Protein AF-0000000075612334 (afdb_homodimer)

Radius of gyration: 27.49 Å; Cα contacts (8 Å, |Δi|>4): 923; chains: 2; bounding box: 75×90×84 Å

Sequence (486 aa):
MAPTRCPPPPLLLLLLLFAAAATVAEDASGLPLPSPTPWPERFHAVLFTNLTNYSSASTGPPLRITDLYYDWPRRRNLNLVRHQLSADPLYDVEWNNGTAFYFDSSTCRVVRFPVGVLPPWWLSGGGAEYAGRAVSGGIDCHVWGKAGLIVYYEEAATGRPVRWDFLDDDGIKQYVIRFEPGVALEDAQWQAPAHCFPPDDDDDAEQGKGNDDVASSSKEEVGVAMLEAARLLRKLAGAAATFMAPTRCPPPPLLLLLLLFAAAATVAEDASGLPLPSPTPWPERFHAVLFTNLTNYSSASTGPPLRITDLYYDWPRRRNLNLVRHQLSADPLYDVEWNNGTAFYFDSSTCRVVRFPVGVLPPWWLSGGGAEYAGRAVSGGIDCHVWGKAGLIVYYEEAATGRPVRWDFLDDDGIKQYVIRFEPGVALEDAQWQAPAHCFPPDDDDDAEQGKGNDDVASSSKEEVGVAMLEAARLLRKLAGAAATF

pLDDT: mean 74.33, std 23.62, range [25.77, 98.44]

Structure (mmCIF, N/CA/C/O backbone):
data_AF-0000000075612334-model_v1
#
loop_
_entity.id
_entity.type
_entity.pdbx_description
1 polymer 'Uncharacterized protein'
#
loop_
_atom_site.group_PDB
_atom_site.id
_atom_site.type_symbol
_atom_site.label_atom_id
_atom_site.label_alt_id
_atom_site.label_comp_id
_atom_site.label_asym_id
_atom_site.label_entity_id
_atom_site.label_seq_id
_atom_site.pdbx_PDB_ins_code
_atom_site.Cartn_x
_atom_site.Cartn_y
_atom_site.Cartn_z
_atom_site.occupancy
_atom_site.B_iso_or_equiv
_atom_site.auth_seq_id
_atom_site.auth_comp_id
_atom_site.auth_asym_id
_atom_site.auth_atom_id
_atom_site.pdbx_PDB_model_num
ATOM 1 N N . MET A 1 1 ? 8.141 50.031 -52.969 1 30.33 1 MET A N 1
ATOM 2 C CA . MET A 1 1 ? 7.953 50 -51.531 1 30.33 1 MET A CA 1
ATOM 3 C C . MET A 1 1 ? 6.973 48.938 -51.094 1 30.33 1 MET A C 1
ATOM 5 O O . MET A 1 1 ? 5.781 49 -51.406 1 30.33 1 MET A O 1
ATOM 9 N N . ALA A 1 2 ? 7.469 47.688 -51.094 1 39.28 2 ALA A N 1
ATOM 10 C CA . ALA A 1 2 ? 6.668 46.469 -51.062 1 39.28 2 ALA A CA 1
ATOM 11 C C . ALA A 1 2 ? 5.883 46.344 -49.781 1 39.28 2 ALA A C 1
ATOM 13 O O . ALA A 1 2 ? 6.391 46.656 -48.688 1 39.28 2 ALA A O 1
ATOM 14 N N . PRO A 1 3 ? 4.531 46.344 -49.875 1 42.28 3 PRO A N 1
ATOM 15 C CA . PRO A 1 3 ? 3.684 46.406 -48.656 1 42.28 3 PRO A CA 1
ATOM 16 C C . PRO A 1 3 ? 3.898 45.188 -47.75 1 42.28 3 PRO A C 1
ATOM 18 O O . PRO A 1 3 ? 4.223 44.094 -48.219 1 42.28 3 PRO A O 1
ATOM 21 N N . THR A 1 4 ? 4.562 45.375 -46.625 1 41.19 4 THR A N 1
ATOM 22 C CA . THR A 1 4 ? 4.91 44.406 -45.594 1 41.19 4 THR A CA 1
ATOM 23 C C . THR A 1 4 ? 3.654 43.75 -45.031 1 41.19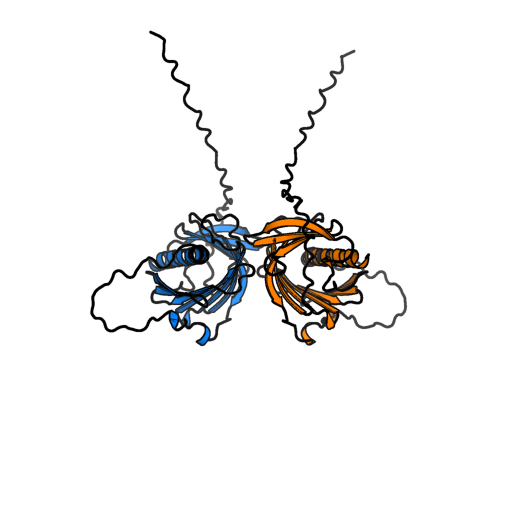 4 THR A C 1
ATOM 25 O O . THR A 1 4 ? 2.773 44.438 -44.5 1 41.19 4 THR A O 1
ATOM 28 N N . ARG A 1 5 ? 3.227 42.656 -45.625 1 38.28 5 ARG A N 1
ATOM 29 C CA . ARG A 1 5 ? 2.051 41.875 -45.25 1 38.28 5 ARG A CA 1
ATOM 30 C C . ARG A 1 5 ? 2.096 41.469 -43.812 1 38.28 5 ARG A C 1
ATOM 32 O O . ARG A 1 5 ? 3.078 40.875 -43.344 1 38.28 5 ARG A O 1
ATOM 39 N N . CYS A 1 6 ? 1.493 42.219 -42.938 1 41 6 CYS A N 1
ATOM 40 C CA . CYS A 1 6 ? 1.436 41.938 -41.5 1 41 6 CYS A CA 1
ATOM 41 C C . CYS A 1 6 ? 0.857 40.562 -41.25 1 41 6 CYS A C 1
ATOM 43 O O . CYS A 1 6 ? -0.181 40.188 -41.812 1 41 6 CYS A O 1
ATOM 45 N N . PRO A 1 7 ? 1.688 39.531 -40.875 1 46.41 7 PRO A N 1
ATOM 46 C CA . PRO A 1 7 ? 1.181 38.156 -40.656 1 46.41 7 PRO A CA 1
ATOM 47 C C . PRO A 1 7 ? -0.001 38.125 -39.688 1 46.41 7 PRO A C 1
ATOM 49 O O . PRO A 1 7 ? -0.161 39.031 -38.875 1 46.41 7 PRO A O 1
ATOM 52 N N . PRO A 1 8 ? -1.152 37.5 -40.094 1 48.19 8 PRO A N 1
ATOM 53 C CA . PRO A 1 8 ? -2.342 37.469 -39.25 1 48.19 8 PRO A CA 1
ATOM 54 C C . PRO A 1 8 ? -2.041 36.969 -37.844 1 48.19 8 PRO A C 1
ATOM 56 O O . PRO A 1 8 ? -1.062 36.25 -37.625 1 48.19 8 PRO A O 1
ATOM 59 N N . PRO A 1 9 ? -2.551 37.656 -36.75 1 44.06 9 PRO A N 1
ATOM 60 C CA . PRO A 1 9 ? -2.312 37.312 -35.344 1 44.06 9 PRO A CA 1
ATOM 61 C C . PRO A 1 9 ? -2.65 35.844 -35.062 1 44.06 9 PRO A C 1
ATOM 63 O O . PRO A 1 9 ? -3.492 35.25 -35.719 1 44.06 9 PRO A O 1
ATOM 66 N N . PRO A 1 10 ? -1.714 35.094 -34.438 1 43.09 10 PRO A N 1
ATOM 67 C CA . PRO A 1 10 ? -1.959 33.719 -34.094 1 43.09 10 PRO A CA 1
ATOM 68 C C . PRO A 1 10 ? -3.248 33.5 -33.281 1 43.09 10 PRO A C 1
ATOM 70 O O . PRO A 1 10 ? -3.637 34.406 -32.531 1 43.09 10 PRO A O 1
ATOM 73 N N . LEU A 1 11 ? -4.27 32.875 -33.812 1 39.78 11 LEU A N 1
ATOM 74 C CA . LEU A 1 11 ? -5.488 32.469 -33.125 1 39.78 11 LEU A CA 1
ATOM 75 C C . LEU A 1 11 ? -5.16 31.719 -31.844 1 39.78 11 LEU A C 1
ATOM 77 O O . LEU A 1 11 ? -4.539 30.656 -31.891 1 39.78 11 LEU A O 1
ATOM 81 N N . LEU A 1 12 ? -5.004 32.406 -30.719 1 34.16 12 LEU A N 1
ATOM 82 C CA . LEU A 1 12 ? -4.887 31.781 -29.406 1 34.16 12 LEU A CA 1
ATOM 83 C C . LEU A 1 12 ? -6.043 30.828 -29.156 1 34.16 12 LEU A C 1
ATOM 85 O O . LEU A 1 12 ? -7.203 31.234 -29.094 1 34.16 12 LEU A O 1
ATOM 89 N N . LEU A 1 13 ? -5.902 29.594 -29.578 1 35.5 13 LEU A N 1
ATOM 90 C CA . LEU A 1 13 ? -6.844 28.562 -29.172 1 35.5 13 LEU A CA 1
ATOM 91 C C . LEU A 1 13 ? -6.957 28.469 -27.656 1 35.5 13 LEU A C 1
ATOM 93 O O . LEU A 1 13 ? -5.973 28.172 -26.969 1 35.5 13 LEU A O 1
ATOM 97 N N . LEU A 1 14 ? -7.93 29.172 -27.109 1 31.64 14 LEU A N 1
ATOM 98 C CA . LEU A 1 14 ? -8.32 29.047 -25.703 1 31.64 14 LEU A CA 1
ATOM 99 C C . LEU A 1 14 ? -8.633 27.594 -25.359 1 31.64 14 LEU A C 1
ATOM 101 O O . LEU A 1 14 ? -9.586 27.016 -25.891 1 31.64 14 LEU A O 1
ATOM 105 N N . LEU A 1 15 ? -7.629 26.859 -25.031 1 33.56 15 LEU A N 1
ATOM 106 C CA . LEU A 1 15 ? -7.848 25.562 -24.422 1 33.56 15 LEU A CA 1
ATOM 107 C C . LEU A 1 15 ? -8.773 25.656 -23.219 1 33.56 15 LEU A C 1
ATOM 109 O O . LEU A 1 15 ? -8.445 26.328 -22.234 1 33.56 15 LEU A O 1
ATOM 113 N N . LEU A 1 16 ? -10.055 25.5 -23.406 1 30.7 16 LEU A N 1
ATOM 114 C CA . LEU A 1 16 ? -11.047 25.359 -22.344 1 30.7 16 LEU A CA 1
ATOM 115 C C . LEU A 1 16 ? -10.719 24.172 -21.438 1 30.7 16 LEU A C 1
ATOM 117 O O . LEU A 1 16 ? -10.742 23.016 -21.891 1 30.7 16 LEU A O 1
ATOM 121 N N . LEU A 1 17 ? -9.875 24.375 -20.516 1 33.59 17 LEU A N 1
ATOM 122 C CA . LEU A 1 17 ? -9.727 23.438 -19.422 1 33.59 17 LEU A CA 1
ATOM 123 C C . LEU A 1 17 ? -11.086 23.125 -18.781 1 33.59 17 LEU A C 1
ATOM 125 O O . LEU A 1 17 ? -11.742 24.016 -18.25 1 33.59 17 LEU A O 1
ATOM 129 N N . PHE A 1 18 ? -11.82 22.109 -19.234 1 30.08 18 PHE A N 1
ATOM 130 C CA . PHE A 1 18 ? -13 21.562 -18.578 1 30.08 18 PHE A CA 1
ATOM 131 C C . PHE A 1 18 ? -12.664 21.062 -17.172 1 30.08 18 PHE A C 1
ATOM 133 O O . PHE A 1 18 ? -12.008 20.016 -17.016 1 30.08 18 PHE A O 1
ATOM 140 N N . ALA A 1 19 ? -12.484 21.859 -16.203 1 31.81 19 ALA A N 1
ATOM 141 C CA . ALA A 1 19 ? -12.531 21.438 -14.805 1 31.81 19 ALA A CA 1
ATOM 142 C C . ALA A 1 19 ? -13.812 20.672 -14.508 1 31.81 19 ALA A C 1
ATOM 144 O O . ALA A 1 19 ? -14.914 21.203 -14.672 1 31.81 19 ALA A O 1
ATOM 145 N N . ALA A 1 20 ? -13.844 19.359 -14.602 1 33.34 20 ALA A N 1
ATOM 146 C CA . ALA A 1 20 ? -14.945 18.594 -14.031 1 33.34 20 ALA A CA 1
ATOM 147 C C . ALA A 1 20 ? -15.336 19.109 -12.656 1 33.34 20 ALA A C 1
ATOM 149 O O . ALA A 1 20 ? -14.578 18.984 -11.695 1 33.34 20 ALA A O 1
ATOM 150 N N . ALA A 1 21 ? -16.094 20.109 -12.57 1 32.72 21 ALA A N 1
ATOM 151 C CA . ALA A 1 21 ? -16.75 20.594 -11.352 1 32.72 21 ALA A CA 1
ATOM 152 C C . ALA A 1 21 ? -17.484 19.469 -10.641 1 32.72 21 ALA A C 1
ATOM 154 O O . ALA A 1 21 ? -18.375 18.844 -11.211 1 32.72 21 ALA A O 1
ATOM 155 N N . ALA A 1 22 ? -16.797 18.719 -9.688 1 42.34 22 ALA A N 1
ATOM 156 C CA . ALA A 1 22 ? -17.625 17.984 -8.742 1 42.34 22 ALA A CA 1
ATOM 157 C C . ALA A 1 22 ? -18.859 18.797 -8.352 1 42.34 22 ALA A C 1
ATOM 159 O O . ALA A 1 22 ? -18.734 19.969 -7.988 1 42.34 22 ALA A O 1
ATOM 160 N N . THR A 1 23 ? -19.891 18.531 -9.031 1 42.12 23 THR A N 1
ATOM 161 C CA . THR A 1 23 ? -21.125 19.172 -8.625 1 42.12 23 THR A CA 1
ATOM 162 C C . THR A 1 23 ? -21.297 19.109 -7.109 1 42.12 23 THR A C 1
ATOM 164 O O . THR A 1 23 ? -21.453 18.031 -6.539 1 42.12 23 THR A O 1
ATOM 167 N N . VAL A 1 24 ? -20.641 19.969 -6.402 1 44.66 24 VAL A N 1
ATOM 168 C CA . VAL A 1 24 ? -21 20.188 -5.004 1 44.66 24 VAL A CA 1
ATOM 169 C C . VAL A 1 24 ? -22.484 20.5 -4.895 1 44.66 24 VAL A C 1
ATOM 171 O O . VAL A 1 24 ? -22.969 21.5 -5.457 1 44.66 24 VAL A O 1
ATOM 174 N N . ALA A 1 25 ? -23.359 19.453 -4.844 1 40.12 25 ALA A N 1
ATOM 175 C CA . ALA A 1 25 ? -24.766 19.75 -4.562 1 40.12 25 ALA A CA 1
ATOM 176 C C . ALA A 1 25 ? -24.891 20.625 -3.32 1 40.12 25 ALA A C 1
ATOM 178 O O . ALA A 1 25 ? -24.375 20.297 -2.256 1 40.12 25 ALA A O 1
ATOM 179 N N . GLU A 1 26 ? -25.062 21.891 -3.459 1 43.22 26 GLU A N 1
ATOM 180 C CA . GLU A 1 26 ? -25.516 22.719 -2.348 1 43.22 26 GLU A CA 1
ATOM 181 C C . GLU A 1 26 ? -26.75 22.125 -1.688 1 43.22 26 GLU A C 1
ATOM 183 O O . GLU A 1 26 ? -27.766 21.859 -2.357 1 43.22 26 GLU A O 1
ATOM 188 N N . ASP A 1 27 ? -26.594 21.203 -0.766 1 43.28 27 ASP A N 1
ATOM 189 C CA . ASP A 1 27 ? -27.766 20.781 -0.011 1 43.28 27 ASP A CA 1
ATOM 190 C C . ASP A 1 27 ? -28.5 21.969 0.594 1 43.28 27 ASP A C 1
ATOM 192 O O . ASP A 1 27 ? -27.953 22.672 1.445 1 43.28 27 ASP A O 1
ATOM 196 N N . ALA A 1 28 ? -29.344 22.562 -0.042 1 43.47 28 ALA A N 1
ATOM 197 C CA . ALA A 1 28 ? -30.344 23.516 0.437 1 43.47 28 ALA A CA 1
ATOM 198 C C . ALA A 1 28 ? -31.047 22.984 1.687 1 43.47 28 ALA A C 1
ATOM 200 O O . ALA A 1 28 ? -32.062 23.531 2.121 1 43.47 28 ALA A O 1
ATOM 201 N N . SER A 1 29 ? -30.969 21.625 1.99 1 49.72 29 SER A N 1
ATOM 202 C CA . SER A 1 29 ? -31.875 21.266 3.086 1 49.72 29 SER A CA 1
ATOM 203 C C . SER A 1 29 ? -31.391 21.844 4.41 1 49.72 29 SER A C 1
ATOM 205 O O . SER A 1 29 ? -30.188 22.078 4.586 1 49.72 29 SER A O 1
ATOM 207 N N . GLY A 1 30 ? -32.094 22.875 5.031 1 58.28 30 GLY A N 1
ATOM 208 C CA . GLY A 1 30 ? -32.062 23.453 6.363 1 58.28 30 GLY A CA 1
ATOM 209 C C . GLY A 1 30 ? -31.25 22.641 7.352 1 58.28 30 GLY A C 1
ATOM 210 O O . GLY A 1 30 ? -31.219 22.953 8.547 1 58.28 30 GLY A O 1
ATOM 211 N N . LEU A 1 31 ? -30.859 21.484 7.039 1 61.16 31 LEU A N 1
ATOM 212 C CA . LEU A 1 31 ? -30.125 20.688 8.016 1 61.16 31 LEU A CA 1
ATOM 213 C C . LEU A 1 31 ? -28.703 21.219 8.188 1 61.16 31 LEU A C 1
ATOM 215 O O . LEU A 1 31 ? -28.109 21.734 7.234 1 61.16 31 LEU A O 1
ATOM 219 N N . PRO A 1 32 ? -28.328 21.344 9.406 1 77.5 32 PRO A N 1
ATOM 220 C CA . PRO A 1 32 ? -26.969 21.828 9.68 1 77.5 32 PRO A CA 1
ATOM 221 C C . PRO A 1 32 ? -25.906 21.062 8.898 1 77.5 32 PRO A C 1
ATOM 223 O O . PRO A 1 32 ? -26.062 19.875 8.633 1 77.5 32 PRO A O 1
ATOM 226 N N . LEU A 1 33 ? -25.016 21.781 8.32 1 83.5 33 LEU A N 1
ATOM 227 C CA . LEU A 1 33 ? -23.875 21.219 7.609 1 83.5 33 LEU A CA 1
ATOM 228 C C . LEU A 1 33 ? -23.094 20.281 8.508 1 83.5 33 LEU A C 1
ATOM 230 O O . LEU A 1 33 ? -22.984 20.516 9.719 1 83.5 33 LEU A O 1
ATOM 234 N N . PRO A 1 34 ? -22.672 19.203 8.008 1 89.81 34 PRO A N 1
ATOM 235 C CA . PRO A 1 34 ? -21.859 18.297 8.812 1 89.81 34 PRO A CA 1
ATOM 236 C C . PRO A 1 34 ? -20.547 18.938 9.273 1 89.81 34 PRO A C 1
ATOM 238 O O . PRO A 1 34 ? -20.047 19.875 8.633 1 89.81 34 PRO A O 1
ATOM 241 N N . SER A 1 35 ? -20.141 18.5 10.422 1 91.06 35 SER A N 1
ATOM 242 C CA . SER A 1 35 ? -18.828 18.875 10.922 1 91.06 35 SER A CA 1
ATOM 243 C C . SER A 1 35 ? -17.828 17.734 10.766 1 91.06 35 SER A C 1
ATOM 245 O O . SER A 1 35 ? -18.188 16.562 10.961 1 91.06 35 SER A O 1
ATOM 247 N N . PRO A 1 36 ? -16.609 18.062 10.43 1 93.19 36 PRO A N 1
ATOM 248 C CA . PRO A 1 36 ? -15.617 16.984 10.32 1 93.19 36 PRO A CA 1
ATOM 249 C C . PRO A 1 36 ? -15.398 16.25 11.641 1 93.19 36 PRO A C 1
ATOM 251 O O . PRO A 1 36 ? -15.43 16.875 12.711 1 93.19 36 PRO A O 1
ATOM 254 N N . THR A 1 37 ? -15.195 14.977 11.547 1 95.19 37 THR A N 1
ATOM 255 C CA . THR A 1 37 ? -14.859 14.18 12.719 1 95.19 37 THR A CA 1
ATOM 256 C C . THR A 1 37 ? -13.43 14.461 13.172 1 95.19 37 THR A C 1
ATOM 258 O O . THR A 1 37 ? -12.5 14.422 12.359 1 95.19 37 THR A O 1
ATOM 261 N N . PRO A 1 38 ? -13.258 14.789 14.406 1 95.25 38 PRO A N 1
ATOM 262 C CA . PRO A 1 38 ? -11.875 14.922 14.875 1 95.25 38 PRO A CA 1
ATOM 263 C C . PRO A 1 38 ? -11.07 13.633 14.719 1 95.25 38 PRO A C 1
ATOM 265 O O . PRO A 1 38 ? -11.625 12.539 14.883 1 95.25 38 PRO A O 1
ATOM 268 N N . TRP A 1 39 ? -9.812 13.766 14.453 1 96.12 39 TRP A N 1
ATOM 269 C CA . TRP A 1 39 ? -8.945 12.594 14.445 1 96.12 39 TRP A CA 1
ATOM 270 C C . TRP A 1 39 ? -8.875 11.961 15.828 1 96.12 39 TRP A C 1
ATOM 272 O O . TRP A 1 39 ? -8.961 12.656 16.844 1 96.12 39 TRP A O 1
ATOM 282 N N . PRO A 1 40 ? -8.766 10.602 15.898 1 97.88 40 PRO A N 1
ATOM 283 C CA . PRO A 1 40 ? -8.43 10 17.188 1 97.88 40 PRO A CA 1
ATOM 284 C C . PRO A 1 40 ? -7.117 10.523 17.766 1 97.88 40 PRO A C 1
ATOM 286 O O . PRO A 1 40 ? -6.23 10.93 17 1 97.88 40 PRO A O 1
ATOM 289 N N . GLU A 1 41 ? -7.031 10.461 19.078 1 97.75 41 GLU A N 1
ATOM 290 C CA . GLU A 1 41 ? -5.832 10.961 19.734 1 97.75 41 GLU A CA 1
ATOM 291 C C . GLU A 1 41 ? -4.59 10.203 19.297 1 97.75 41 GLU A C 1
ATOM 293 O O . GLU A 1 41 ? -3.482 10.742 19.312 1 97.75 41 GLU A O 1
ATOM 298 N N . ARG A 1 42 ? -4.797 8.953 19.062 1 98.19 42 ARG A N 1
ATOM 299 C CA . ARG A 1 42 ? -3.74 8.102 18.516 1 98.19 42 ARG A CA 1
ATOM 300 C C . ARG A 1 42 ? -4.273 7.219 17.391 1 98.19 42 ARG A C 1
ATOM 302 O O . ARG A 1 42 ? -5.387 6.699 17.484 1 98.19 42 ARG A O 1
ATOM 309 N N . PHE A 1 43 ? -3.4 7.082 16.375 1 98.44 43 PHE A N 1
ATOM 310 C CA . PHE A 1 43 ? -3.773 6.113 15.359 1 98.44 43 PHE A CA 1
ATOM 311 C C . PHE A 1 43 ? -2.582 5.77 14.477 1 98.44 43 PHE A C 1
ATOM 313 O O . PHE A 1 43 ? -1.57 6.477 14.484 1 98.44 43 PHE A O 1
ATOM 320 N N . HIS A 1 44 ? -2.658 4.715 13.82 1 97.81 44 HIS A N 1
ATOM 321 C CA . HIS A 1 44 ? -1.824 4.301 12.695 1 97.81 44 HIS A CA 1
ATOM 322 C C . HIS A 1 44 ? -2.625 4.266 11.398 1 97.81 44 HIS A C 1
ATOM 324 O O . HIS A 1 44 ? -3.766 3.799 11.383 1 97.81 44 HIS A O 1
ATOM 330 N N . ALA A 1 45 ? -2.066 4.84 10.352 1 97.31 45 ALA A N 1
ATOM 331 C CA . ALA A 1 45 ? -2.672 4.75 9.023 1 97.31 45 ALA A CA 1
ATOM 332 C C . ALA A 1 45 ? -1.646 4.309 7.98 1 97.31 45 ALA A C 1
ATOM 334 O O . ALA A 1 45 ? -0.48 4.707 8.039 1 97.31 45 ALA A O 1
ATOM 335 N N . VAL A 1 46 ? -2.098 3.441 7.109 1 95.38 46 VAL A N 1
ATOM 336 C CA . VAL A 1 46 ? -1.325 3.107 5.918 1 95.38 46 VAL A CA 1
ATOM 337 C C . VAL A 1 46 ? -1.83 3.92 4.73 1 95.38 46 VAL A C 1
ATOM 339 O O . VAL A 1 46 ? -3.008 3.846 4.375 1 95.38 46 VAL A O 1
ATOM 342 N N . LEU A 1 47 ? -0.884 4.68 4.125 1 95.38 47 LEU A N 1
ATOM 343 C CA . LEU A 1 47 ? -1.236 5.551 3.012 1 95.38 47 LEU A CA 1
ATOM 344 C C . LEU A 1 47 ? -0.577 5.078 1.721 1 95.38 47 LEU A C 1
ATOM 346 O O . LEU A 1 47 ? 0.568 4.621 1.735 1 95.38 47 LEU A O 1
ATOM 350 N N . PHE A 1 48 ? -1.333 5.191 0.707 1 93.06 48 PHE A N 1
ATOM 351 C CA . PHE A 1 48 ? -0.778 4.957 -0.621 1 93.06 48 PHE A CA 1
ATOM 352 C C . PHE A 1 48 ? -0.714 6.254 -1.418 1 93.06 48 PHE A C 1
ATOM 354 O O . PHE A 1 48 ? -1.648 7.059 -1.381 1 93.06 48 PHE A O 1
ATOM 361 N N . THR A 1 49 ? 0.407 6.418 -2.1 1 90.5 49 THR A N 1
ATOM 362 C CA . THR A 1 49 ? 0.604 7.539 -3.01 1 90.5 49 THR A CA 1
ATOM 363 C C . THR A 1 49 ? 1.189 7.062 -4.336 1 90.5 49 THR A C 1
ATOM 365 O O . THR A 1 49 ? 2.105 6.238 -4.355 1 90.5 49 THR A O 1
ATOM 368 N N . ASN A 1 50 ? 0.554 7.512 -5.359 1 86.5 50 ASN A N 1
ATOM 369 C CA . ASN A 1 50 ? 1.091 7.316 -6.703 1 86.5 50 ASN A CA 1
ATOM 370 C C . ASN A 1 50 ? 1.666 8.609 -7.27 1 86.5 50 ASN A C 1
ATOM 372 O O . ASN A 1 50 ? 0.92 9.539 -7.586 1 86.5 50 ASN A O 1
ATOM 376 N N . LEU A 1 51 ? 2.961 8.602 -7.48 1 80.69 51 LEU A N 1
ATOM 377 C CA . LEU A 1 51 ? 3.643 9.828 -7.875 1 80.69 51 LEU A CA 1
ATOM 378 C C . LEU A 1 51 ? 3.99 9.805 -9.359 1 80.69 51 LEU A C 1
ATOM 380 O O . LEU A 1 51 ? 4.824 10.586 -9.82 1 80.69 51 LEU A O 1
ATOM 384 N N . THR A 1 52 ? 3.455 8.883 -10.062 1 74.69 52 THR A N 1
ATOM 385 C CA . THR A 1 52 ? 3.777 8.695 -11.477 1 74.69 52 THR A CA 1
ATOM 386 C C . THR A 1 52 ? 3.623 10 -12.25 1 74.69 52 THR A C 1
ATOM 388 O O . THR A 1 52 ? 4.43 10.305 -13.125 1 74.69 52 THR A O 1
ATOM 391 N N . ASN A 1 53 ? 2.668 10.75 -11.938 1 66.12 53 ASN A N 1
ATOM 392 C CA . ASN A 1 53 ? 2.367 11.938 -12.719 1 66.12 53 ASN A CA 1
ATOM 393 C C . ASN A 1 53 ? 2.971 13.195 -12.086 1 66.12 53 ASN A C 1
ATOM 395 O O . ASN A 1 53 ? 2.639 14.312 -12.477 1 66.12 53 ASN A O 1
ATOM 399 N N . TYR A 1 54 ? 3.807 12.93 -11.188 1 63.38 54 TYR A N 1
ATOM 400 C CA . TYR A 1 54 ? 4.355 14.094 -10.492 1 63.38 54 TYR A CA 1
ATOM 401 C C . TYR A 1 54 ? 5.832 14.273 -10.828 1 63.38 54 TYR A C 1
ATOM 403 O O . TYR A 1 54 ? 6.625 13.336 -10.711 1 63.38 54 TYR A O 1
ATOM 411 N N . SER A 1 55 ? 6.02 15.336 -11.672 1 55.06 55 SER A N 1
ATOM 412 C CA . SER A 1 55 ? 7.344 15.625 -12.211 1 55.06 55 SER A CA 1
ATOM 413 C C . SER A 1 55 ? 8.352 15.875 -11.094 1 55.06 55 SER A C 1
ATOM 415 O O . SER A 1 55 ? 9.523 15.5 -11.203 1 55.06 55 SER A O 1
ATOM 417 N N . SER A 1 56 ? 7.926 16.734 -10.211 1 48.97 56 SER A N 1
ATOM 418 C CA . SER A 1 56 ? 8.852 17.125 -9.148 1 48.97 56 SER A CA 1
ATOM 419 C C . SER A 1 56 ? 9.18 15.953 -8.234 1 48.97 56 SER A C 1
ATOM 421 O O . SER A 1 56 ? 10.023 16.062 -7.344 1 48.97 56 SER A O 1
ATOM 423 N N . ALA A 1 57 ? 8.32 14.961 -8.578 1 48.91 57 ALA A N 1
ATOM 424 C CA . ALA A 1 57 ? 8.461 13.844 -7.66 1 48.91 57 ALA A CA 1
ATOM 425 C C . ALA A 1 57 ? 9.812 13.156 -7.832 1 48.91 57 ALA A C 1
ATOM 427 O O . ALA A 1 57 ? 10.461 13.305 -8.867 1 48.91 57 ALA A O 1
ATOM 428 N N . SER A 1 58 ? 10.18 12.336 -6.828 1 53.12 58 SER A N 1
ATOM 429 C CA . SER A 1 58 ? 11.414 11.648 -6.457 1 53.12 58 SER A CA 1
ATOM 430 C C . SER A 1 58 ? 11.93 10.789 -7.605 1 53.12 58 SER A C 1
ATOM 432 O O . SER A 1 58 ? 11.172 10.414 -8.5 1 53.12 58 SER A O 1
ATOM 434 N N . THR A 1 59 ? 13.172 11.008 -7.809 1 53.66 59 THR A N 1
ATOM 435 C CA . THR A 1 59 ? 13.992 10.164 -8.672 1 53.66 59 THR A CA 1
ATOM 436 C C . THR A 1 59 ? 13.766 8.688 -8.359 1 53.66 59 THR A C 1
ATOM 438 O O . THR A 1 59 ? 14.273 7.816 -9.062 1 53.66 59 THR A O 1
ATOM 441 N N . GLY A 1 60 ? 12.867 8.547 -7.367 1 63.44 60 GLY A N 1
ATOM 442 C CA . GLY A 1 60 ? 12.68 7.129 -7.094 1 63.44 60 GLY A CA 1
ATOM 443 C C . GLY A 1 60 ? 11.383 6.582 -7.645 1 63.44 60 GLY A C 1
ATOM 444 O O . GLY A 1 60 ? 10.68 7.266 -8.391 1 63.44 60 GLY A O 1
ATOM 445 N N . PRO A 1 61 ? 11.242 5.328 -7.426 1 77.81 61 PRO A N 1
ATOM 446 C CA . PRO A 1 61 ? 9.984 4.727 -7.879 1 77.81 61 PRO A CA 1
ATOM 447 C C . PRO A 1 61 ? 8.758 5.512 -7.422 1 77.81 61 PRO A C 1
ATOM 449 O O . PRO A 1 61 ? 8.727 6.027 -6.301 1 77.81 61 PRO A O 1
ATOM 452 N N . PRO A 1 62 ? 7.848 5.668 -8.289 1 85.25 62 PRO A N 1
ATOM 453 C CA . PRO A 1 62 ? 6.727 6.57 -8.039 1 85.25 62 PRO A CA 1
ATOM 454 C C . PRO A 1 62 ? 5.73 6.004 -7.027 1 85.25 62 PRO A C 1
ATOM 456 O O . PRO A 1 62 ? 4.953 6.758 -6.43 1 85.25 62 PRO A O 1
ATOM 459 N N . LEU A 1 63 ? 5.656 4.758 -6.863 1 90.81 63 LEU A N 1
ATOM 460 C CA . LEU A 1 63 ? 4.711 4.168 -5.918 1 90.81 63 LEU A CA 1
ATOM 461 C C . LEU A 1 63 ? 5.297 4.137 -4.512 1 90.81 63 LEU A C 1
ATOM 463 O O . LEU A 1 63 ? 6.449 3.748 -4.324 1 90.81 63 LEU A O 1
ATOM 467 N N . ARG A 1 64 ? 4.391 4.59 -3.564 1 90.38 64 ARG A N 1
ATOM 468 C CA . ARG A 1 64 ? 4.898 4.645 -2.197 1 90.38 64 ARG A CA 1
ATOM 469 C C . ARG A 1 64 ? 3.809 4.281 -1.193 1 90.38 64 ARG A C 1
ATOM 471 O O . ARG A 1 64 ? 2.631 4.582 -1.41 1 90.38 64 ARG A O 1
ATOM 478 N N . ILE A 1 65 ? 4.285 3.627 -0.187 1 91.75 65 ILE A N 1
ATOM 479 C CA . ILE A 1 65 ? 3.455 3.371 0.985 1 91.75 65 ILE A CA 1
ATOM 480 C C . ILE A 1 65 ? 4.016 4.121 2.189 1 91.75 65 ILE A C 1
ATOM 482 O O . ILE A 1 65 ? 5.23 4.148 2.404 1 91.75 65 ILE A O 1
ATOM 486 N N . THR A 1 66 ? 3.111 4.77 2.959 1 93.12 66 THR A N 1
ATOM 487 C CA . THR A 1 66 ? 3.506 5.477 4.172 1 93.12 66 THR A CA 1
ATOM 488 C C . THR A 1 66 ? 2.766 4.926 5.387 1 93.12 66 THR A C 1
ATOM 490 O O . THR A 1 66 ? 1.535 4.832 5.379 1 93.12 66 THR A O 1
ATOM 493 N N . ASP A 1 67 ? 3.531 4.512 6.336 1 94.69 67 ASP A N 1
ATOM 494 C CA . ASP A 1 67 ? 2.955 4.297 7.66 1 94.69 67 ASP A CA 1
ATOM 495 C C . ASP A 1 67 ? 2.947 5.59 8.469 1 94.69 67 ASP A C 1
ATOM 497 O O . ASP A 1 67 ? 4.004 6.094 8.852 1 94.69 67 ASP A O 1
ATOM 501 N N . LEU A 1 68 ? 1.761 6.082 8.688 1 96.12 68 LEU A N 1
ATOM 502 C CA . LEU A 1 68 ? 1.583 7.285 9.492 1 96.12 68 LEU A CA 1
ATOM 503 C C . LEU A 1 68 ? 1.208 6.93 10.93 1 96.12 68 LEU A C 1
ATOM 505 O O . LEU A 1 68 ? 0.156 6.336 11.172 1 96.12 68 LEU A O 1
ATOM 509 N N . TYR A 1 69 ? 2.076 7.25 11.867 1 97.12 69 TYR A N 1
ATOM 510 C CA . TYR A 1 69 ? 1.762 7.16 13.289 1 97.12 69 TYR A CA 1
ATOM 511 C C . TYR A 1 69 ? 1.514 8.547 13.883 1 97.12 69 TYR A C 1
ATOM 513 O O . TYR A 1 69 ? 2.381 9.422 13.82 1 97.12 69 TYR A O 1
ATOM 521 N N . TYR A 1 70 ? 0.322 8.711 14.367 1 97 70 TYR A N 1
ATOM 522 C CA . TYR A 1 70 ? -0.13 9.953 14.992 1 97 70 TYR A CA 1
ATOM 523 C C . TYR A 1 70 ? -0.303 9.773 16.5 1 97 70 TYR A C 1
ATOM 525 O O . TYR A 1 70 ? -0.96 8.836 16.953 1 97 70 TYR A O 1
ATOM 533 N N . ASP A 1 71 ? 0.356 10.641 17.25 1 97.62 71 ASP A N 1
ATOM 534 C CA . ASP A 1 71 ? 0.325 10.586 18.703 1 97.62 71 ASP A CA 1
ATOM 535 C C . ASP A 1 71 ? 0.151 11.977 19.312 1 97.62 71 ASP A C 1
ATOM 537 O O . ASP A 1 71 ? 1.127 12.609 19.719 1 97.62 71 ASP A O 1
ATOM 541 N N . TRP A 1 72 ? -1.105 12.336 19.484 1 96.38 72 TRP A N 1
ATOM 542 C CA . TRP A 1 72 ? -1.428 13.695 19.922 1 96.38 72 TRP A CA 1
ATOM 543 C C . TRP A 1 72 ? -1.054 13.898 21.391 1 96.38 72 TRP A C 1
ATOM 545 O O . TRP A 1 72 ? -0.479 14.922 21.75 1 96.38 72 TRP A O 1
ATOM 555 N N . PRO A 1 73 ? -1.329 12.984 22.297 1 97 73 PRO A N 1
ATOM 556 C CA . PRO A 1 73 ? -0.956 13.203 23.703 1 97 73 PRO A CA 1
ATOM 557 C C . PRO A 1 73 ? 0.529 13.516 23.875 1 97 73 PRO A C 1
ATOM 559 O O . PRO A 1 73 ? 0.903 14.273 24.766 1 97 73 PRO A O 1
ATOM 562 N N . ARG A 1 74 ? 1.326 12.906 23.062 1 96.38 74 ARG A N 1
ATOM 563 C CA . ARG A 1 74 ? 2.76 13.156 23.156 1 96.38 74 ARG A CA 1
ATOM 564 C C . ARG A 1 74 ? 3.217 14.141 22.094 1 96.38 74 ARG A C 1
ATOM 566 O O . ARG A 1 74 ? 4.414 14.391 21.938 1 96.38 74 ARG A O 1
ATOM 573 N N . ARG A 1 75 ? 2.338 14.594 21.312 1 94.94 75 ARG A N 1
ATOM 574 C CA . ARG A 1 75 ? 2.51 15.672 20.344 1 94.94 75 ARG A CA 1
ATOM 575 C C . ARG A 1 75 ? 3.6 15.32 19.328 1 94.94 75 ARG A C 1
ATOM 577 O O . ARG A 1 75 ? 4.523 16.109 19.109 1 94.94 75 ARG A O 1
ATOM 584 N N . ARG A 1 76 ? 3.434 14.219 18.672 1 95.25 76 ARG A N 1
ATOM 585 C CA . ARG A 1 76 ? 4.414 13.758 17.688 1 95.25 76 ARG A CA 1
ATOM 586 C C . ARG A 1 76 ? 3.734 12.992 16.547 1 95.25 76 ARG A C 1
ATOM 588 O O . ARG A 1 76 ? 2.66 12.422 16.734 1 95.25 76 ARG A O 1
ATOM 595 N N . ASN A 1 77 ? 4.332 13.102 15.406 1 94.56 77 ASN A N 1
ATOM 596 C CA . ASN A 1 77 ? 3.885 12.453 14.18 1 94.56 77 ASN A CA 1
ATOM 597 C C . ASN A 1 77 ? 5.047 11.805 13.43 1 94.56 77 ASN A C 1
ATOM 599 O O . ASN A 1 77 ? 6.113 12.406 13.289 1 94.56 77 ASN A O 1
ATOM 603 N N . LEU A 1 78 ? 4.84 10.539 13.055 1 95.44 78 LEU A N 1
ATOM 604 C CA . LEU A 1 78 ? 5.863 9.844 12.281 1 95.44 78 LEU A CA 1
ATOM 605 C C . LEU A 1 78 ? 5.301 9.375 10.945 1 95.44 78 LEU A C 1
ATOM 607 O O . LEU A 1 78 ? 4.277 8.688 10.898 1 95.44 78 LEU A O 1
ATOM 611 N N . ASN A 1 79 ? 5.895 9.781 9.859 1 93.81 79 ASN A N 1
ATOM 612 C CA . ASN A 1 79 ? 5.691 9.188 8.547 1 93.81 79 ASN A CA 1
ATOM 613 C C . ASN A 1 79 ? 6.848 8.273 8.156 1 93.81 79 ASN A C 1
ATOM 615 O O . ASN A 1 79 ? 7.961 8.742 7.922 1 93.81 79 ASN A O 1
ATOM 619 N N . LEU A 1 80 ? 6.586 7.051 8.195 1 93.19 80 LEU A N 1
ATOM 620 C CA . LEU A 1 80 ? 7.527 6.078 7.656 1 93.19 80 LEU A CA 1
ATOM 621 C C . LEU A 1 80 ? 7.227 5.789 6.191 1 93.19 80 LEU A C 1
ATOM 623 O O . LEU A 1 80 ? 6.277 5.07 5.875 1 93.19 80 LEU A O 1
ATOM 627 N N . VAL A 1 81 ? 8.109 6.262 5.309 1 90.75 81 VAL A N 1
ATOM 628 C CA . VAL A 1 81 ? 7.836 6.266 3.875 1 90.75 81 VAL A CA 1
ATOM 629 C C . VAL A 1 81 ? 8.672 5.191 3.186 1 90.75 81 VAL A C 1
ATOM 631 O O . VAL A 1 81 ? 9.891 5.133 3.361 1 90.75 81 VAL A O 1
ATOM 634 N N . ARG A 1 82 ? 8 4.402 2.439 1 90.56 82 ARG A N 1
ATOM 635 C CA . ARG A 1 82 ? 8.68 3.373 1.652 1 90.56 82 ARG A CA 1
ATOM 636 C C . ARG A 1 82 ? 8.289 3.471 0.18 1 90.56 82 ARG A C 1
ATOM 638 O O . ARG A 1 82 ? 7.125 3.283 -0.175 1 90.56 82 ARG A O 1
ATOM 645 N N . HIS A 1 83 ? 9.32 3.746 -0.572 1 89.75 83 HIS A N 1
ATOM 646 C CA . HIS A 1 83 ? 9.133 3.637 -2.014 1 89.75 83 HIS A CA 1
ATOM 647 C C . HIS A 1 83 ? 9.141 2.178 -2.461 1 89.75 83 HIS A C 1
ATOM 649 O O . HIS A 1 83 ? 9.664 1.312 -1.757 1 89.75 83 HIS A O 1
ATOM 655 N N . GLN A 1 84 ? 8.508 1.988 -3.588 1 93.62 84 GLN A N 1
ATOM 656 C CA . GLN A 1 84 ? 8.5 0.639 -4.145 1 93.62 84 GLN A CA 1
ATOM 657 C C . GLN A 1 84 ? 9.898 0.039 -4.148 1 93.62 84 GLN A C 1
ATOM 659 O O . GLN A 1 84 ? 10.828 0.623 -4.711 1 93.62 84 GLN A O 1
ATOM 664 N N . LEU A 1 85 ? 10.039 -1.101 -3.441 1 94.5 85 LEU A N 1
ATOM 665 C CA . LEU A 1 85 ? 11.211 -1.971 -3.416 1 94.5 85 LEU A CA 1
ATOM 666 C C . LEU A 1 85 ? 12.43 -1.231 -2.863 1 94.5 85 LEU A C 1
ATOM 668 O O . LEU A 1 85 ? 13.57 -1.645 -3.092 1 94.5 85 LEU A O 1
ATOM 672 N N . SER A 1 86 ? 12.109 -0.148 -2.197 1 87.56 86 SER A N 1
ATOM 673 C CA . SER A 1 86 ? 13.219 0.511 -1.514 1 87.56 86 SER A CA 1
ATOM 674 C C . SER A 1 86 ? 13.688 -0.301 -0.311 1 87.56 86 SER A C 1
ATOM 676 O O . SER A 1 86 ? 12.875 -0.862 0.423 1 87.56 86 SER A O 1
ATOM 678 N N . ALA A 1 87 ? 14.969 -0.351 -0.204 1 82.38 87 ALA A N 1
ATOM 679 C CA . ALA A 1 87 ? 15.547 -1.093 0.915 1 82.38 87 ALA A CA 1
ATOM 680 C C . ALA A 1 87 ? 15.469 -0.283 2.207 1 82.38 87 ALA A C 1
ATOM 682 O O . ALA A 1 87 ? 15.391 -0.851 3.299 1 82.38 87 ALA A O 1
ATOM 683 N N . ASP A 1 88 ? 15.547 0.977 2.076 1 85.56 88 ASP A N 1
ATOM 684 C CA . ASP A 1 88 ? 15.617 1.846 3.248 1 85.56 88 ASP A CA 1
ATOM 685 C C . ASP A 1 88 ? 14.43 2.803 3.293 1 85.56 88 ASP A C 1
ATOM 687 O O . ASP A 1 88 ? 14.234 3.6 2.373 1 85.56 88 ASP A O 1
ATOM 691 N N . PRO A 1 89 ? 13.703 2.666 4.418 1 88.75 89 PRO A N 1
ATOM 692 C CA . PRO A 1 89 ? 12.617 3.645 4.535 1 88.75 89 PRO A CA 1
ATOM 693 C C . PRO A 1 89 ? 13.125 5.035 4.914 1 88.75 89 PRO A C 1
ATOM 695 O O . PRO A 1 89 ? 14.219 5.172 5.465 1 88.75 89 PRO A O 1
ATOM 698 N N . LEU A 1 90 ? 12.367 6.004 4.504 1 89.81 90 LEU A N 1
ATOM 699 C CA . LEU A 1 90 ? 12.586 7.375 4.961 1 89.81 90 LEU A CA 1
ATOM 700 C C . LEU A 1 90 ? 11.711 7.695 6.164 1 89.81 90 LEU A C 1
ATOM 702 O O . LEU A 1 90 ? 10.492 7.48 6.125 1 89.81 90 LEU A O 1
ATOM 706 N N . TYR A 1 91 ? 12.398 8.18 7.152 1 92.38 91 TYR A N 1
ATOM 707 C CA . TYR A 1 91 ? 11.688 8.609 8.352 1 92.38 91 TYR A CA 1
ATOM 708 C C . TYR A 1 91 ? 11.445 10.109 8.336 1 92.38 91 TYR A C 1
ATOM 710 O O . TYR A 1 91 ? 12.344 10.883 7.992 1 92.38 91 TYR A O 1
ATOM 718 N N . ASP A 1 92 ? 10.266 10.453 8.57 1 91.75 92 ASP A N 1
ATOM 719 C CA . ASP A 1 92 ? 9.852 11.828 8.844 1 91.75 92 ASP A CA 1
ATOM 720 C C . ASP A 1 92 ? 9.203 11.938 10.227 1 91.75 92 ASP A C 1
ATOM 722 O O . ASP A 1 92 ? 8.016 11.641 10.383 1 91.75 92 ASP A O 1
ATOM 726 N N . VAL A 1 93 ? 10.016 12.383 11.219 1 93.5 93 VAL A N 1
ATOM 727 C CA . VAL A 1 93 ? 9.539 12.523 12.594 1 93.5 93 VAL A CA 1
ATOM 728 C C . VAL A 1 93 ? 9.297 13.992 12.914 1 93.5 93 VAL A C 1
ATOM 730 O O . VAL A 1 93 ? 10.219 14.812 12.844 1 93.5 93 VAL A O 1
ATOM 733 N N . GLU A 1 94 ? 8.117 14.234 13.297 1 92.31 94 GLU A N 1
ATOM 734 C CA . GLU A 1 94 ? 7.727 15.609 13.57 1 92.31 94 GLU A CA 1
ATOM 735 C C . GLU A 1 94 ? 7.363 15.805 15.039 1 92.31 94 GLU A C 1
ATOM 737 O O . GLU A 1 94 ? 6.602 15.016 15.602 1 92.31 94 GLU A O 1
ATOM 742 N N . TRP A 1 95 ? 7.891 16.891 15.555 1 90.94 95 TRP A N 1
ATOM 743 C CA . TRP A 1 95 ? 7.621 17.219 16.953 1 90.94 95 TRP A CA 1
ATOM 744 C C . TRP A 1 95 ? 6.816 18.516 17.062 1 90.94 95 TRP A C 1
ATOM 746 O O . TRP A 1 95 ? 6.816 19.328 16.141 1 90.94 95 TRP A O 1
ATOM 756 N N . ASN A 1 96 ? 6.211 18.641 18.172 1 91.06 96 ASN A N 1
ATOM 757 C CA . ASN A 1 96 ? 5.281 19.75 18.375 1 91.06 96 ASN A CA 1
ATOM 758 C C . ASN A 1 96 ? 6.012 21.094 18.406 1 91.06 96 ASN A C 1
ATOM 760 O O . ASN A 1 96 ? 5.391 22.141 18.219 1 91.06 96 ASN A O 1
ATOM 764 N N . ASN A 1 97 ? 7.227 21.094 18.719 1 88.56 97 ASN A N 1
ATOM 765 C CA . ASN A 1 97 ? 7.973 22.344 18.75 1 88.56 97 ASN A CA 1
ATOM 766 C C . ASN A 1 97 ? 8.344 22.812 17.359 1 88.56 97 ASN A C 1
ATOM 768 O O . ASN A 1 97 ? 9.094 23.781 17.203 1 88.56 97 ASN A O 1
ATOM 772 N N . GLY A 1 98 ? 7.914 22.062 16.359 1 87.31 98 GLY A N 1
ATOM 773 C CA . GLY A 1 98 ? 8.148 22.453 14.977 1 87.31 98 GLY A CA 1
ATOM 774 C C . GLY A 1 98 ? 9.352 21.781 14.352 1 87.31 98 GLY A C 1
ATOM 775 O O . GLY A 1 98 ? 9.609 21.938 13.156 1 87.31 98 GLY A O 1
ATOM 776 N N . THR A 1 99 ? 10.031 21.062 15.133 1 89.06 99 THR A N 1
ATOM 777 C CA . THR A 1 99 ? 11.211 20.391 14.602 1 89.06 99 THR A CA 1
ATOM 778 C C . THR A 1 99 ? 10.828 19.094 13.883 1 89.06 99 THR A C 1
ATOM 780 O O . THR A 1 99 ? 9.992 18.328 14.383 1 89.06 99 THR A O 1
ATOM 783 N N . ALA A 1 100 ? 11.414 18.875 12.734 1 90.44 100 ALA A N 1
ATOM 784 C CA . ALA A 1 100 ? 11.234 17.641 11.984 1 90.44 100 ALA A CA 1
ATOM 785 C C . ALA A 1 100 ? 12.57 17.016 11.609 1 90.44 100 ALA A C 1
ATOM 787 O O . ALA A 1 100 ? 13.484 17.719 11.164 1 90.44 100 ALA A O 1
ATOM 788 N N . PHE A 1 101 ? 12.68 15.766 11.93 1 92.06 101 PHE A N 1
ATOM 789 C CA . PHE A 1 101 ? 13.859 14.992 11.539 1 92.06 101 PHE A CA 1
ATOM 790 C C . PHE A 1 101 ? 13.555 14.117 10.336 1 92.06 101 PHE A C 1
ATOM 792 O O . PHE A 1 101 ? 12.641 13.289 10.375 1 92.06 101 PHE A O 1
ATOM 799 N N . TYR A 1 102 ? 14.242 14.305 9.234 1 89.94 102 TYR A N 1
ATOM 800 C CA . TYR A 1 102 ? 14.203 13.438 8.062 1 89.94 102 TYR A CA 1
ATOM 801 C C . TYR A 1 102 ? 15.469 12.594 7.969 1 89.94 102 TYR A C 1
ATOM 803 O O . TYR A 1 102 ? 16.578 13.125 7.836 1 89.94 102 TYR A O 1
ATOM 811 N N . PHE A 1 103 ? 15.242 11.32 8.047 1 91.06 103 PHE A N 1
ATOM 812 C CA . PHE A 1 103 ? 16.484 10.555 8.047 1 91.06 103 PHE A CA 1
ATOM 813 C C . PHE A 1 103 ? 16.25 9.148 7.5 1 91.06 103 PHE A C 1
ATOM 815 O O . PHE A 1 103 ? 15.102 8.688 7.438 1 91.06 103 PHE A O 1
ATOM 822 N N . ASP A 1 104 ? 17.234 8.594 6.965 1 89.94 104 ASP A N 1
ATOM 823 C CA . ASP A 1 104 ? 17.359 7.172 6.66 1 89.94 104 ASP A CA 1
ATOM 824 C C . ASP A 1 104 ? 18.594 6.566 7.344 1 89.94 104 ASP A C 1
ATOM 826 O O . ASP A 1 104 ? 19.047 7.078 8.367 1 89.94 104 ASP A O 1
ATOM 830 N N . SER A 1 105 ? 19.094 5.438 6.855 1 88.69 105 SER A N 1
ATOM 831 C CA . SER A 1 105 ? 20.172 4.754 7.547 1 88.69 105 SER A CA 1
ATOM 832 C C . SER A 1 105 ? 21.469 5.57 7.492 1 88.69 105 SER A C 1
ATOM 834 O O . SER A 1 105 ? 22.359 5.383 8.32 1 88.69 105 SER A O 1
ATOM 836 N N . SER A 1 106 ? 21.531 6.559 6.602 1 88.5 106 SER A N 1
ATOM 837 C CA . SER A 1 106 ? 22.844 7.172 6.379 1 88.5 106 SER A CA 1
ATOM 838 C C . SER A 1 106 ? 22.75 8.695 6.41 1 88.5 106 SER A C 1
ATOM 840 O O . SER A 1 106 ? 23.766 9.375 6.586 1 88.5 106 SER A O 1
ATOM 842 N N . THR A 1 107 ? 21.609 9.227 6.199 1 88.38 107 THR A N 1
ATOM 843 C CA . THR A 1 107 ? 21.484 10.672 6.09 1 88.38 107 THR A CA 1
ATOM 844 C C . THR A 1 107 ? 20.406 11.195 7.039 1 88.38 107 THR A C 1
ATOM 846 O O . THR A 1 107 ? 19.516 10.453 7.445 1 88.38 107 THR A O 1
ATOM 849 N N . CYS A 1 108 ? 20.625 12.438 7.457 1 91.19 108 CYS A N 1
ATOM 850 C CA . CYS A 1 108 ? 19.641 13.109 8.289 1 91.19 108 CYS A CA 1
ATOM 851 C C . CYS A 1 108 ? 19.562 14.594 7.965 1 91.19 108 CYS A C 1
ATOM 853 O O . CYS A 1 108 ? 20.578 15.242 7.758 1 91.19 108 CYS A O 1
ATOM 855 N N . ARG A 1 109 ? 18.391 15.023 7.859 1 88.88 109 ARG A N 1
ATOM 856 C CA . ARG A 1 109 ? 18.094 16.453 7.719 1 88.88 109 ARG A CA 1
ATOM 857 C C . ARG A 1 109 ? 17.109 16.906 8.781 1 88.88 109 ARG A C 1
ATOM 859 O O . ARG A 1 109 ? 16.078 16.266 9.008 1 88.88 109 ARG A O 1
ATOM 866 N N . VAL A 1 110 ? 17.5 17.984 9.398 1 87.44 110 VAL A N 1
ATOM 867 C CA . VAL A 1 110 ? 16.625 18.562 10.406 1 87.44 110 VAL A CA 1
ATOM 868 C C . VAL A 1 110 ? 15.992 19.844 9.867 1 87.44 110 VAL A C 1
ATOM 870 O O . VAL A 1 110 ? 16.688 20.719 9.344 1 87.44 110 VAL A O 1
ATOM 873 N N . VAL A 1 111 ? 14.719 19.922 9.969 1 85.62 111 VAL A N 1
ATOM 874 C CA . VAL A 1 111 ? 13.992 21.094 9.477 1 85.62 111 VAL A CA 1
ATOM 875 C C . VAL A 1 111 ? 13.133 21.688 10.594 1 85.62 111 VAL A C 1
ATOM 877 O O . VAL A 1 111 ? 12.555 20.953 11.391 1 85.62 111 VAL A O 1
ATOM 880 N N . ARG A 1 112 ? 13.055 23.031 10.609 1 86.38 112 ARG A N 1
ATOM 881 C CA . ARG A 1 112 ? 12.203 23.734 11.562 1 86.38 112 ARG A CA 1
ATOM 882 C C . ARG A 1 112 ? 11.008 24.375 10.859 1 86.38 112 ARG A C 1
ATOM 884 O O . ARG A 1 112 ? 11.172 25.078 9.867 1 86.38 112 ARG A O 1
ATOM 891 N N . PHE A 1 113 ? 9.852 24.078 11.383 1 81.56 113 PHE A N 1
ATOM 892 C CA . PHE A 1 113 ? 8.609 24.656 10.883 1 81.56 113 PHE A CA 1
ATOM 893 C C . PHE A 1 113 ? 7.992 25.578 11.922 1 81.56 113 PHE A C 1
ATOM 895 O O . PHE A 1 113 ? 8.25 25.438 13.117 1 81.56 113 PHE A O 1
ATOM 902 N N . PRO A 1 114 ? 7.133 26.516 11.367 1 80.81 114 PRO A N 1
ATOM 903 C CA . PRO A 1 114 ? 6.504 27.438 12.312 1 80.81 114 PRO A CA 1
ATOM 904 C C . PRO A 1 114 ? 5.363 26.797 13.102 1 80.81 114 PRO A C 1
ATOM 906 O O . PRO A 1 114 ? 4.902 27.359 14.094 1 80.81 114 PRO A O 1
ATOM 909 N N . VAL A 1 115 ? 4.934 25.672 12.648 1 79.06 115 VAL A N 1
ATOM 910 C CA . VAL A 1 115 ? 3.818 25 13.32 1 79.06 115 VAL A CA 1
ATOM 911 C C . VAL A 1 115 ? 4.227 23.594 13.719 1 79.06 115 VAL A C 1
ATOM 913 O O . VAL A 1 115 ? 5.176 23.031 13.164 1 79.06 115 VAL A O 1
ATOM 916 N N . GLY A 1 116 ? 3.494 23.141 14.766 1 82.94 116 GLY A N 1
ATOM 917 C CA . GLY A 1 116 ? 3.74 21.781 15.227 1 82.94 116 GLY A CA 1
ATOM 918 C C . GLY A 1 116 ? 2.795 20.766 14.617 1 82.94 116 GLY A C 1
ATOM 919 O O . GLY A 1 116 ? 2.383 20.906 13.461 1 82.94 116 GLY A O 1
ATOM 920 N N . VAL A 1 117 ? 2.516 19.734 15.352 1 88.94 117 VAL A N 1
ATOM 921 C CA . VAL A 1 117 ? 1.676 18.625 14.93 1 88.94 117 VAL A CA 1
ATOM 922 C C . VAL A 1 117 ? 0.216 19.062 14.875 1 88.94 117 VAL A C 1
ATOM 924 O O . VAL A 1 117 ? -0.25 19.797 15.75 1 88.94 117 VAL A O 1
ATOM 927 N N . LEU A 1 118 ? -0.466 18.578 13.859 1 88.88 118 LEU A N 1
ATOM 928 C CA . LEU A 1 118 ? -1.879 18.906 13.711 1 88.88 118 LEU A CA 1
ATOM 929 C C . LEU A 1 118 ? -2.688 18.391 14.898 1 88.88 118 LEU A C 1
ATOM 931 O O . LEU A 1 118 ? -2.543 17.234 15.297 1 88.88 118 LEU A O 1
ATOM 935 N N . PRO A 1 119 ? -3.473 19.344 15.438 1 90.38 119 PRO A N 1
ATOM 936 C CA . PRO A 1 119 ? -4.375 18.812 16.469 1 90.38 119 PRO A CA 1
ATOM 937 C C . PRO A 1 119 ? -5.488 17.953 15.891 1 90.38 119 PRO A C 1
ATOM 939 O O . PRO A 1 119 ? -5.758 18 14.688 1 90.38 119 PRO A O 1
ATOM 942 N N . PRO A 1 120 ? -6.137 17.188 16.734 1 92.88 120 PRO A N 1
ATOM 943 C CA . PRO A 1 120 ? -7.211 16.312 16.25 1 92.88 120 PRO A CA 1
ATOM 944 C C . PRO A 1 120 ? -8.305 17.078 15.523 1 92.88 120 PRO A C 1
ATOM 946 O O . PRO A 1 120 ? -8.914 16.547 14.586 1 92.88 120 PRO A O 1
ATOM 949 N N . TRP A 1 121 ? -8.578 18.328 15.891 1 91.75 121 TRP A N 1
ATOM 950 C CA . TRP A 1 121 ? -9.672 19.109 15.328 1 91.75 121 TRP A CA 1
ATOM 951 C C . TRP A 1 121 ? -9.164 20.062 14.258 1 91.75 121 TRP A C 1
ATOM 953 O O . TRP A 1 121 ? -9.797 21.094 13.984 1 91.75 121 TRP A O 1
ATOM 963 N N . TRP A 1 122 ? -8.117 19.688 13.641 1 88.12 122 TRP A N 1
ATOM 964 C CA . TRP A 1 122 ? -7.414 20.578 12.711 1 88.12 122 TRP A CA 1
ATOM 965 C C . TRP A 1 122 ? -8.328 20.984 11.562 1 88.12 122 TRP A C 1
ATOM 967 O O . TRP A 1 122 ? -8.18 22.078 11.008 1 88.12 122 TRP A O 1
ATOM 977 N N . LEU A 1 123 ? -9.242 20.094 11.18 1 88.38 123 LEU A N 1
ATOM 978 C CA . LEU A 1 123 ? -10.094 20.391 10.031 1 88.38 123 LEU A CA 1
ATOM 979 C C . LEU A 1 123 ? -11.266 21.281 10.43 1 88.38 123 LEU A C 1
ATOM 981 O O . LEU A 1 123 ? -11.812 22 9.586 1 88.38 123 LEU A O 1
ATOM 985 N N . SER A 1 124 ? -11.805 21.219 11.617 1 80.69 124 SER A N 1
ATOM 986 C CA . SER A 1 124 ? -12.945 21.984 12.094 1 80.69 124 SER A CA 1
ATOM 987 C C . SER A 1 124 ? -12.555 23.422 12.383 1 80.69 124 SER A C 1
ATOM 989 O O . SER A 1 124 ? -13.406 24.328 12.375 1 80.69 124 SER A O 1
ATOM 991 N N . GLY A 1 125 ? -11.422 23.688 12.641 1 65.75 125 GLY A N 1
ATOM 992 C CA . GLY A 1 125 ? -11.062 25.047 12.977 1 65.75 125 GLY A CA 1
ATOM 993 C C . GLY A 1 125 ? -11.141 26 11.797 1 65.75 125 GLY A C 1
ATOM 994 O O . GLY A 1 125 ? -11.633 25.625 10.727 1 65.75 125 GLY A O 1
ATOM 995 N N . GLY A 1 126 ? -10.883 27.25 11.883 1 62.31 126 GLY A N 1
ATOM 996 C CA . GLY A 1 126 ? -10.961 28.328 10.914 1 62.31 126 GLY A CA 1
ATOM 997 C C . GLY A 1 126 ? -10.453 27.953 9.539 1 62.31 126 GLY A C 1
ATOM 998 O O . GLY A 1 126 ? -9.445 27.234 9.422 1 62.31 126 GLY A O 1
ATOM 999 N N . GLY A 1 127 ? -11.297 28.016 8.516 1 66.75 127 GLY A N 1
ATOM 1000 C CA . GLY A 1 127 ? -10.859 27.922 7.129 1 66.75 127 GLY A CA 1
ATOM 1001 C C . GLY A 1 127 ? -11.344 26.672 6.426 1 66.75 127 GLY A C 1
ATOM 1002 O O . GLY A 1 127 ? -11.133 26.516 5.223 1 66.75 127 GLY A O 1
ATOM 1003 N N . ALA A 1 128 ? -11.953 25.734 7.203 1 78.94 128 ALA A N 1
ATOM 1004 C CA . ALA A 1 128 ? -12.469 24.578 6.473 1 78.94 128 ALA A CA 1
ATOM 1005 C C . ALA A 1 128 ? -13.805 24.906 5.812 1 78.94 128 ALA A C 1
ATOM 1007 O O . ALA A 1 128 ? -14.656 25.562 6.406 1 78.94 128 ALA A O 1
ATOM 1008 N N . GLU A 1 129 ? -13.891 24.594 4.629 1 88.19 129 GLU A N 1
ATOM 1009 C CA . GLU A 1 129 ? -15.117 24.766 3.855 1 88.19 129 GLU A CA 1
ATOM 1010 C C . GLU A 1 129 ? -15.688 23.422 3.416 1 88.19 129 GLU A C 1
ATOM 1012 O O . GLU A 1 129 ? -14.992 22.625 2.787 1 88.19 129 GLU A O 1
ATOM 1017 N N . TYR A 1 130 ? -16.891 23.234 3.812 1 92.94 130 TYR A N 1
ATOM 1018 C CA . TYR A 1 130 ? -17.562 22.016 3.377 1 92.94 130 TYR A CA 1
ATOM 1019 C C . TYR A 1 130 ? -17.844 22.062 1.879 1 92.94 130 TYR A C 1
ATOM 1021 O O . TYR A 1 130 ? -18.453 23.016 1.382 1 92.94 130 TYR A O 1
ATOM 1029 N N . ALA A 1 131 ? -17.422 21.078 1.149 1 93.94 131 ALA A N 1
ATOM 1030 C CA . ALA A 1 131 ? -17.516 21.078 -0.308 1 93.94 131 ALA A CA 1
ATOM 1031 C C . ALA A 1 131 ? -18.594 20.094 -0.784 1 93.94 131 ALA A C 1
ATOM 1033 O O . ALA A 1 131 ? -18.75 19.875 -1.987 1 93.94 131 ALA A O 1
ATOM 1034 N N . GLY A 1 132 ? -19.266 19.375 0.188 1 95 132 GLY A N 1
ATOM 1035 C CA . GLY A 1 132 ? -20.359 18.469 -0.186 1 95 132 GLY A CA 1
ATOM 1036 C C . GLY A 1 132 ? -19.984 17 -0.068 1 95 132 GLY A C 1
ATOM 1037 O O . GLY A 1 132 ? -19.172 16.625 0.791 1 95 132 GLY A O 1
ATOM 1038 N N . ARG A 1 133 ? -20.75 16.219 -0.803 1 96.06 133 ARG A N 1
ATOM 1039 C CA . ARG A 1 133 ? -20.547 14.766 -0.82 1 96.06 133 ARG A CA 1
ATOM 1040 C C . ARG A 1 133 ? -19.922 14.32 -2.131 1 96.06 133 ARG A C 1
ATOM 1042 O O . ARG A 1 133 ? -20.156 14.922 -3.18 1 96.06 133 ARG A O 1
ATOM 1049 N N . ALA A 1 134 ? -19.094 13.359 -2.051 1 96.12 134 ALA A N 1
ATOM 1050 C CA . ALA A 1 134 ? -18.484 12.727 -3.221 1 96.12 134 ALA A CA 1
ATOM 1051 C C . ALA A 1 134 ? -18.156 11.266 -2.945 1 96.12 134 ALA A C 1
ATOM 1053 O O . ALA A 1 134 ? -18.062 10.852 -1.786 1 96.12 134 ALA A O 1
ATOM 1054 N N . VAL A 1 135 ? -18.078 10.5 -4.043 1 92.5 135 VAL A N 1
ATOM 1055 C CA . VAL A 1 135 ? -17.641 9.117 -3.932 1 92.5 135 VAL A CA 1
ATOM 1056 C C . VAL A 1 135 ? -16.172 9 -4.344 1 92.5 135 VAL A C 1
ATOM 1058 O O . VAL A 1 135 ? -15.789 9.469 -5.418 1 92.5 135 VAL A O 1
ATOM 1061 N N . SER A 1 136 ? -15.391 8.539 -3.443 1 91.5 136 SER A N 1
ATOM 1062 C CA . SER A 1 136 ? -14 8.211 -3.73 1 91.5 136 SER A CA 1
ATOM 1063 C C . SER A 1 136 ? -13.75 6.715 -3.613 1 91.5 136 SER A C 1
ATOM 1065 O O . SER A 1 136 ? -13.844 6.145 -2.523 1 91.5 136 SER A O 1
ATOM 1067 N N . GLY A 1 137 ? -13.383 6.109 -4.742 1 85.75 137 GLY A N 1
ATOM 1068 C CA . GLY A 1 137 ? -13.125 4.676 -4.723 1 85.75 137 GLY A CA 1
ATOM 1069 C C . GLY A 1 137 ? -14.289 3.869 -4.188 1 85.75 137 GLY A C 1
ATOM 1070 O O . GLY A 1 137 ? -14.109 2.99 -3.342 1 85.75 137 GLY A O 1
ATOM 1071 N N . GLY A 1 138 ? -15.477 4.266 -4.449 1 85.31 138 GLY A N 1
ATOM 1072 C CA . GLY A 1 138 ? -16.656 3.549 -4.016 1 85.31 138 GLY A CA 1
ATOM 1073 C C . GLY A 1 138 ? -17.094 3.902 -2.604 1 85.31 138 GLY A C 1
ATOM 1074 O O . GLY A 1 138 ? -18.078 3.361 -2.094 1 85.31 138 GLY A O 1
ATOM 1075 N N . ILE A 1 139 ? -16.359 4.746 -1.99 1 91.69 139 ILE A N 1
ATOM 1076 C CA . ILE A 1 139 ? -16.688 5.156 -0.626 1 91.69 139 ILE A CA 1
ATOM 1077 C C . ILE A 1 139 ? -17.391 6.512 -0.645 1 91.69 139 ILE A C 1
ATOM 1079 O O . ILE A 1 139 ? -16.859 7.48 -1.19 1 91.69 139 ILE A O 1
ATOM 1083 N N . ASP A 1 140 ? -18.547 6.535 -0.039 1 95.56 140 ASP A N 1
ATOM 1084 C CA . ASP A 1 140 ? -19.281 7.785 0.104 1 95.56 140 ASP A CA 1
ATOM 1085 C C . ASP A 1 140 ? -18.625 8.703 1.131 1 95.56 140 ASP A C 1
ATOM 1087 O O . ASP A 1 140 ? -18.406 8.305 2.277 1 95.56 140 ASP A O 1
ATOM 1091 N N . CYS A 1 141 ? -18.344 9.953 0.626 1 97.25 141 CYS A N 1
ATOM 1092 C CA . CYS A 1 141 ? -17.516 10.812 1.482 1 97.25 141 CYS A CA 1
ATOM 1093 C C . CYS A 1 141 ? -18.156 12.188 1.646 1 97.25 141 CYS A C 1
ATOM 1095 O O . CYS A 1 141 ? -18.797 12.695 0.723 1 97.25 141 CYS A O 1
ATOM 1097 N N . HIS A 1 142 ? -17.969 12.695 2.869 1 96.94 142 HIS A N 1
ATOM 1098 C CA . HIS A 1 142 ? -17.984 14.148 3.012 1 96.94 142 HIS A CA 1
ATOM 1099 C C . HIS A 1 142 ? -16.656 14.766 2.578 1 96.94 142 HIS A C 1
ATOM 1101 O O . HIS A 1 142 ? -15.594 14.219 2.877 1 96.94 142 HIS A O 1
ATOM 1107 N N . VAL A 1 143 ? -16.781 15.977 1.947 1 96.75 143 VAL A N 1
ATOM 1108 C CA . VAL A 1 143 ? -15.57 16.594 1.419 1 96.75 143 VAL A CA 1
ATOM 1109 C C . VAL A 1 143 ? -15.406 18 1.998 1 96.75 143 VAL A C 1
ATOM 1111 O O . VAL A 1 143 ? -16.375 18.75 2.086 1 96.75 143 VAL A O 1
ATOM 1114 N N . TRP A 1 144 ? -14.172 18.297 2.463 1 94.5 144 TRP A N 1
ATOM 1115 C CA . TRP A 1 144 ? -13.828 19.625 2.959 1 94.5 144 TRP A CA 1
ATOM 1116 C C . TRP A 1 144 ? -12.594 20.172 2.246 1 94.5 144 TRP A C 1
ATOM 1118 O O . TRP A 1 144 ? -11.648 19.422 1.974 1 94.5 144 TRP A O 1
ATOM 1128 N N . GLY A 1 145 ? -12.695 21.391 1.936 1 90.94 145 GLY A N 1
ATOM 1129 C CA . GLY A 1 145 ? -11.484 22.125 1.581 1 90.94 145 GLY A CA 1
ATOM 1130 C C . GLY A 1 145 ? -10.953 22.984 2.711 1 90.94 145 GLY A C 1
ATOM 1131 O O . GLY A 1 145 ? -11.734 23.531 3.5 1 90.94 145 GLY A O 1
ATOM 1132 N N . LYS A 1 146 ? -9.68 23.094 2.797 1 87.44 146 LYS A N 1
ATOM 1133 C CA . LYS A 1 146 ? -9.109 23.969 3.818 1 87.44 146 LYS A CA 1
ATOM 1134 C C . LYS A 1 146 ? -7.988 24.828 3.246 1 87.44 146 LYS A C 1
ATOM 1136 O O . LYS A 1 146 ? -7.023 24.297 2.684 1 87.44 146 LYS A O 1
ATOM 1141 N N . ALA A 1 147 ? -8.102 26.141 3.396 1 79.5 147 ALA A N 1
ATOM 1142 C CA . ALA A 1 147 ? -7.109 27.188 3.139 1 79.5 147 ALA A CA 1
ATOM 1143 C C . ALA A 1 147 ? -6.578 27.094 1.711 1 79.5 147 ALA A C 1
ATOM 1145 O O . ALA A 1 147 ? -5.434 27.469 1.445 1 79.5 147 ALA A O 1
ATOM 1146 N N . GLY A 1 148 ? -7.336 26.453 0.841 1 80.25 148 GLY A N 1
ATOM 1147 C CA . GLY A 1 148 ? -6.883 26.328 -0.535 1 80.25 148 GLY A CA 1
ATOM 1148 C C . GLY A 1 148 ? -5.684 25.406 -0.688 1 80.25 148 GLY A C 1
ATOM 1149 O O . GLY A 1 148 ? -5.008 25.438 -1.718 1 80.25 148 GLY A O 1
ATOM 1150 N N . LEU A 1 149 ? -5.453 24.578 0.293 1 81.44 149 LEU A N 1
ATOM 1151 C CA . LEU A 1 149 ? -4.242 23.766 0.302 1 81.44 149 LEU A CA 1
ATOM 1152 C C . LEU A 1 149 ? -4.582 22.281 0.192 1 81.44 149 LEU A C 1
ATOM 1154 O O . LEU A 1 149 ? -3.84 21.516 -0.424 1 81.44 149 LEU A O 1
ATOM 1158 N N . ILE A 1 150 ? -5.723 21.922 0.789 1 88.81 150 ILE A N 1
ATOM 1159 C CA . ILE A 1 150 ? -6.016 20.5 0.878 1 88.81 150 ILE A CA 1
ATOM 1160 C C . ILE A 1 150 ? -7.508 20.266 0.65 1 88.81 150 ILE A C 1
ATOM 1162 O O . ILE A 1 150 ? -8.336 21.109 1.009 1 88.81 150 ILE A O 1
ATOM 1166 N N . VAL A 1 151 ? -7.797 19.203 -0.036 1 92.31 151 VAL A N 1
ATOM 1167 C CA . VAL A 1 151 ? -9.141 18.641 -0.083 1 92.31 151 VAL A CA 1
ATOM 1168 C C . VAL A 1 151 ? -9.172 17.328 0.697 1 92.31 151 VAL A C 1
ATOM 1170 O O . VAL A 1 151 ? -8.375 16.422 0.44 1 92.31 151 VAL A O 1
ATOM 1173 N N . TYR A 1 152 ? -10.055 17.297 1.657 1 94.69 152 TYR A N 1
ATOM 1174 C CA . TYR A 1 152 ? -10.125 16.203 2.607 1 94.69 152 TYR A CA 1
ATOM 1175 C C . TYR A 1 152 ? -11.406 15.391 2.422 1 94.69 152 TYR A C 1
ATOM 1177 O O . TYR A 1 152 ? -12.5 15.961 2.396 1 94.69 152 TYR A O 1
ATOM 1185 N N . TYR A 1 153 ? -11.266 14.047 2.252 1 96.56 153 TYR A N 1
ATOM 1186 C CA . TYR A 1 153 ? -12.383 13.125 2.098 1 96.56 153 TYR A CA 1
ATOM 1187 C C . TYR A 1 153 ? -12.562 12.273 3.352 1 96.56 153 TYR A C 1
ATOM 1189 O O . TYR A 1 153 ? -11.633 11.586 3.779 1 96.56 153 TYR A O 1
ATOM 1197 N N . GLU A 1 154 ? -13.711 12.414 3.904 1 97.25 154 GLU A N 1
ATOM 1198 C CA . GLU A 1 154 ? -14.094 11.648 5.086 1 97.25 154 GLU A CA 1
ATOM 1199 C C . GLU A 1 154 ? -15.266 10.719 4.789 1 97.25 154 GLU A C 1
ATOM 1201 O O . GLU A 1 154 ? -16.266 11.141 4.195 1 97.25 154 GLU A O 1
ATOM 1206 N N . GLU A 1 155 ? -15.07 9.461 5.188 1 97.25 155 GLU A N 1
ATOM 1207 C CA . GLU A 1 155 ? -16.203 8.562 4.992 1 97.25 155 GLU A CA 1
ATOM 1208 C C . GLU A 1 155 ? -17.438 9.07 5.727 1 97.25 155 GLU A C 1
ATOM 1210 O O . GLU A 1 155 ? -17.406 9.273 6.941 1 97.25 155 GLU A O 1
ATOM 1215 N N . ALA A 1 156 ? -18.484 9.125 5.008 1 96.75 156 ALA A N 1
ATOM 1216 C CA . ALA A 1 156 ? -19.688 9.742 5.555 1 96.75 156 ALA A CA 1
ATOM 1217 C C . ALA A 1 156 ? -20.281 8.891 6.672 1 96.75 156 ALA A C 1
ATOM 1219 O O . ALA A 1 156 ? -20.781 9.422 7.668 1 96.75 156 ALA A O 1
ATOM 1220 N N . ALA A 1 157 ? -20.203 7.645 6.512 1 95.06 157 ALA A N 1
ATOM 1221 C CA . ALA A 1 157 ? -20.891 6.738 7.434 1 95.06 157 ALA A CA 1
ATOM 1222 C C . ALA A 1 157 ? -20.125 6.641 8.758 1 95.06 157 ALA A C 1
ATOM 1224 O O . ALA A 1 157 ? -20.75 6.531 9.82 1 95.06 157 ALA A O 1
ATOM 1225 N N . THR A 1 158 ? -18.812 6.699 8.742 1 95.94 158 THR A N 1
ATOM 1226 C CA . THR A 1 158 ? -18.062 6.336 9.938 1 95.94 158 THR A CA 1
ATOM 1227 C C . THR A 1 158 ? -17.219 7.512 10.422 1 95.94 158 THR A C 1
ATOM 1229 O O . THR A 1 158 ? -16.734 7.52 11.555 1 95.94 158 THR A O 1
ATOM 1232 N N . GLY A 1 159 ? -16.938 8.453 9.508 1 96.5 159 GLY A N 1
ATOM 1233 C CA . GLY A 1 159 ? -16.094 9.586 9.875 1 96.5 159 GLY A CA 1
ATOM 1234 C C . GLY A 1 159 ? -14.617 9.312 9.695 1 96.5 159 GLY A C 1
ATOM 1235 O O . GLY A 1 159 ? -13.781 10.164 9.992 1 96.5 159 GLY A O 1
ATOM 1236 N N . ARG A 1 160 ? -14.195 8.195 9.227 1 97.31 160 ARG A N 1
ATOM 1237 C CA . ARG A 1 160 ? -12.773 7.906 9.047 1 97.31 160 ARG A CA 1
ATOM 1238 C C . ARG A 1 160 ? -12.227 8.594 7.793 1 97.31 160 ARG A C 1
ATOM 1240 O O . ARG A 1 160 ? -12.961 8.789 6.82 1 97.31 160 ARG A O 1
ATOM 1247 N N . PRO A 1 161 ? -10.938 8.938 7.852 1 97.62 161 PRO A N 1
ATOM 1248 C CA . PRO A 1 161 ? -10.328 9.523 6.656 1 97.62 161 PRO A CA 1
ATOM 1249 C C . PRO A 1 161 ? -10.242 8.531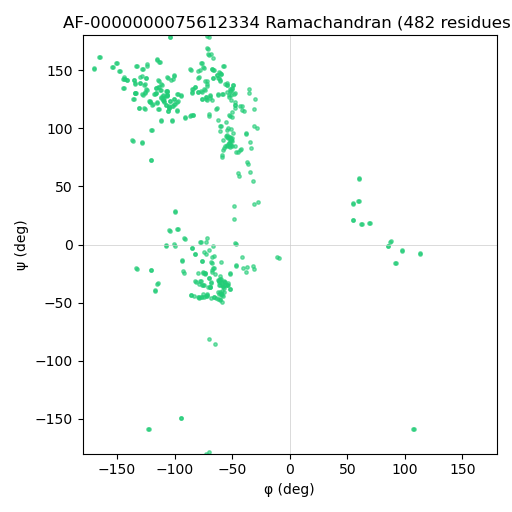 5.496 1 97.62 161 PRO A C 1
ATOM 1251 O O . PRO A 1 161 ? -9.969 7.344 5.711 1 97.62 161 PRO A O 1
ATOM 1254 N N . VAL A 1 162 ? -10.445 9.078 4.305 1 97.44 162 VAL A N 1
ATOM 1255 C CA . VAL A 1 162 ? -10.43 8.227 3.117 1 97.44 162 VAL A CA 1
ATOM 1256 C C . VAL A 1 162 ? -9.281 8.641 2.197 1 97.44 162 VAL A C 1
ATOM 1258 O O . VAL A 1 162 ? -8.586 7.793 1.633 1 97.44 162 VAL A O 1
ATOM 1261 N N . ARG A 1 163 ? -9.109 9.906 2.113 1 95.88 163 ARG A N 1
ATOM 1262 C CA . ARG A 1 163 ? -8.195 10.484 1.128 1 95.88 163 ARG A CA 1
ATOM 1263 C C . ARG A 1 163 ? -7.973 11.969 1.391 1 95.88 163 ARG A C 1
ATOM 1265 O O . ARG A 1 163 ? -8.852 12.648 1.927 1 95.88 163 ARG A O 1
ATOM 1272 N N . TRP A 1 164 ? -6.859 12.406 1.023 1 93.12 164 TRP A N 1
ATOM 1273 C CA . TRP A 1 164 ? -6.707 13.859 0.929 1 93.12 164 TRP A CA 1
ATOM 1274 C C . TRP A 1 164 ? -5.809 14.234 -0.245 1 93.12 164 TRP A C 1
ATOM 1276 O O . TRP A 1 164 ? -4.891 13.492 -0.598 1 93.12 164 TRP A O 1
ATOM 1286 N N . ASP A 1 165 ? -6.195 15.328 -0.879 1 91.06 165 ASP A N 1
ATOM 1287 C CA . ASP A 1 165 ? -5.527 15.906 -2.043 1 91.06 165 ASP A CA 1
ATOM 1288 C C . ASP A 1 165 ? -4.832 17.219 -1.683 1 91.06 165 ASP A C 1
ATOM 1290 O O . ASP A 1 165 ? -5.465 18.141 -1.166 1 91.06 165 ASP A O 1
ATOM 1294 N N . PHE A 1 166 ? -3.596 17.188 -1.984 1 86.31 166 PHE A N 1
ATOM 1295 C CA . PHE A 1 166 ? -2.918 18.469 -1.872 1 86.31 166 PHE A CA 1
ATOM 1296 C C . PHE A 1 166 ? -3.096 19.281 -3.145 1 86.31 166 PHE A C 1
ATOM 1298 O O . PHE A 1 166 ? -2.967 18.766 -4.25 1 86.31 166 PHE A O 1
ATOM 1305 N N . LEU A 1 167 ? -3.479 20.547 -3.029 1 80 167 LEU A N 1
ATOM 1306 C CA . LEU A 1 167 ? -3.807 21.391 -4.172 1 80 167 LEU A CA 1
ATOM 1307 C C . LEU A 1 167 ? -2.58 22.156 -4.648 1 80 167 LEU A C 1
ATOM 1309 O O . LEU A 1 167 ? -2.631 22.844 -5.672 1 80 167 LEU A O 1
ATOM 1313 N N . ASP A 1 168 ? -1.551 21.938 -4.16 1 72.75 168 ASP A N 1
ATOM 1314 C CA . ASP A 1 168 ? -0.36 22.625 -4.637 1 72.75 168 ASP A CA 1
ATOM 1315 C C . ASP A 1 168 ? 0.072 22.109 -6.004 1 72.75 168 ASP A C 1
ATOM 1317 O O . ASP A 1 168 ? -0.664 21.344 -6.645 1 72.75 168 ASP A O 1
ATOM 1321 N N . ASP A 1 169 ? 1.106 22.656 -6.512 1 59 169 ASP A N 1
ATOM 1322 C CA . ASP A 1 169 ? 1.591 22.422 -7.871 1 59 169 ASP A CA 1
ATOM 1323 C C . ASP A 1 169 ? 1.747 20.938 -8.148 1 59 169 ASP A C 1
ATOM 1325 O O . ASP A 1 169 ? 1.561 20.484 -9.281 1 59 169 ASP A O 1
ATOM 1329 N N . ASP A 1 170 ? 1.941 20.188 -7.121 1 64.19 170 ASP A N 1
ATOM 1330 C CA . ASP A 1 170 ? 2.23 18.781 -7.383 1 64.19 170 ASP A CA 1
ATOM 1331 C C . ASP A 1 170 ? 0.95 17.953 -7.395 1 64.19 170 ASP A C 1
ATOM 1333 O O . ASP A 1 170 ? 0.896 16.891 -8.023 1 64.19 170 ASP A O 1
ATOM 1337 N N . GLY A 1 171 ? -0.03 18.453 -6.727 1 76.44 171 GLY A N 1
ATOM 1338 C CA . GLY A 1 171 ? -1.326 17.797 -6.75 1 76.44 171 GLY A CA 1
ATOM 1339 C C . GLY A 1 171 ? -1.281 16.375 -6.223 1 76.44 171 GLY A C 1
ATOM 1340 O O . GLY A 1 171 ? -1.965 15.492 -6.746 1 76.44 171 GLY A O 1
ATOM 1341 N N . ILE A 1 172 ? -0.484 16.031 -5.168 1 82.81 172 ILE A N 1
ATOM 1342 C CA . ILE A 1 172 ? -0.302 14.711 -4.602 1 82.81 172 ILE A CA 1
ATOM 1343 C C . ILE A 1 172 ? -1.583 14.266 -3.898 1 82.81 172 ILE A C 1
ATOM 1345 O O . ILE A 1 172 ? -2.188 15.039 -3.15 1 82.81 172 ILE A O 1
ATOM 1349 N N . LYS A 1 173 ? -1.98 13.109 -4.285 1 89.44 173 LYS A N 1
ATOM 1350 C CA . LYS A 1 173 ? -3.113 12.469 -3.617 1 89.44 173 LYS A CA 1
ATOM 1351 C C . LYS A 1 173 ? -2.654 11.312 -2.736 1 89.44 173 LYS A C 1
ATOM 1353 O O . LYS A 1 173 ? -1.824 10.5 -3.15 1 89.44 173 LYS A O 1
ATOM 1358 N N . GLN A 1 174 ? -3.166 11.32 -1.527 1 92.94 174 GLN A N 1
ATOM 1359 C CA . GLN A 1 174 ? -2.877 10.219 -0.617 1 92.94 174 GLN A CA 1
ATOM 1360 C C . GLN A 1 174 ? -4.152 9.484 -0.222 1 92.94 174 GLN A C 1
ATOM 1362 O O . GLN A 1 174 ? -5.145 10.109 0.161 1 92.94 174 GLN A O 1
ATOM 1367 N N . TYR A 1 175 ? -4.07 8.188 -0.373 1 94.69 175 TYR A N 1
ATOM 1368 C CA . TYR A 1 175 ? -5.207 7.324 -0.055 1 94.69 175 TYR A CA 1
ATOM 1369 C C . TYR A 1 175 ? -4.965 6.559 1.24 1 94.69 175 TYR A C 1
ATOM 1371 O O . TYR A 1 175 ? -3.908 5.945 1.416 1 94.69 175 TYR A O 1
ATOM 1379 N N . VAL A 1 176 ? -5.992 6.613 2.084 1 97.06 176 VAL A N 1
ATOM 1380 C CA . VAL A 1 176 ? -5.902 5.844 3.322 1 97.06 176 VAL A CA 1
ATOM 1381 C C . VAL A 1 176 ? -6.34 4.402 3.066 1 97.06 176 VAL A C 1
ATOM 1383 O O . VAL A 1 176 ? -7.531 4.133 2.893 1 97.06 176 VAL A O 1
ATOM 1386 N N . ILE A 1 177 ? -5.398 3.568 3.143 1 95.56 177 ILE A N 1
ATOM 1387 C CA . ILE A 1 177 ? -5.68 2.166 2.855 1 95.56 177 ILE A CA 1
ATOM 1388 C C . ILE A 1 177 ? -6.191 1.474 4.117 1 95.56 177 ILE A C 1
ATOM 1390 O O . ILE A 1 177 ? -7.137 0.686 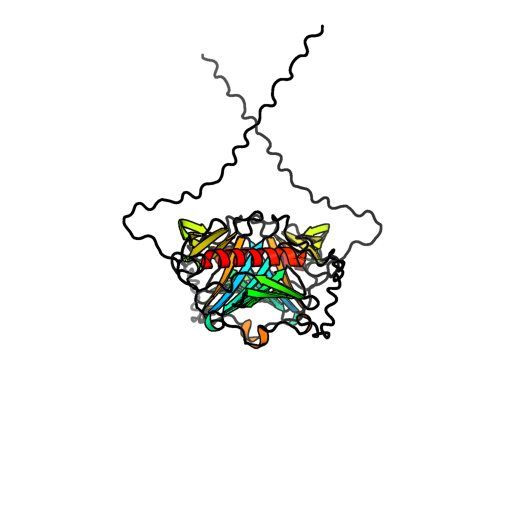4.059 1 95.56 177 ILE A O 1
ATOM 1394 N N . ARG A 1 178 ? -5.551 1.763 5.16 1 95.12 178 ARG A N 1
ATOM 1395 C CA . ARG A 1 178 ? -5.91 1.244 6.477 1 95.12 178 ARG A CA 1
ATOM 1396 C C . ARG A 1 178 ? -5.891 2.352 7.523 1 95.12 178 ARG A C 1
ATOM 1398 O O . ARG A 1 178 ? -5.027 3.229 7.492 1 95.12 178 ARG A O 1
ATOM 1405 N N . PHE A 1 179 ? -6.848 2.301 8.352 1 97.62 179 PHE A N 1
ATOM 1406 C CA . PHE A 1 179 ? -6.98 3.26 9.438 1 97.62 179 PHE A CA 1
ATOM 1407 C C . PHE A 1 179 ? -7.23 2.547 10.758 1 97.62 179 PHE A C 1
ATOM 1409 O O . PHE A 1 179 ? -8.258 1.881 10.93 1 97.62 179 PHE A O 1
ATOM 1416 N N . GLU A 1 180 ? -6.281 2.727 11.695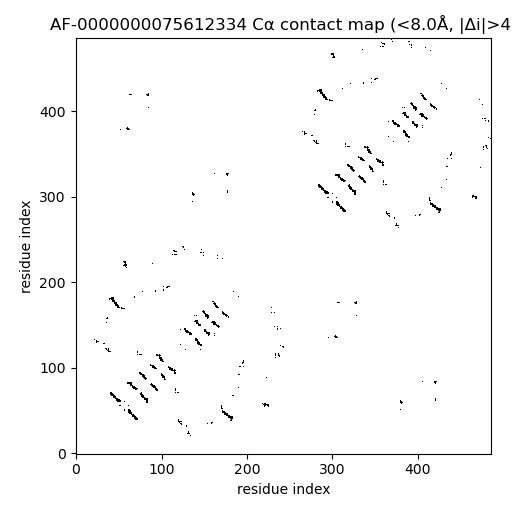 1 97.12 180 GLU A N 1
ATOM 1417 C CA . GLU A 1 180 ? -6.297 1.951 12.93 1 97.12 180 GLU A CA 1
ATOM 1418 C C . GLU A 1 180 ? -6.211 2.861 14.156 1 97.12 180 GLU A C 1
ATOM 1420 O O . GLU A 1 180 ? -5.129 3.07 14.703 1 97.12 180 GLU A O 1
ATOM 1425 N N . PRO A 1 181 ? -7.402 3.32 14.625 1 97.88 181 PRO A N 1
ATOM 1426 C CA . PRO A 1 181 ? -7.406 4.133 15.844 1 97.88 181 PRO A CA 1
ATOM 1427 C C . PRO A 1 181 ? -6.84 3.395 17.047 1 97.88 181 PRO A C 1
ATOM 1429 O O . PRO A 1 181 ? -7.062 2.189 17.203 1 97.88 181 PRO A O 1
ATOM 1432 N N . GLY A 1 182 ? -6.117 4.043 17.875 1 97.88 182 GLY A N 1
ATOM 1433 C CA . GLY A 1 182 ? -5.621 3.5 19.125 1 97.88 182 GLY A CA 1
ATOM 1434 C C . GLY A 1 182 ? -4.25 2.861 19 1 97.88 182 GLY A C 1
ATOM 1435 O O . GLY A 1 182 ? -3.582 2.613 20 1 97.88 182 GLY A O 1
ATOM 1436 N N . VAL A 1 183 ? -3.844 2.592 17.797 1 97.25 183 VAL A N 1
ATOM 1437 C CA . VAL A 1 183 ? -2.539 1.97 17.594 1 97.25 183 VAL A CA 1
ATOM 1438 C C . VAL A 1 183 ? -1.437 3.014 17.766 1 97.25 183 VAL A C 1
ATOM 1440 O O . VAL A 1 183 ? -1.522 4.109 17.203 1 97.25 183 VAL A O 1
ATOM 1443 N N . ALA A 1 184 ? -0.444 2.611 18.562 1 95.44 184 ALA A N 1
ATOM 1444 C CA . ALA A 1 184 ? 0.677 3.508 18.828 1 95.44 184 ALA A CA 1
ATOM 1445 C C . ALA A 1 184 ? 2.01 2.781 18.688 1 95.44 184 ALA A C 1
ATOM 1447 O O . ALA A 1 184 ? 2.082 1.561 18.844 1 95.44 184 ALA A O 1
ATOM 1448 N N . LEU A 1 185 ? 2.975 3.602 18.375 1 95.88 185 LEU A N 1
ATOM 1449 C CA . LEU A 1 185 ? 4.34 3.084 18.359 1 95.88 185 LEU A CA 1
ATOM 1450 C C . LEU A 1 185 ? 4.953 3.145 19.75 1 95.88 185 LEU A C 1
ATOM 1452 O O . LEU A 1 185 ? 4.617 4.027 20.547 1 95.88 185 LEU A O 1
ATOM 1456 N N . GLU A 1 186 ? 5.82 2.186 19.906 1 94.81 186 GLU A N 1
ATOM 1457 C CA . GLU A 1 186 ? 6.59 2.271 21.156 1 94.81 186 GLU A CA 1
ATOM 1458 C C . GLU A 1 186 ? 7.492 3.502 21.156 1 94.81 186 GLU A C 1
ATOM 1460 O O . GLU A 1 186 ? 8.016 3.898 20.109 1 94.81 186 GLU A O 1
ATOM 1465 N N . ASP A 1 187 ? 7.762 4.043 22.328 1 94.62 187 ASP A N 1
ATOM 1466 C CA . ASP A 1 187 ? 8.469 5.309 22.484 1 94.62 187 ASP A CA 1
ATOM 1467 C C . ASP A 1 187 ? 9.844 5.258 21.828 1 94.62 187 ASP A C 1
ATOM 1469 O O . ASP A 1 187 ? 10.266 6.227 21.188 1 94.62 187 ASP A O 1
ATOM 1473 N N . ALA A 1 188 ? 10.523 4.184 21.859 1 92.5 188 ALA A N 1
ATOM 1474 C CA . ALA A 1 188 ? 11.883 4.066 21.359 1 92.5 188 ALA A CA 1
ATOM 1475 C C . ALA A 1 188 ? 11.93 4.23 19.844 1 92.5 188 ALA A C 1
ATOM 1477 O O . ALA A 1 188 ? 12.961 4.602 19.281 1 92.5 188 ALA A O 1
ATOM 1478 N N . GLN A 1 189 ? 10.82 4.047 19.203 1 92.25 189 GLN A N 1
ATOM 1479 C CA . GLN A 1 189 ? 10.789 4.039 17.75 1 92.25 189 GLN A CA 1
ATOM 1480 C C . GLN A 1 189 ? 10.664 5.453 17.188 1 92.25 189 GLN A C 1
ATOM 1482 O O . GLN A 1 189 ? 10.781 5.66 15.984 1 92.25 189 GLN A O 1
ATOM 1487 N N . TRP A 1 190 ? 10.539 6.398 18.109 1 94.44 190 TRP A N 1
ATOM 1488 C CA . TRP A 1 190 ? 10.398 7.793 17.688 1 94.44 190 TRP A CA 1
ATOM 1489 C C . TRP A 1 190 ? 11.75 8.492 17.641 1 94.44 190 TRP A C 1
ATOM 1491 O O . TRP A 1 190 ? 11.875 9.586 17.094 1 94.44 190 TRP A O 1
ATOM 1501 N N . GLN A 1 191 ? 12.719 7.914 18.188 1 92.38 191 GLN A N 1
ATOM 1502 C CA . GLN A 1 191 ? 14.008 8.57 18.375 1 92.38 191 GLN A CA 1
ATOM 1503 C C . GLN A 1 191 ? 14.797 8.625 17.078 1 92.38 191 GLN A C 1
ATOM 1505 O O . GLN A 1 191 ? 15.016 7.598 16.438 1 92.38 191 GLN A O 1
ATOM 1510 N N . ALA A 1 192 ? 15.195 9.844 16.719 1 93.19 192 ALA A N 1
ATOM 1511 C CA . ALA A 1 192 ? 16.109 9.992 15.578 1 93.19 192 ALA A CA 1
ATOM 1512 C C . ALA A 1 192 ? 17.469 9.406 15.898 1 93.19 192 ALA A C 1
ATOM 1514 O O . ALA A 1 192 ? 17.922 9.422 17.047 1 93.19 192 ALA A O 1
ATOM 1515 N N . PRO A 1 193 ? 18.109 8.969 14.898 1 93.12 193 PRO A N 1
ATOM 1516 C CA . PRO A 1 193 ? 19.422 8.359 15.148 1 93.12 193 PRO A CA 1
ATOM 1517 C C . PRO A 1 193 ? 20.484 9.391 15.531 1 93.12 193 PRO A C 1
ATOM 1519 O O . PRO A 1 193 ? 20.25 10.602 15.414 1 93.12 193 PRO A O 1
ATOM 1522 N N . ALA A 1 194 ? 21.594 8.844 15.977 1 90.94 194 ALA A N 1
ATOM 1523 C CA . ALA A 1 194 ? 22.656 9.672 16.531 1 90.94 194 ALA A CA 1
ATOM 1524 C C . ALA A 1 194 ? 23.203 10.633 15.477 1 90.94 194 ALA A C 1
ATOM 1526 O O . ALA A 1 194 ? 23.578 11.766 15.797 1 90.94 194 ALA A O 1
ATOM 1527 N N . HIS A 1 195 ? 23.172 10.227 14.266 1 91.38 195 HIS A N 1
ATOM 1528 C CA . HIS A 1 195 ? 23.797 11.031 13.227 1 91.38 195 HIS A CA 1
ATOM 1529 C C . HIS A 1 195 ? 22.953 12.266 12.898 1 91.38 195 HIS A C 1
ATOM 1531 O O . HIS A 1 195 ? 23.391 13.141 12.148 1 91.38 195 HIS A O 1
ATOM 1537 N N . CYS A 1 196 ? 21.844 12.289 13.477 1 91.88 196 CYS A N 1
ATOM 1538 C CA . CYS A 1 196 ? 21.047 13.492 13.312 1 91.88 196 CYS A CA 1
ATOM 1539 C C . CYS A 1 196 ? 21.484 14.578 14.289 1 91.88 196 CYS A C 1
ATOM 1541 O O . CYS A 1 196 ? 21.047 15.727 14.18 1 91.88 196 CYS A O 1
ATOM 1543 N N . PHE A 1 197 ? 22.375 14.18 15.211 1 89.06 197 PHE A N 1
ATOM 1544 C CA . PHE A 1 197 ? 22.812 15.102 16.25 1 89.06 197 PHE A CA 1
ATOM 1545 C C . PHE A 1 197 ? 24.328 15.32 16.203 1 89.06 197 PHE A C 1
ATOM 1547 O O . PHE A 1 197 ? 25.078 14.711 16.969 1 89.06 197 PHE A O 1
ATOM 1554 N N . PRO A 1 198 ? 24.828 16 15.281 1 73.75 198 PRO A N 1
ATOM 1555 C CA . PRO A 1 198 ? 26.281 16.188 15.203 1 73.75 198 PRO A CA 1
ATOM 1556 C C . PRO A 1 198 ? 26.875 16.75 16.5 1 73.75 198 PRO A C 1
ATOM 1558 O O . PRO A 1 198 ? 26.203 17.469 17.219 1 73.75 198 PRO A O 1
ATOM 1561 N N . PRO A 1 199 ? 28.062 16.094 16.828 1 70.5 199 PRO A N 1
ATOM 1562 C CA . PRO A 1 199 ? 28.734 16.516 18.062 1 70.5 199 PRO A CA 1
ATOM 1563 C C . PRO A 1 199 ? 28.875 18.031 18.188 1 70.5 199 PRO A C 1
ATOM 1565 O O . PRO A 1 199 ? 28.906 18.734 17.172 1 70.5 199 PRO A O 1
ATOM 1568 N N . ASP A 1 200 ? 28.5 18.562 19.281 1 55.12 200 ASP A N 1
ATOM 1569 C CA . ASP A 1 200 ? 28.766 19.953 19.609 1 55.12 200 ASP A CA 1
ATOM 1570 C C . ASP A 1 200 ? 30.219 20.312 19.281 1 55.12 200 ASP A C 1
ATOM 1572 O O . ASP A 1 200 ? 31.141 19.844 19.938 1 55.12 200 ASP A O 1
ATOM 1576 N N . ASP A 1 201 ? 30.922 20.344 18.266 1 47.84 201 ASP A N 1
ATOM 1577 C CA . ASP A 1 201 ? 32.156 21.141 18.344 1 47.84 201 ASP A CA 1
ATOM 1578 C C . ASP A 1 201 ? 31.953 22.375 19.203 1 47.84 201 ASP A C 1
ATOM 1580 O O . ASP A 1 201 ? 30.844 22.922 19.281 1 47.84 201 ASP A O 1
ATOM 1584 N N . ASP A 1 202 ? 32.938 22.734 20.203 1 44.34 202 ASP A N 1
ATOM 1585 C CA . ASP A 1 202 ? 33.156 24.047 20.828 1 44.34 202 ASP A CA 1
ATOM 1586 C C . ASP A 1 202 ? 32.781 25.172 19.875 1 44.34 202 ASP A C 1
ATOM 1588 O O . ASP A 1 202 ? 33.188 25.156 18.703 1 44.34 202 ASP A O 1
ATOM 1592 N N . ASP A 1 203 ? 31.953 26.047 20.234 1 37.03 203 ASP A N 1
ATOM 1593 C CA . ASP A 1 203 ? 31.594 27.344 19.688 1 37.03 203 ASP A CA 1
ATOM 1594 C C . ASP A 1 203 ? 32.844 28.188 19.391 1 37.03 203 ASP A C 1
ATOM 1596 O O . ASP A 1 203 ? 33.188 29.078 20.156 1 37.03 203 ASP A O 1
ATOM 1600 N N . ASP A 1 204 ? 34.125 27.953 19.172 1 35.44 204 ASP A N 1
ATOM 1601 C CA . ASP A 1 204 ? 34.562 29.156 18.469 1 35.44 204 ASP A CA 1
ATOM 1602 C C . ASP A 1 204 ? 33.656 29.453 17.281 1 35.44 204 ASP A C 1
ATOM 1604 O O . ASP A 1 204 ? 33.406 28.578 16.453 1 35.44 204 ASP A O 1
ATOM 1608 N N . ALA A 1 205 ? 32.844 30.578 17.391 1 32.41 205 ALA A N 1
ATOM 1609 C CA . ALA A 1 205 ? 31.766 31.25 16.641 1 32.41 205 ALA A CA 1
ATOM 1610 C C . ALA A 1 205 ? 32.062 31.219 15.141 1 32.41 205 ALA A C 1
ATOM 1612 O O . ALA A 1 205 ? 31.375 31.891 14.359 1 32.41 205 ALA A O 1
ATOM 1613 N N . GLU A 1 206 ? 33.281 31.016 14.641 1 31.36 206 GLU A N 1
ATOM 1614 C CA . GLU A 1 206 ? 33.156 31.516 13.281 1 31.36 206 GLU A CA 1
ATOM 1615 C C . GLU A 1 206 ? 32.094 30.734 12.516 1 31.36 206 GLU A C 1
ATOM 1617 O O . GLU A 1 206 ? 32.062 29.5 12.523 1 31.36 206 GLU A O 1
ATOM 1622 N N . GLN A 1 207 ? 30.875 31.328 12.367 1 30.28 207 GLN A N 1
ATOM 1623 C CA . GLN A 1 207 ? 29.781 31.016 11.445 1 30.28 207 GLN A CA 1
ATOM 1624 C C . GLN A 1 207 ? 30.312 30.375 10.164 1 30.28 207 GLN A C 1
ATOM 1626 O O . GLN A 1 207 ? 30.703 31.078 9.234 1 30.28 207 GLN A O 1
ATOM 1631 N N . GLY A 1 208 ? 31.328 29.547 10.273 1 25.77 208 GLY A N 1
ATOM 1632 C CA . GLY A 1 208 ? 31.656 29.031 8.953 1 25.77 208 GLY A CA 1
ATOM 1633 C C . GLY A 1 208 ? 30.438 28.547 8.188 1 25.77 208 GLY A C 1
ATOM 1634 O O . GLY A 1 208 ? 29.484 28.047 8.781 1 25.77 208 GLY A O 1
ATOM 1635 N N . LYS A 1 209 ? 30.266 29.172 6.973 1 29.41 209 LYS A N 1
ATOM 1636 C CA . LYS A 1 209 ? 29.422 28.828 5.824 1 29.41 209 LYS A CA 1
ATOM 1637 C C . LYS A 1 209 ? 29.328 27.312 5.656 1 29.41 209 LYS A C 1
ATOM 1639 O O . LYS A 1 209 ? 30.312 26.656 5.289 1 29.41 209 LYS A O 1
ATOM 1644 N N . GLY A 1 210 ? 28.828 26.656 6.547 1 28.89 210 GLY A N 1
ATOM 1645 C CA . GLY A 1 210 ? 28.531 25.25 6.34 1 28.89 210 GLY A CA 1
ATOM 1646 C C . GLY A 1 210 ? 28.234 24.922 4.891 1 28.89 210 GLY A C 1
ATOM 1647 O O . GLY A 1 210 ? 27.531 25.672 4.207 1 28.89 210 GLY A O 1
ATOM 1648 N N . ASN A 1 211 ? 29.359 24.359 4.25 1 27.25 211 ASN A N 1
ATOM 1649 C CA . ASN A 1 211 ? 29.344 23.859 2.877 1 27.25 211 ASN A CA 1
ATOM 1650 C C . ASN A 1 211 ? 28 23.25 2.512 1 27.25 211 ASN A C 1
ATOM 1652 O O . ASN A 1 211 ? 27.594 22.25 3.088 1 27.25 211 ASN A O 1
ATOM 1656 N N . ASP A 1 212 ? 27.094 24.125 2.131 1 29.27 212 ASP A N 1
ATOM 1657 C CA . ASP A 1 212 ? 25.922 23.859 1.297 1 29.27 212 ASP A CA 1
ATOM 1658 C C . ASP A 1 212 ? 26.219 22.719 0.316 1 29.27 212 ASP A C 1
ATOM 1660 O O . ASP A 1 212 ? 25.391 22.422 -0.558 1 29.27 212 ASP A O 1
ATOM 1664 N N . ASP A 1 213 ? 27.547 22.5 0.08 1 27.72 213 ASP A N 1
ATOM 1665 C CA . ASP A 1 213 ? 27.797 21.562 -1.018 1 27.72 213 ASP A CA 1
ATOM 1666 C C . ASP A 1 213 ? 27.438 20.141 -0.62 1 27.72 213 ASP A C 1
ATOM 1668 O O . ASP A 1 213 ? 28.312 19.281 -0.512 1 27.72 213 ASP A O 1
ATOM 1672 N N . VAL A 1 214 ? 26.906 19.922 0.47 1 28.28 214 VAL A N 1
ATOM 1673 C CA . VAL A 1 214 ? 26.516 18.516 0.475 1 28.28 214 VAL A CA 1
ATOM 1674 C C . VAL A 1 214 ? 25.969 18.125 -0.894 1 28.28 214 VAL A C 1
ATOM 1676 O O . VAL A 1 214 ? 25.188 18.875 -1.486 1 28.28 214 VAL A O 1
ATOM 1679 N N . ALA A 1 215 ? 26.656 17.25 -1.555 1 28.25 215 ALA A N 1
ATOM 1680 C CA . ALA A 1 215 ? 26.328 16.609 -2.832 1 28.25 215 ALA A CA 1
ATOM 1681 C C . ALA A 1 215 ? 24.828 16.344 -2.947 1 28.25 215 ALA A C 1
ATOM 1683 O O . ALA A 1 215 ? 24.312 15.43 -2.305 1 28.25 215 ALA A O 1
ATOM 1684 N N . SER A 1 216 ? 23.922 17.266 -3.076 1 29.86 216 SER A N 1
ATOM 1685 C CA . SER A 1 216 ? 22.516 17.562 -3.336 1 29.86 216 SER A CA 1
ATOM 1686 C C . SER A 1 216 ? 21.953 16.625 -4.398 1 29.86 216 SER A C 1
ATOM 1688 O O . SER A 1 216 ? 20.812 16.781 -4.832 1 29.86 216 SER A O 1
ATOM 1690 N N . SER A 1 217 ? 22.812 16.078 -5.223 1 29.64 217 SER A N 1
ATOM 1691 C CA . SER A 1 217 ? 22.219 15.742 -6.52 1 29.64 217 SER A CA 1
ATOM 1692 C C . SER A 1 217 ? 21.156 14.672 -6.383 1 29.64 217 SER A C 1
ATOM 1694 O O . SER A 1 217 ? 20.031 14.844 -6.867 1 29.64 217 SER A O 1
ATOM 1696 N N . SER A 1 218 ? 21.625 13.328 -6.398 1 34.69 218 SER A N 1
ATOM 1697 C CA . SER A 1 218 ? 20.766 12.234 -6.848 1 34.69 218 SER A CA 1
ATOM 1698 C C . SER A 1 218 ? 19.781 11.836 -5.762 1 34.69 218 SER A C 1
ATOM 1700 O O . SER A 1 218 ? 18.688 11.32 -6.062 1 34.69 218 SER A O 1
ATOM 1702 N N . LYS A 1 219 ? 20.109 11.883 -4.418 1 37.56 219 LYS A N 1
ATOM 1703 C CA . LYS A 1 219 ? 19.391 11.5 -3.205 1 37.56 219 LYS A CA 1
ATOM 1704 C C . LYS A 1 219 ? 18.375 12.562 -2.805 1 37.56 219 LYS A C 1
ATOM 1706 O O . LYS A 1 219 ? 17.625 12.383 -1.846 1 37.56 219 LYS A O 1
ATOM 1711 N N . GLU A 1 220 ? 18.484 13.82 -3.152 1 40.72 220 GLU A N 1
ATOM 1712 C CA . GLU A 1 220 ? 17.672 14.984 -2.83 1 40.72 220 GLU A CA 1
ATOM 1713 C C . GLU A 1 220 ? 16.219 14.781 -3.25 1 40.72 220 GLU A C 1
ATOM 1715 O O . GLU A 1 220 ? 15.305 15.25 -2.578 1 40.72 220 GLU A O 1
ATOM 1720 N N . GLU A 1 221 ? 16.078 14.055 -4.281 1 41.12 221 GLU A N 1
ATOM 1721 C CA . GLU A 1 221 ? 14.781 14.141 -4.941 1 41.12 221 GLU A CA 1
ATOM 1722 C C . GLU A 1 221 ? 13.727 13.32 -4.207 1 41.12 221 GLU A C 1
ATOM 1724 O O . GLU A 1 221 ? 12.57 13.734 -4.098 1 41.12 221 GLU A O 1
ATOM 1729 N N . VAL A 1 222 ? 14.086 12.094 -3.816 1 43.81 222 VAL A N 1
ATOM 1730 C CA . VAL A 1 222 ? 13.086 11.219 -3.213 1 43.81 222 VAL A CA 1
ATOM 1731 C C . VAL A 1 222 ? 12.547 11.852 -1.934 1 43.81 222 VAL A C 1
ATOM 1733 O O . VAL A 1 222 ? 11.344 11.82 -1.673 1 43.81 222 VAL A O 1
ATOM 1736 N N . GLY A 1 223 ? 13.406 12.43 -1.102 1 49.12 223 GLY A N 1
ATOM 1737 C CA . GLY A 1 223 ? 13.109 13.164 0.117 1 49.12 223 GLY A CA 1
ATOM 1738 C C . GLY A 1 223 ? 12.227 14.375 -0.118 1 49.12 223 GLY A C 1
ATOM 1739 O O . GLY A 1 223 ? 11.469 14.781 0.768 1 49.12 223 GLY A O 1
ATOM 1740 N N . VAL A 1 224 ? 12.172 14.695 -1.401 1 52.09 224 VAL A N 1
ATOM 1741 C CA . VAL A 1 224 ? 11.578 16 -1.666 1 52.09 224 VAL A CA 1
ATOM 1742 C C . VAL A 1 224 ? 10.055 15.883 -1.679 1 52.09 224 VAL A C 1
ATOM 1744 O O . VAL A 1 224 ? 9.359 16.688 -1.048 1 52.09 224 VAL A O 1
ATOM 1747 N N . ALA A 1 225 ? 9.531 14.805 -2.375 1 53.75 225 ALA A N 1
ATOM 1748 C CA . ALA A 1 225 ? 8.07 14.766 -2.467 1 53.75 225 ALA A CA 1
ATOM 1749 C C . ALA A 1 225 ? 7.438 14.594 -1.09 1 53.75 225 ALA A C 1
ATOM 1751 O O . ALA A 1 225 ? 6.441 15.25 -0.773 1 53.75 225 ALA A O 1
ATOM 1752 N N . MET A 1 226 ? 7.977 13.664 -0.331 1 55.75 226 MET A N 1
ATOM 1753 C CA . MET A 1 226 ? 7.461 13.484 1.022 1 55.75 226 MET A CA 1
ATOM 1754 C C . MET A 1 226 ? 7.668 14.742 1.857 1 55.75 226 MET A C 1
ATOM 1756 O O . MET A 1 226 ? 6.785 15.148 2.611 1 55.75 226 MET A O 1
ATOM 1760 N N . LEU A 1 227 ? 8.859 15.211 1.577 1 60.97 227 LEU A N 1
ATOM 1761 C CA . LEU A 1 227 ? 9.102 16.469 2.268 1 60.97 227 LEU A CA 1
ATOM 1762 C C . LEU A 1 227 ? 8.07 17.531 1.873 1 60.97 227 LEU A C 1
ATOM 1764 O O . LEU A 1 227 ? 7.613 18.297 2.717 1 60.97 227 LEU A O 1
ATOM 1768 N N . GLU A 1 228 ? 7.719 17.25 0.641 1 60.91 228 GLU A N 1
ATOM 1769 C CA . GLU A 1 228 ? 6.742 18.219 0.164 1 60.91 228 GLU A CA 1
ATOM 1770 C C . GLU A 1 228 ? 5.367 17.969 0.78 1 60.91 228 GLU A C 1
ATOM 1772 O O . GLU A 1 228 ? 4.699 18.906 1.223 1 60.91 228 GLU A O 1
ATOM 1777 N N . ALA A 1 229 ? 5 16.672 0.784 1 61 229 ALA A N 1
ATOM 1778 C CA . ALA A 1 229 ? 3.711 16.375 1.404 1 61 229 ALA A CA 1
ATOM 1779 C C . ALA A 1 229 ? 3.701 16.781 2.875 1 61 229 ALA A C 1
ATOM 1781 O O . ALA A 1 229 ? 2.729 17.359 3.357 1 61 229 ALA A O 1
ATOM 1782 N N . ALA A 1 230 ? 4.711 16.391 3.48 1 62.22 230 ALA A N 1
ATOM 1783 C CA . ALA A 1 230 ? 4.828 16.781 4.883 1 62.22 230 ALA A CA 1
ATOM 1784 C C . ALA A 1 230 ? 4.824 18.297 5.031 1 62.22 230 ALA A C 1
ATOM 1786 O O . ALA A 1 230 ? 4.176 18.844 5.93 1 62.22 230 ALA A O 1
ATOM 1787 N N . ARG A 1 231 ? 5.57 18.891 4.137 1 63.34 231 ARG A N 1
ATOM 1788 C CA . ARG A 1 231 ? 5.594 20.344 4.141 1 63.34 231 ARG A CA 1
ATOM 1789 C C . ARG A 1 231 ? 4.195 20.906 3.943 1 63.34 231 ARG A C 1
ATOM 1791 O O . ARG A 1 231 ? 3.807 21.875 4.617 1 63.34 231 ARG A O 1
ATOM 1798 N N . LEU A 1 232 ? 3.529 20.188 3.182 1 62.06 232 LEU A N 1
ATOM 1799 C CA . LEU A 1 232 ? 2.184 20.656 2.889 1 62.06 232 LEU A CA 1
ATOM 1800 C C . LEU A 1 232 ? 1.262 20.469 4.086 1 62.06 232 LEU A C 1
ATOM 1802 O O . LEU A 1 232 ? 0.47 21.344 4.418 1 62.06 232 LEU A O 1
ATOM 1806 N N . LEU A 1 233 ? 1.374 19.297 4.695 1 63.84 233 LEU A N 1
ATOM 1807 C CA . LEU A 1 233 ? 0.573 19.094 5.898 1 63.84 233 LEU A CA 1
ATOM 1808 C C . LEU A 1 233 ? 0.931 20.109 6.977 1 63.84 233 LEU A C 1
ATOM 1810 O O . LEU A 1 233 ? 0.056 20.594 7.699 1 63.84 233 LEU A O 1
ATOM 1814 N N . ARG A 1 234 ? 2.121 20.5 6.922 1 63.94 234 ARG A N 1
ATOM 1815 C CA . ARG A 1 234 ? 2.572 21.484 7.898 1 63.94 234 ARG A CA 1
ATOM 1816 C C . ARG A 1 234 ? 2.043 22.875 7.555 1 63.94 234 ARG A C 1
ATOM 1818 O O . ARG A 1 234 ? 1.7 23.656 8.445 1 63.94 234 ARG A O 1
ATOM 1825 N N . LYS A 1 235 ? 2.131 23.094 6.32 1 61.34 235 LYS A N 1
ATOM 1826 C CA . LYS A 1 235 ? 1.471 24.328 5.93 1 61.34 235 LYS A CA 1
ATOM 1827 C C . LYS A 1 235 ? 0.021 24.359 6.406 1 61.34 235 LYS A C 1
ATOM 1829 O O . LYS A 1 235 ? -0.473 25.391 6.855 1 61.34 235 LYS A O 1
ATOM 1834 N N . LEU A 1 236 ? -0.526 23.25 6.391 1 61.75 236 LEU A N 1
ATOM 1835 C CA . LEU A 1 236 ? -1.89 23.109 6.891 1 61.75 236 LEU A CA 1
ATOM 1836 C C . LEU A 1 236 ? -1.946 23.375 8.391 1 61.75 236 LEU A C 1
ATOM 1838 O O . LEU A 1 236 ? -2.873 24.016 8.883 1 61.75 236 LEU A O 1
ATOM 1842 N N . ALA A 1 237 ? -1.072 22.828 9.023 1 63.09 237 ALA A N 1
ATOM 1843 C CA . ALA A 1 237 ? -1.017 23.047 10.469 1 63.09 237 ALA A CA 1
ATOM 1844 C C . ALA A 1 237 ? -0.867 24.531 10.797 1 63.09 237 ALA A C 1
ATOM 1846 O O . ALA A 1 237 ? -1.466 25.016 11.758 1 63.09 237 ALA A O 1
ATOM 1847 N N . GLY A 1 238 ? -0.04 25.141 9.977 1 61.5 238 GLY A N 1
ATOM 1848 C CA . GLY A 1 238 ? 0.074 26.578 10.148 1 61.5 238 GLY A CA 1
ATOM 1849 C C . GLY A 1 238 ? -1.241 27.297 9.961 1 61.5 238 GLY A C 1
ATOM 1850 O O . GLY A 1 238 ? -1.583 28.188 10.742 1 61.5 238 GLY A O 1
ATOM 1851 N N . ALA A 1 239 ? -1.913 26.859 8.961 1 56.06 239 ALA A N 1
ATOM 1852 C CA . ALA A 1 239 ? -3.203 27.5 8.711 1 56.06 239 ALA A CA 1
ATOM 1853 C C . ALA A 1 239 ? -4.203 27.172 9.812 1 56.06 239 ALA A C 1
ATOM 1855 O O . ALA A 1 239 ? -5.07 28 10.133 1 56.06 239 ALA A O 1
ATOM 1856 N N . ALA A 1 240 ? -4.125 26.078 10.367 1 55.41 240 ALA A N 1
ATOM 1857 C CA . ALA A 1 240 ? -5.016 25.672 11.445 1 55.41 240 ALA A CA 1
ATOM 1858 C C . ALA A 1 240 ? -4.723 26.453 12.727 1 55.41 240 ALA A C 1
ATOM 1860 O O . ALA A 1 240 ? -5.625 26.719 13.523 1 55.41 240 ALA A O 1
ATOM 1861 N N . ALA A 1 241 ? -3.506 26.75 13 1 52.09 241 ALA A N 1
ATOM 1862 C CA . ALA A 1 241 ? -3.109 27.469 14.203 1 52.09 241 ALA A CA 1
ATOM 1863 C C . ALA A 1 241 ? -3.564 28.922 14.141 1 52.09 241 ALA A C 1
ATOM 1865 O O . ALA A 1 241 ? -3.701 29.578 15.18 1 52.09 241 ALA A O 1
ATOM 1866 N N . THR A 1 242 ? -3.664 29.438 13.016 1 44.84 242 THR A N 1
ATOM 1867 C CA . THR A 1 242 ? -4.062 30.828 12.977 1 44.84 242 THR A CA 1
ATOM 1868 C C . THR A 1 242 ? -5.523 30.984 13.391 1 44.84 242 THR A C 1
ATOM 1870 O O . THR A 1 242 ? -6.039 32.094 13.453 1 44.84 242 THR A O 1
ATOM 1873 N N . PHE A 1 243 ? -6.18 30.031 13.602 1 39.34 243 PHE A N 1
ATOM 1874 C CA . PHE A 1 243 ? -7.5 30.375 14.109 1 39.34 243 PHE A CA 1
ATOM 1875 C C . PHE A 1 243 ? -7.637 29.984 15.578 1 39.34 243 PHE A C 1
ATOM 1877 O O . PHE A 1 243 ? -7.133 28.938 15.992 1 39.34 243 PHE A O 1
ATOM 1884 N N . MET B 1 1 ? -41.031 6.406 -60.719 1 30.47 1 MET B N 1
ATOM 1885 C CA . MET B 1 1 ? -40.25 5.438 -59.969 1 30.47 1 MET B CA 1
ATOM 1886 C C . MET B 1 1 ? -39.031 6.102 -59.344 1 30.47 1 MET B C 1
ATOM 1888 O O . MET B 1 1 ? -38.156 6.617 -60.062 1 30.47 1 MET B O 1
ATOM 1892 N N . ALA B 1 2 ? -39.25 6.684 -58.188 1 39.56 2 ALA B N 1
ATOM 1893 C CA . ALA B 1 2 ? -38.375 7.645 -57.531 1 39.56 2 ALA B CA 1
ATOM 1894 C C . ALA B 1 2 ? -37.031 7.02 -57.188 1 39.56 2 ALA B C 1
ATOM 1896 O O . ALA B 1 2 ? -36.938 5.859 -56.781 1 39.56 2 ALA B O 1
ATOM 1897 N N . PRO B 1 3 ? -35.938 7.543 -57.781 1 41.09 3 PRO B N 1
ATOM 1898 C CA . PRO B 1 3 ? -34.594 6.957 -57.656 1 41.09 3 PRO B CA 1
ATOM 1899 C C . PRO B 1 3 ? -34.094 6.898 -56.219 1 41.09 3 PRO B C 1
ATOM 1901 O O . PRO B 1 3 ? -34.344 7.812 -55.438 1 41.09 3 PRO B O 1
ATOM 1904 N N . THR B 1 4 ? -34.219 5.773 -55.562 1 40.88 4 THR B N 1
ATOM 1905 C CA . THR B 1 4 ? -33.844 5.5 -54.188 1 40.88 4 THR B CA 1
ATOM 1906 C C . THR B 1 4 ? -32.375 5.801 -53.938 1 40.88 4 THR B C 1
ATOM 1908 O O . THR B 1 4 ? -31.5 5.184 -54.562 1 40.88 4 THR B O 1
ATOM 1911 N N . ARG B 1 5 ? -32.062 7.055 -53.656 1 37.78 5 ARG B N 1
ATOM 1912 C CA . ARG B 1 5 ? -30.703 7.547 -53.438 1 37.78 5 ARG B CA 1
ATOM 1913 C C . ARG B 1 5 ? -30 6.723 -52.344 1 37.78 5 ARG B C 1
ATOM 1915 O O . ARG B 1 5 ? -30.547 6.52 -51.281 1 37.78 5 ARG B O 1
ATOM 1922 N N . CYS B 1 6 ? -29.188 5.758 -52.75 1 41.09 6 CYS B N 1
ATOM 1923 C CA . CYS B 1 6 ? -28.406 4.891 -51.875 1 41.09 6 CYS B CA 1
ATOM 1924 C C . CYS B 1 6 ? -27.547 5.715 -50.906 1 41.09 6 CYS B C 1
ATOM 1926 O O . CYS B 1 6 ? -26.844 6.629 -51.344 1 41.09 6 CYS B O 1
ATOM 1928 N N . PRO B 1 7 ? -27.953 5.898 -49.625 1 46.69 7 PRO B N 1
ATOM 1929 C CA . PRO B 1 7 ? -27.156 6.715 -48.719 1 46.69 7 PRO B CA 1
ATOM 1930 C C . PRO B 1 7 ? -25.688 6.32 -48.688 1 46.69 7 PRO B C 1
ATOM 1932 O O . PRO B 1 7 ? -25.344 5.184 -49.031 1 46.69 7 PRO B O 1
ATOM 1935 N N . PRO B 1 8 ? -24.75 7.312 -48.875 1 47.19 8 PRO B N 1
ATOM 1936 C CA . PRO B 1 8 ? -23.312 7.008 -48.938 1 47.19 8 PRO B CA 1
ATOM 1937 C C . PRO B 1 8 ? -22.844 6.168 -47.75 1 47.19 8 PRO B C 1
ATOM 1939 O O . PRO B 1 8 ? -23.469 6.191 -46.688 1 47.19 8 PRO B O 1
ATOM 1942 N N . PRO B 1 9 ? -22.078 5.066 -47.969 1 44.19 9 PRO B N 1
ATOM 1943 C CA . PRO B 1 9 ? -21.578 4.156 -46.938 1 44.19 9 PRO B CA 1
ATOM 1944 C C . PRO B 1 9 ? -20.875 4.887 -45.812 1 44.19 9 PRO B C 1
ATOM 1946 O O . PRO B 1 9 ? -20.312 5.973 -46 1 44.19 9 PRO B O 1
ATOM 1949 N N . PRO B 1 10 ? -21.312 4.684 -44.562 1 43.41 10 PRO B N 1
ATOM 1950 C CA . PRO B 1 10 ? -20.672 5.34 -43.406 1 43.41 10 PRO B CA 1
ATOM 1951 C C . PRO B 1 10 ? -19.156 5.172 -43.406 1 43.41 10 PRO B C 1
ATOM 1953 O O . PRO B 1 10 ? -18.641 4.148 -43.875 1 43.41 10 PRO B O 1
ATOM 1956 N N . LEU B 1 11 ? -18.359 6.223 -43.562 1 39.84 11 LEU B N 1
ATOM 1957 C CA . LEU B 1 11 ? -16.906 6.258 -43.438 1 39.84 11 LEU B CA 1
ATOM 1958 C C . LEU B 1 11 ? -16.484 5.633 -42.094 1 39.84 11 LEU B C 1
ATOM 1960 O O . LEU B 1 11 ? -16.844 6.125 -41.031 1 39.84 11 LEU B O 1
ATOM 1964 N N . LEU B 1 12 ? -16.25 4.332 -42.062 1 33.62 12 LEU B N 1
ATOM 1965 C CA . LEU B 1 12 ? -15.641 3.66 -40.938 1 33.62 12 LEU B CA 1
ATOM 1966 C C . LEU B 1 12 ? -14.336 4.34 -40.531 1 33.62 12 LEU B C 1
ATOM 1968 O O . LEU B 1 12 ? -13.375 4.352 -41.281 1 33.62 12 LEU B O 1
ATOM 1972 N N . LEU B 1 13 ? -14.43 5.359 -39.688 1 34.88 13 LEU B N 1
ATOM 1973 C CA . LEU B 1 13 ? -13.234 5.914 -39.062 1 34.88 13 LEU B CA 1
ATOM 1974 C C . LEU B 1 13 ? -12.453 4.832 -38.344 1 34.88 13 LEU B C 1
ATOM 1976 O O . LEU B 1 13 ? -12.953 4.23 -37.375 1 34.88 13 LEU B O 1
ATOM 1980 N N . LEU B 1 14 ? -11.484 4.23 -39.031 1 32 14 LEU B N 1
ATOM 1981 C CA . LEU B 1 14 ? -10.5 3.332 -38.438 1 32 14 LEU B CA 1
ATOM 1982 C C . LEU B 1 14 ? -9.781 4.008 -37.281 1 32 14 LEU B C 1
ATOM 1984 O O . LEU B 1 14 ? -9.07 4.996 -37.469 1 32 14 LEU B O 1
ATOM 1988 N N . LEU B 1 15 ? -10.391 3.951 -36.125 1 33 15 LEU B N 1
ATOM 1989 C CA . LEU B 1 15 ? -9.664 4.328 -34.938 1 33 15 LEU B CA 1
ATOM 1990 C C . LEU B 1 15 ? -8.344 3.572 -34.812 1 33 15 LEU B C 1
ATOM 1992 O O . LEU B 1 15 ? -8.336 2.344 -34.75 1 33 15 LEU B O 1
ATOM 1996 N N . LEU B 1 16 ? -7.258 4.141 -35.312 1 31.45 16 LEU B N 1
ATOM 1997 C CA . LEU B 1 16 ? -5.891 3.662 -35.125 1 31.45 16 LEU B CA 1
ATOM 1998 C C . LEU B 1 16 ? -5.535 3.59 -33.656 1 31.45 16 LEU B C 1
ATOM 2000 O O . LEU B 1 16 ? -5.473 4.617 -32.969 1 31.45 16 LEU B O 1
ATOM 2004 N N . LEU B 1 17 ? -5.918 2.562 -33 1 33.22 17 LEU B N 1
ATOM 2005 C CA . LEU B 1 17 ? -5.352 2.248 -31.703 1 33.22 17 LEU B CA 1
ATOM 2006 C C . LEU B 1 17 ? -3.826 2.266 -31.75 1 33.22 17 LEU B C 1
ATOM 2008 O O . LEU B 1 17 ? -3.217 1.477 -32.469 1 33.22 17 LEU B O 1
ATOM 2012 N N . PHE B 1 18 ? -3.16 3.383 -31.469 1 29.75 18 PHE B N 1
ATOM 2013 C CA . PHE B 1 18 ? -1.723 3.484 -31.234 1 29.75 18 PHE B CA 1
ATOM 2014 C C . PHE B 1 18 ? -1.297 2.609 -30.062 1 29.75 18 PHE B C 1
ATOM 2016 O O . PHE B 1 18 ? -1.564 2.939 -28.906 1 29.75 18 PHE B O 1
ATOM 2023 N N . ALA B 1 19 ? -1.176 1.347 -30.172 1 32 19 ALA B N 1
ATOM 2024 C CA . ALA B 1 19 ? -0.419 0.52 -29.234 1 32 19 ALA B CA 1
ATOM 2025 C C . ALA B 1 19 ? 1.004 1.044 -29.078 1 32 19 ALA B C 1
ATOM 2027 O O . ALA B 1 19 ? 1.767 1.105 -30.031 1 32 19 ALA B O 1
ATOM 2028 N N . ALA B 1 20 ? 1.289 1.913 -28.125 1 32.25 20 ALA B N 1
ATOM 2029 C CA . ALA B 1 20 ? 2.674 2.193 -27.766 1 32.25 20 ALA B CA 1
ATOM 2030 C C . ALA B 1 20 ? 3.492 0.908 -27.688 1 32.25 20 ALA B C 1
ATOM 2032 O O . ALA B 1 20 ? 3.287 0.093 -26.781 1 32.25 20 ALA B O 1
ATOM 2033 N N . ALA B 1 21 ? 3.939 0.404 -28.734 1 33 21 ALA B N 1
ATOM 2034 C CA . ALA B 1 21 ? 4.914 -0.68 -28.828 1 33 21 ALA B CA 1
ATOM 2035 C C . ALA B 1 21 ? 6.145 -0.387 -27.969 1 33 21 ALA B C 1
ATOM 2037 O O . ALA B 1 21 ? 6.816 0.628 -28.172 1 33 21 ALA B O 1
ATOM 2038 N N . ALA B 1 22 ? 6.152 -0.83 -26.641 1 41.44 22 ALA B N 1
ATOM 2039 C CA . ALA B 1 22 ? 7.465 -0.935 -26.016 1 41.44 22 ALA B CA 1
ATOM 2040 C C . ALA B 1 22 ? 8.508 -1.441 -27.016 1 41.44 22 ALA B C 1
ATOM 2042 O O . ALA B 1 22 ? 8.289 -2.455 -27.688 1 41.44 22 ALA B O 1
ATOM 2043 N N . THR B 1 23 ? 9.18 -0.519 -27.578 1 40.34 23 THR B N 1
ATOM 2044 C CA . THR B 1 23 ? 10.281 -0.932 -28.438 1 40.34 23 THR B CA 1
ATOM 2045 C C . THR B 1 23 ? 11.133 -1.997 -27.734 1 40.34 23 THR B C 1
ATOM 2047 O O . THR B 1 23 ? 11.766 -1.728 -26.719 1 40.34 23 THR B O 1
ATOM 2050 N N . VAL B 1 24 ? 10.68 -3.186 -27.75 1 42.5 24 VAL B N 1
ATOM 2051 C CA . VAL B 1 24 ? 11.578 -4.285 -27.406 1 42.5 24 VAL B CA 1
ATOM 2052 C C . VAL B 1 24 ? 12.859 -4.184 -28.234 1 42.5 24 VAL B C 1
ATOM 2054 O O . VAL B 1 24 ? 12.82 -4.262 -29.469 1 42.5 24 VAL B O 1
ATOM 2057 N N . ALA B 1 25 ? 13.883 -3.396 -27.797 1 40.47 25 ALA B N 1
ATOM 2058 C CA . ALA B 1 25 ? 15.164 -3.457 -28.484 1 40.47 25 ALA B CA 1
ATOM 2059 C C . ALA B 1 25 ? 15.625 -4.902 -28.656 1 40.47 25 ALA B C 1
ATOM 2061 O O . ALA B 1 25 ? 15.695 -5.66 -27.688 1 40.47 25 ALA B O 1
ATOM 2062 N N . GLU B 1 26 ? 15.367 -5.488 -29.781 1 41.97 26 GLU B N 1
ATOM 2063 C CA . GLU B 1 26 ? 16.016 -6.742 -30.125 1 41.97 26 GLU B CA 1
ATOM 2064 C C . GLU B 1 26 ? 17.531 -6.664 -29.875 1 41.97 26 GLU B C 1
ATOM 2066 O O . GLU B 1 26 ? 18.203 -5.773 -30.406 1 41.97 26 GLU B O 1
ATOM 2071 N N . ASP B 1 27 ? 17.953 -6.918 -28.656 1 43.56 27 ASP B N 1
ATOM 2072 C CA . ASP B 1 27 ? 19.391 -7.016 -28.484 1 43.56 27 ASP B CA 1
ATOM 2073 C C . ASP B 1 27 ? 20.016 -7.996 -29.484 1 43.56 27 ASP B C 1
ATOM 2075 O O . ASP B 1 27 ? 19.719 -9.195 -29.438 1 43.56 27 ASP B O 1
ATOM 2079 N N . ALA B 1 28 ? 20.297 -7.625 -30.578 1 43.06 28 ALA B N 1
ATOM 2080 C CA . ALA B 1 28 ? 21.156 -8.32 -31.531 1 43.06 28 ALA B CA 1
ATOM 2081 C C . ALA B 1 28 ? 22.438 -8.805 -30.875 1 43.06 28 ALA B C 1
ATOM 2083 O O . ALA B 1 28 ? 23.375 -9.234 -31.547 1 43.06 28 ALA B O 1
ATOM 2084 N N . SER B 1 29 ? 22.844 -8.219 -29.641 1 50.16 29 SER B N 1
ATOM 2085 C CA . SER B 1 29 ? 24.203 -8.617 -29.281 1 50.16 29 SER B CA 1
ATOM 2086 C C . SER B 1 29 ? 24.25 -10.094 -28.891 1 50.16 29 SER B C 1
ATOM 2088 O O . SER B 1 29 ? 23.25 -10.672 -28.469 1 50.16 29 SER B O 1
ATOM 2090 N N . GLY B 1 30 ? 24.906 -11.039 -29.672 1 57.12 30 GLY B N 1
ATOM 2091 C CA . GLY B 1 30 ? 25.375 -12.398 -29.484 1 57.12 30 GLY B CA 1
ATOM 2092 C C . GLY B 1 30 ? 25.297 -12.852 -28.031 1 57.12 30 GLY B C 1
ATOM 2093 O O . GLY B 1 30 ? 25.75 -13.953 -27.703 1 57.12 30 GLY B O 1
ATOM 2094 N N . LEU B 1 31 ? 25.078 -12.008 -27.125 1 60.66 31 LEU B N 1
ATOM 2095 C CA . LEU B 1 31 ? 25.078 -12.438 -25.734 1 60.66 31 LEU B CA 1
ATOM 2096 C C . LEU B 1 31 ? 23.812 -13.219 -25.406 1 60.66 31 LEU B C 1
ATOM 2098 O O . LEU B 1 31 ? 22.75 -12.953 -25.969 1 60.66 31 LEU B O 1
ATOM 2102 N N . PRO B 1 32 ? 24.031 -14.32 -24.75 1 77 32 PRO B N 1
ATOM 2103 C CA . PRO B 1 32 ? 22.875 -15.133 -24.375 1 77 32 PRO B CA 1
ATOM 2104 C C . PRO B 1 32 ? 21.766 -14.328 -23.688 1 77 32 PRO B C 1
ATOM 2106 O O . PRO B 1 32 ? 22.062 -13.352 -22.984 1 77 32 PRO B O 1
ATOM 2109 N N . LEU B 1 33 ? 20.578 -14.562 -24.109 1 83.38 33 LEU B N 1
ATOM 2110 C CA . LEU B 1 33 ? 19.406 -13.93 -23.5 1 83.38 33 LEU B CA 1
ATOM 2111 C C . LEU B 1 33 ? 19.359 -14.219 -22 1 83.38 33 LEU B C 1
ATOM 2113 O O . LEU B 1 33 ? 19.734 -15.305 -21.562 1 83.38 33 LEU B O 1
ATOM 2117 N N . PRO B 1 34 ? 19.031 -13.266 -21.25 1 89.75 34 PRO B N 1
ATOM 2118 C CA . PRO B 1 34 ? 18.906 -13.5 -19.812 1 89.75 34 PRO B CA 1
ATOM 2119 C C . PRO B 1 34 ? 17.844 -14.539 -19.469 1 89.75 34 PRO B C 1
ATOM 2121 O O . PRO B 1 34 ? 16.891 -14.727 -20.25 1 89.75 34 PRO B O 1
ATOM 2124 N N . SER B 1 35 ? 18.125 -15.242 -18.422 1 91.12 35 SER B N 1
ATOM 2125 C CA . SER B 1 35 ? 17.125 -16.156 -17.859 1 91.12 35 SER B CA 1
ATOM 2126 C C . SER B 1 35 ? 16.469 -15.547 -16.641 1 91.12 35 SER B C 1
ATOM 2128 O O . SER B 1 35 ? 17.125 -14.898 -15.82 1 91.12 35 SER B O 1
ATOM 2130 N N . PRO B 1 36 ? 15.172 -15.789 -16.484 1 93.25 36 PRO B N 1
ATOM 2131 C CA . PRO B 1 36 ? 14.523 -15.266 -15.281 1 93.25 36 PRO B CA 1
ATOM 2132 C C . PRO B 1 36 ? 15.094 -15.859 -13.992 1 93.25 36 PRO B C 1
ATOM 2134 O O . PRO B 1 36 ? 15.445 -17.031 -13.961 1 93.25 36 PRO B O 1
ATOM 2137 N N . THR B 1 37 ? 15.164 -15.039 -13 1 95.12 37 THR B N 1
ATOM 2138 C CA . THR B 1 37 ? 15.578 -15.508 -11.688 1 95.12 37 THR B CA 1
ATOM 2139 C C . THR B 1 37 ? 14.477 -16.344 -11.039 1 95.12 37 THR B C 1
ATOM 2141 O O . THR B 1 37 ? 13.328 -15.914 -10.977 1 95.12 37 THR B O 1
ATOM 2144 N N . PRO B 1 38 ? 14.805 -17.531 -10.617 1 95.19 38 PRO B N 1
ATOM 2145 C CA . PRO B 1 38 ? 13.789 -18.266 -9.867 1 95.19 38 PRO B CA 1
ATOM 2146 C C . PRO B 1 38 ? 13.328 -17.547 -8.602 1 95.19 38 PRO B C 1
ATOM 2148 O O . PRO B 1 38 ? 14.133 -16.859 -7.957 1 95.19 38 PRO B O 1
ATOM 2151 N N . TRP B 1 39 ? 12.102 -17.703 -8.258 1 96.06 39 TRP B N 1
ATOM 2152 C CA . TRP B 1 39 ? 11.625 -17.172 -6.988 1 96.06 39 TRP B CA 1
ATOM 2153 C C . TRP B 1 39 ? 12.336 -17.844 -5.816 1 96.06 39 TRP B C 1
ATOM 2155 O O . TRP B 1 39 ? 12.703 -19.016 -5.895 1 96.06 39 TRP B O 1
ATOM 2165 N N . PRO B 1 40 ? 12.586 -17.078 -4.715 1 97.81 40 PRO B N 1
ATOM 2166 C CA . PRO B 1 40 ? 13.016 -17.766 -3.49 1 97.81 40 PRO B CA 1
ATOM 2167 C C . PRO B 1 40 ? 12.016 -18.812 -3.018 1 97.81 40 PRO B C 1
ATOM 2169 O O . PRO B 1 40 ? 10.82 -18.703 -3.287 1 97.81 40 PRO B O 1
ATOM 2172 N N . GLU B 1 41 ? 12.547 -19.797 -2.309 1 97.75 41 GLU B N 1
ATOM 2173 C CA . GLU B 1 41 ? 11.695 -20.875 -1.833 1 97.75 41 GLU B CA 1
ATOM 2174 C C . GLU B 1 41 ? 10.602 -20.359 -0.907 1 97.75 41 GLU B C 1
ATOM 2176 O O . GLU B 1 41 ? 9.531 -20.953 -0.811 1 97.75 41 GLU B O 1
ATOM 2181 N N . ARG B 1 42 ? 10.961 -19.359 -0.168 1 98.12 42 ARG B N 1
ATOM 2182 C CA . ARG B 1 42 ? 10.008 -18.672 0.688 1 98.12 42 ARG B CA 1
ATOM 2183 C C . ARG B 1 42 ? 10.164 -17.156 0.577 1 98.12 42 ARG B C 1
ATOM 2185 O O . ARG B 1 42 ? 11.281 -16.656 0.511 1 98.12 42 ARG B O 1
ATOM 2192 N N . PHE B 1 43 ? 8.977 -16.5 0.596 1 98.44 43 PHE B N 1
ATOM 2193 C CA . PHE B 1 43 ? 9.062 -15.055 0.669 1 98.44 43 PHE B CA 1
ATOM 2194 C C . PHE B 1 43 ? 7.715 -14.445 1.038 1 98.44 43 PHE B C 1
ATOM 2196 O O . PHE B 1 43 ? 6.684 -15.117 0.965 1 98.44 43 PHE B O 1
ATOM 2203 N N . HIS B 1 44 ? 7.723 -13.281 1.479 1 97.75 44 HIS B N 1
ATOM 2204 C CA . HIS B 1 44 ? 6.594 -12.375 1.628 1 97.75 44 HIS B CA 1
ATOM 2205 C C . HIS B 1 44 ? 6.711 -11.188 0.675 1 97.75 44 HIS B C 1
ATOM 2207 O O . HIS B 1 44 ? 7.797 -10.625 0.509 1 97.75 44 HIS B O 1
ATOM 2213 N N . ALA B 1 45 ? 5.629 -10.883 -0.014 1 97.19 45 ALA B N 1
ATOM 2214 C CA . ALA B 1 45 ? 5.574 -9.688 -0.856 1 97.19 45 ALA B CA 1
ATOM 2215 C C . ALA B 1 45 ? 4.324 -8.867 -0.561 1 97.19 45 ALA B C 1
ATOM 2217 O O . ALA B 1 45 ? 3.256 -9.422 -0.304 1 97.19 45 ALA B O 1
ATOM 2218 N N . VAL B 1 46 ? 4.523 -7.582 -0.528 1 95.38 46 VAL B N 1
ATOM 2219 C CA . VAL B 1 46 ? 3.396 -6.652 -0.501 1 95.38 46 VAL B CA 1
ATOM 2220 C C . VAL B 1 46 ? 3.111 -6.145 -1.912 1 95.38 46 VAL B C 1
ATOM 2222 O O . VAL B 1 46 ? 3.99 -5.57 -2.561 1 95.38 46 VAL B O 1
ATOM 2225 N N . LEU B 1 47 ? 1.851 -6.359 -2.344 1 95 47 LEU B N 1
ATOM 2226 C CA . LEU B 1 47 ? 1.453 -5.977 -3.695 1 95 47 LEU B CA 1
ATOM 2227 C C . LEU B 1 47 ? 0.411 -4.867 -3.662 1 95 47 LEU B C 1
ATOM 2229 O O . LEU B 1 47 ? -0.463 -4.852 -2.791 1 95 47 LEU B O 1
ATOM 2233 N N . PHE B 1 48 ? 0.574 -4.004 -4.582 1 92.75 48 PHE B N 1
ATOM 2234 C CA . PHE B 1 48 ? -0.448 -2.984 -4.793 1 92.75 48 PHE B CA 1
ATOM 2235 C C . PHE B 1 48 ? -1.157 -3.195 -6.125 1 92.75 48 PHE B C 1
ATOM 2237 O O . PHE B 1 48 ? -0.517 -3.504 -7.133 1 92.75 48 PHE B O 1
ATOM 2244 N N . THR B 1 49 ? -2.473 -3.027 -6.07 1 90.06 49 THR B N 1
ATOM 2245 C CA . THR B 1 49 ? -3.309 -3.074 -7.262 1 90.06 49 THR B CA 1
ATOM 2246 C C . THR B 1 49 ? -4.301 -1.916 -7.273 1 90.06 49 THR B C 1
ATOM 2248 O O . THR B 1 49 ? -4.914 -1.605 -6.25 1 90.06 49 THR B O 1
ATOM 2251 N N . ASN B 1 50 ? -4.309 -1.275 -8.398 1 86 50 ASN B N 1
ATOM 2252 C CA . ASN B 1 50 ? -5.336 -0.271 -8.648 1 86 50 ASN B CA 1
ATOM 2253 C C . ASN B 1 50 ? -6.383 -0.778 -9.633 1 86 50 ASN B C 1
ATOM 2255 O O . ASN B 1 50 ? -6.098 -0.942 -10.82 1 86 50 ASN B O 1
ATOM 2259 N N . LEU B 1 51 ? -7.594 -0.916 -9.133 1 80.06 51 LEU B N 1
ATOM 2260 C CA . LEU B 1 51 ? -8.641 -1.535 -9.938 1 80.06 51 LEU B CA 1
ATOM 2261 C C . LEU B 1 51 ? -9.609 -0.486 -10.469 1 80.06 51 LEU B C 1
ATOM 2263 O O . LEU B 1 51 ? -10.719 -0.819 -10.898 1 80.06 51 LEU B O 1
ATOM 2267 N N . THR B 1 52 ? -9.258 0.746 -10.359 1 74.19 52 THR B N 1
ATOM 2268 C CA . THR B 1 52 ? -10.141 1.846 -10.75 1 74.19 52 THR B CA 1
ATOM 2269 C C . THR B 1 52 ? -10.656 1.651 -12.172 1 74.19 52 THR B C 1
ATOM 2271 O O . THR B 1 52 ? -11.812 1.938 -12.461 1 74.19 52 THR B O 1
ATOM 2274 N N . ASN B 1 53 ? -9.844 1.172 -13.008 1 65.88 53 ASN B N 1
ATOM 2275 C CA . ASN B 1 53 ? -10.211 1.09 -14.414 1 65.88 53 ASN B CA 1
ATOM 2276 C C . ASN B 1 53 ? -10.734 -0.298 -14.781 1 65.88 53 ASN B C 1
ATOM 2278 O O . ASN B 1 53 ? -10.875 -0.621 -15.961 1 65.88 53 ASN B O 1
ATOM 2282 N N . TYR B 1 54 ? -10.984 -0.99 -13.766 1 63 54 TYR B N 1
ATOM 2283 C CA . TYR B 1 54 ? -11.406 -2.355 -14.055 1 63 54 TYR B CA 1
ATOM 2284 C C . TYR B 1 54 ? -12.875 -2.564 -13.688 1 63 54 TYR B C 1
ATOM 2286 O O . TYR B 1 54 ? -13.281 -2.262 -12.562 1 63 54 TYR B O 1
ATOM 2294 N N . SER B 1 55 ? -13.641 -2.656 -14.789 1 54.81 55 SER B N 1
ATOM 2295 C CA . SER B 1 55 ? -15.094 -2.734 -14.656 1 54.81 55 SER B CA 1
ATOM 2296 C C . SER B 1 55 ? -15.516 -3.963 -13.859 1 54.81 55 SER B C 1
ATOM 2298 O O . SER B 1 55 ? -16.484 -3.912 -13.094 1 54.81 55 SER B O 1
ATOM 2300 N N . SER B 1 56 ? -14.93 -5.059 -14.25 1 48.97 56 SER B N 1
ATOM 2301 C CA . SER B 1 56 ? -15.336 -6.312 -13.625 1 48.97 56 SER B CA 1
ATOM 2302 C C . SER B 1 56 ? -14.922 -6.359 -12.156 1 48.97 56 SER B C 1
ATOM 2304 O O . SER B 1 56 ? -15.266 -7.301 -11.438 1 48.97 56 SER B O 1
ATOM 2306 N N . ALA B 1 57 ? -14.102 -5.309 -11.969 1 49.03 57 ALA B N 1
ATOM 2307 C CA . ALA B 1 57 ? -13.562 -5.344 -10.609 1 49.03 57 ALA B CA 1
ATOM 2308 C C . ALA B 1 57 ? -14.664 -5.113 -9.578 1 49.03 57 ALA B C 1
ATOM 2310 O O . ALA B 1 57 ? -15.727 -4.566 -9.898 1 49.03 57 ALA B O 1
ATOM 2311 N N . SER B 1 58 ? -14.359 -5.527 -8.336 1 53.53 58 SER B N 1
ATOM 2312 C CA . SER B 1 58 ? -15.133 -5.645 -7.105 1 53.53 58 SER B CA 1
ATOM 2313 C C . SER B 1 58 ? -15.867 -4.344 -6.789 1 53.53 58 SER B C 1
ATOM 2315 O O . SER B 1 58 ? -15.469 -3.273 -7.258 1 53.53 58 SER B O 1
ATOM 2317 N N . THR B 1 59 ? -17.094 -4.559 -6.496 1 54.06 59 THR B N 1
ATOM 2318 C CA . THR B 1 59 ? -17.984 -3.545 -5.941 1 54.06 59 THR B CA 1
ATOM 2319 C C . THR B 1 59 ? -17.312 -2.809 -4.785 1 54.06 59 THR B C 1
ATOM 2321 O O . THR B 1 59 ? -17.859 -1.836 -4.262 1 54.06 59 THR B O 1
ATOM 2324 N N . GLY B 1 60 ? -16.062 -3.258 -4.586 1 63.25 60 GLY B N 1
ATOM 2325 C CA . GLY B 1 60 ? -15.461 -2.545 -3.471 1 63.25 60 GLY B CA 1
ATOM 2326 C C . GLY B 1 60 ? -14.461 -1.492 -3.908 1 63.25 60 GLY B C 1
ATOM 2327 O O . GLY B 1 60 ? -14.359 -1.183 -5.098 1 63.25 60 GLY B O 1
ATOM 2328 N N . PRO B 1 61 ? -13.945 -0.844 -2.93 1 77.62 61 PRO B N 1
ATOM 2329 C CA . PRO B 1 61 ? -12.922 0.156 -3.258 1 77.62 61 PRO B CA 1
ATOM 2330 C C . PRO B 1 61 ? -11.844 -0.388 -4.188 1 77.62 61 PRO B C 1
ATOM 2332 O O . PRO B 1 61 ? -11.43 -1.544 -4.055 1 77.62 61 PRO B O 1
ATOM 2335 N N . PRO B 1 62 ? -11.484 0.39 -5.121 1 85.06 62 PRO B N 1
ATOM 2336 C CA . PRO B 1 62 ? -10.609 -0.102 -6.188 1 85.06 62 PRO B CA 1
ATOM 2337 C C . PRO B 1 62 ? -9.172 -0.287 -5.727 1 85.06 62 PRO B C 1
ATOM 2339 O O . PRO B 1 62 ? -8.398 -1.017 -6.363 1 85.06 62 PRO B O 1
ATOM 2342 N N . LEU B 1 63 ? -8.742 0.379 -4.746 1 90.62 63 LEU B N 1
ATOM 2343 C CA . LEU B 1 63 ? -7.371 0.242 -4.273 1 90.62 63 LEU B CA 1
ATOM 2344 C C . LEU B 1 63 ? -7.242 -0.941 -3.32 1 90.62 63 LEU B C 1
ATOM 2346 O O . LEU B 1 63 ? -8.062 -1.11 -2.416 1 90.62 63 LEU B O 1
ATOM 2350 N N . ARG B 1 64 ? -6.137 -1.728 -3.625 1 90 64 ARG B N 1
ATOM 2351 C CA . ARG B 1 64 ? -5.973 -2.926 -2.809 1 90 64 ARG B CA 1
ATOM 2352 C C . ARG B 1 64 ? -4.5 -3.201 -2.529 1 90 64 ARG B C 1
ATOM 2354 O O . ARG B 1 64 ? -3.645 -2.945 -3.377 1 90 64 ARG B O 1
ATOM 2361 N N . ILE B 1 65 ? -4.32 -3.66 -1.329 1 91.31 65 ILE B N 1
ATOM 2362 C CA . ILE B 1 65 ? -3.018 -4.191 -0.945 1 91.31 65 ILE B CA 1
ATOM 2363 C C . ILE B 1 65 ? -3.129 -5.691 -0.682 1 91.31 65 ILE B C 1
ATOM 2365 O O . ILE B 1 65 ? -4.086 -6.148 -0.055 1 91.31 65 ILE B O 1
ATOM 2369 N N . THR B 1 66 ? -2.156 -6.453 -1.194 1 92.62 66 THR B N 1
ATOM 2370 C CA . THR B 1 66 ? -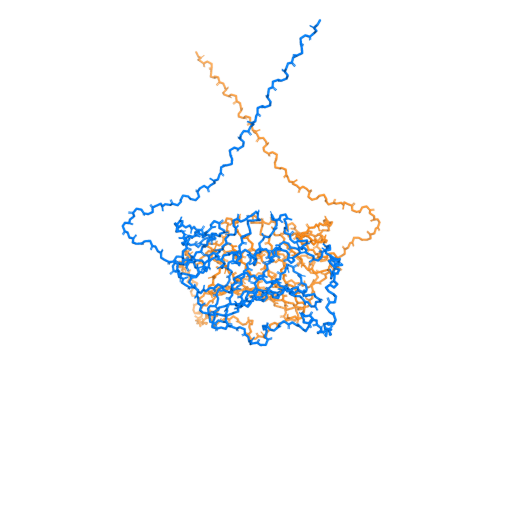2.109 -7.895 -0.968 1 92.62 66 THR B CA 1
ATOM 2371 C C . THR B 1 66 ? -0.797 -8.297 -0.302 1 92.62 66 THR B C 1
ATOM 2373 O O . THR B 1 66 ? 0.282 -7.941 -0.781 1 92.62 66 THR B O 1
ATOM 2376 N N . ASP B 1 67 ? -0.932 -8.938 0.812 1 94.38 67 ASP B N 1
ATOM 2377 C CA . ASP B 1 67 ? 0.212 -9.672 1.354 1 94.38 67 ASP B CA 1
ATOM 2378 C C . ASP B 1 67 ? 0.29 -11.078 0.772 1 94.38 67 ASP B C 1
ATOM 2380 O O . ASP B 1 67 ? -0.563 -11.922 1.057 1 94.38 67 ASP B O 1
ATOM 2384 N N . LEU B 1 68 ? 1.295 -11.266 -0.029 1 95.88 68 LEU B N 1
ATOM 2385 C CA . LEU B 1 68 ? 1.533 -12.578 -0.629 1 95.88 68 LEU B CA 1
ATOM 2386 C C . LEU B 1 68 ? 2.584 -13.352 0.159 1 95.88 68 LEU B C 1
ATOM 2388 O O . LEU B 1 68 ? 3.736 -12.93 0.253 1 95.88 68 LEU B O 1
ATOM 2392 N N . TYR B 1 69 ? 2.184 -14.453 0.751 1 96.94 69 TYR B N 1
ATOM 2393 C CA . TYR B 1 69 ? 3.113 -15.398 1.36 1 96.94 69 TYR B CA 1
ATOM 2394 C C . TYR B 1 69 ? 3.275 -16.641 0.492 1 96.94 69 TYR B C 1
ATOM 2396 O O . TYR B 1 69 ? 2.297 -17.328 0.194 1 96.94 69 TYR B O 1
ATOM 2404 N N . TYR B 1 70 ? 4.488 -16.844 0.07 1 97 70 TYR B N 1
ATOM 2405 C CA . TYR B 1 70 ? 4.871 -17.969 -0.769 1 97 70 TYR B CA 1
ATOM 2406 C C . TYR B 1 70 ? 5.738 -18.953 0.008 1 97 70 TYR B C 1
ATOM 2408 O O . TYR B 1 70 ? 6.727 -18.562 0.633 1 97 70 TYR B O 1
ATOM 2416 N N . ASP B 1 71 ? 5.316 -20.219 0.008 1 97.56 71 ASP B N 1
ATOM 2417 C CA . ASP B 1 71 ? 6.012 -21.266 0.737 1 97.56 71 ASP B CA 1
ATOM 2418 C C . ASP B 1 71 ? 6.109 -22.547 -0.102 1 97.56 71 ASP B C 1
ATOM 2420 O O . ASP B 1 71 ? 5.305 -23.469 0.061 1 97.56 71 ASP B O 1
ATOM 2424 N N . TRP B 1 72 ? 7.191 -22.609 -0.848 1 96.31 72 TRP B N 1
ATOM 2425 C CA . TRP B 1 72 ? 7.355 -23.703 -1.802 1 96.31 72 TRP B CA 1
ATOM 2426 C C . TRP B 1 72 ? 7.645 -25.016 -1.082 1 96.31 72 TRP B C 1
ATOM 2428 O O . TRP B 1 72 ? 7.082 -26.047 -1.425 1 96.31 72 TRP B O 1
ATOM 2438 N N . PRO B 1 73 ? 8.5 -25.062 -0.088 1 97.06 73 PRO B N 1
ATOM 2439 C CA . PRO B 1 73 ? 8.758 -26.344 0.589 1 97.06 73 PRO B CA 1
ATOM 2440 C C . PRO B 1 73 ? 7.484 -27 1.106 1 97.06 73 PRO B C 1
ATOM 2442 O O . PRO B 1 73 ? 7.387 -28.234 1.125 1 97.06 73 PRO B O 1
ATOM 2445 N N . ARG B 1 74 ? 6.574 -26.219 1.534 1 96.38 74 ARG B N 1
ATOM 2446 C CA . ARG B 1 74 ? 5.324 -26.766 2.033 1 96.38 74 ARG B CA 1
ATOM 2447 C C . ARG B 1 74 ? 4.223 -26.672 0.982 1 96.38 74 ARG B C 1
ATOM 2449 O O . ARG B 1 74 ? 3.061 -26.984 1.263 1 96.38 74 ARG B O 1
ATOM 2456 N N . ARG B 1 75 ? 4.527 -26.141 -0.121 1 95.06 75 ARG B N 1
ATOM 2457 C CA . ARG B 1 75 ? 3.697 -26.109 -1.32 1 95.06 75 ARG B CA 1
ATOM 2458 C C . ARG B 1 75 ? 2.381 -25.391 -1.056 1 95.06 75 ARG B C 1
ATOM 2460 O O . ARG B 1 75 ? 1.306 -25.922 -1.343 1 95.06 75 ARG B O 1
ATOM 2467 N N . ARG B 1 76 ? 2.469 -24.188 -0.623 1 95.19 76 ARG B N 1
ATOM 2468 C CA . ARG B 1 76 ? 1.288 -23.391 -0.306 1 95.19 76 ARG B CA 1
ATOM 2469 C C . ARG B 1 76 ? 1.538 -21.906 -0.578 1 95.19 76 ARG B C 1
ATOM 2471 O O . ARG B 1 76 ? 2.682 -21.453 -0.538 1 95.19 76 ARG B O 1
ATOM 2478 N N . ASN B 1 77 ? 0.485 -21.25 -0.937 1 94.38 77 ASN B N 1
ATOM 2479 C CA . ASN B 1 77 ? 0.464 -19.828 -1.246 1 94.38 77 ASN B CA 1
ATOM 2480 C C . ASN B 1 77 ? -0.723 -19.125 -0.588 1 94.38 77 ASN B C 1
ATOM 2482 O O . ASN B 1 77 ? -1.847 -19.625 -0.63 1 94.38 77 ASN B O 1
ATOM 2486 N N . LEU B 1 78 ? -0.429 -18.016 0.083 1 95.19 78 LEU B N 1
ATOM 2487 C CA . LEU B 1 78 ? -1.5 -17.234 0.691 1 95.19 78 LEU B CA 1
ATOM 2488 C C . LEU B 1 78 ? -1.507 -15.805 0.151 1 95.19 78 LEU B C 1
ATOM 2490 O O . LEU B 1 78 ? -0.484 -15.117 0.187 1 95.19 78 LEU B O 1
ATOM 2494 N N . ASN B 1 79 ? -2.6 -15.383 -0.401 1 93.38 79 ASN B N 1
ATOM 2495 C CA . ASN B 1 79 ? -2.877 -13.977 -0.68 1 93.38 79 ASN B CA 1
ATOM 2496 C C . ASN B 1 79 ? -3.84 -13.383 0.344 1 93.38 79 ASN B C 1
ATOM 2498 O O . ASN B 1 79 ? -5.016 -13.742 0.379 1 93.38 79 ASN B O 1
ATOM 2502 N N . LEU B 1 80 ? -3.314 -12.609 1.167 1 92.75 80 LEU B N 1
ATOM 2503 C CA . LEU B 1 80 ? -4.145 -11.82 2.066 1 92.75 80 LEU B CA 1
ATOM 2504 C C . LEU B 1 80 ? -4.484 -10.469 1.446 1 92.75 80 LEU B C 1
ATOM 2506 O O . LEU B 1 80 ? -3.641 -9.57 1.412 1 92.75 80 LEU B O 1
ATOM 2510 N N . VAL B 1 81 ? -5.758 -10.297 1.056 1 90.06 81 VAL B N 1
ATOM 2511 C CA . VAL B 1 81 ? -6.168 -9.156 0.241 1 90.06 81 VAL B CA 1
ATOM 2512 C C . VAL B 1 81 ? -6.949 -8.164 1.099 1 90.06 81 VAL B C 1
ATOM 2514 O O . VAL B 1 81 ? -7.91 -8.539 1.775 1 90.06 81 VAL B O 1
ATOM 2517 N N . ARG B 1 82 ? -6.52 -6.965 1.033 1 90.06 82 ARG B N 1
ATOM 2518 C CA . ARG B 1 82 ? -7.215 -5.891 1.738 1 90.06 82 ARG B CA 1
ATOM 2519 C C . ARG B 1 82 ? -7.57 -4.754 0.789 1 90.06 82 ARG B C 1
ATOM 2521 O O . ARG B 1 82 ? -6.684 -4.102 0.231 1 90.06 82 ARG B O 1
ATOM 2528 N N . HIS B 1 83 ? -8.859 -4.598 0.683 1 89.12 83 HIS B N 1
ATOM 2529 C CA . HIS B 1 83 ? -9.32 -3.396 -0.011 1 89.12 83 HIS B CA 1
ATOM 2530 C C . HIS B 1 83 ? -9.195 -2.164 0.878 1 89.12 83 HIS B C 1
ATOM 2532 O O . HIS B 1 83 ? -9.133 -2.281 2.104 1 89.12 83 HIS B O 1
ATOM 2538 N N . GLN B 1 84 ? -9.109 -1.055 0.203 1 93.56 84 GLN B N 1
ATOM 2539 C CA . GLN B 1 84 ? -9.039 0.196 0.953 1 93.56 84 GLN B CA 1
ATOM 2540 C C . GLN B 1 84 ? -10.109 0.247 2.035 1 93.56 84 GLN B C 1
ATOM 2542 O O . GLN B 1 84 ? -11.305 0.098 1.744 1 93.56 84 GLN B O 1
ATOM 2547 N N . LEU B 1 85 ? -9.656 0.381 3.303 1 94.5 85 LEU B N 1
ATOM 2548 C CA . LEU B 1 85 ? -10.453 0.628 4.5 1 94.5 85 LEU B CA 1
ATOM 2549 C C . LEU B 1 85 ? -11.422 -0.523 4.754 1 94.5 85 LEU B C 1
ATOM 2551 O O . LEU B 1 85 ? -12.406 -0.361 5.473 1 94.5 85 LEU B O 1
ATOM 2555 N N . SER B 1 86 ? -11.086 -1.619 4.102 1 87.31 86 SER B N 1
ATOM 2556 C CA . SER B 1 86 ? -11.883 -2.795 4.43 1 87.31 86 SER B CA 1
ATOM 2557 C C . SER B 1 86 ? -11.555 -3.316 5.824 1 87.31 86 SER B C 1
ATOM 2559 O O . SER B 1 86 ? -10.383 -3.352 6.219 1 87.31 86 SER B O 1
ATOM 2561 N N . ALA B 1 87 ? -12.594 -3.637 6.504 1 82.12 87 ALA B N 1
ATOM 2562 C CA . ALA B 1 87 ? -12.414 -4.152 7.859 1 82.12 87 ALA B CA 1
ATOM 2563 C C . ALA B 1 87 ? -11.961 -5.609 7.832 1 82.12 87 ALA B C 1
ATOM 2565 O O . ALA B 1 87 ? -11.281 -6.074 8.75 1 82.12 87 ALA B O 1
ATOM 2566 N N . ASP B 1 88 ? -12.375 -6.301 6.855 1 84.88 88 ASP B N 1
ATOM 2567 C CA . ASP B 1 88 ? -12.117 -7.738 6.793 1 84.88 88 ASP B CA 1
ATOM 2568 C C . ASP B 1 88 ? -11.297 -8.094 5.559 1 84.88 88 ASP B C 1
ATOM 2570 O O . ASP B 1 88 ? -11.727 -7.863 4.43 1 84.88 88 ASP B O 1
ATOM 2574 N N . PRO B 1 89 ? -10.133 -8.68 5.879 1 88.31 89 PRO B N 1
ATOM 2575 C CA . PRO B 1 89 ? -9.367 -9.125 4.711 1 88.31 89 PRO B CA 1
ATOM 2576 C C . PRO B 1 89 ? -9.953 -10.391 4.074 1 88.31 89 PRO B C 1
ATOM 2578 O O . PRO B 1 89 ? -10.664 -11.148 4.734 1 88.31 89 PRO B O 1
ATOM 2581 N N . LEU B 1 90 ? -9.711 -10.492 2.809 1 89 90 LEU B N 1
ATOM 2582 C CA . LEU B 1 90 ? -10.016 -11.727 2.094 1 89 90 LEU B CA 1
ATOM 2583 C C . LEU B 1 90 ? -8.789 -12.633 2.029 1 89 90 LEU B C 1
ATOM 2585 O O . LEU B 1 90 ? -7.707 -12.195 1.628 1 89 90 LEU B O 1
ATOM 2589 N N . TYR B 1 91 ? -9.062 -13.844 2.445 1 91.69 91 TYR B N 1
ATOM 2590 C CA . TYR B 1 91 ? -8 -14.844 2.375 1 91.69 91 TYR B CA 1
ATOM 2591 C C . TYR B 1 91 ? -8.148 -15.703 1.123 1 91.69 91 TYR B C 1
ATOM 2593 O O . TYR B 1 91 ? -9.25 -16.125 0.771 1 91.69 91 TYR B O 1
ATOM 2601 N N . ASP B 1 92 ? -7.105 -15.812 0.444 1 91.31 92 ASP B N 1
ATOM 2602 C CA . ASP B 1 92 ? -6.938 -16.766 -0.649 1 91.31 92 ASP B CA 1
ATOM 2603 C C . ASP B 1 92 ? -5.781 -17.719 -0.368 1 91.31 92 ASP B C 1
ATOM 2605 O O . ASP B 1 92 ? -4.621 -17.391 -0.606 1 91.31 92 ASP B O 1
ATOM 2609 N N . VAL B 1 93 ? -6.137 -18.938 0.14 1 93.12 93 VAL B N 1
ATOM 2610 C CA . VAL B 1 93 ? -5.145 -19.938 0.482 1 93.12 93 VAL B CA 1
ATOM 2611 C C . VAL B 1 93 ? -5.129 -21.031 -0.583 1 93.12 93 VAL B C 1
ATOM 2613 O O . VAL B 1 93 ? -6.145 -21.703 -0.812 1 93.12 93 VAL B O 1
ATOM 2616 N N . GLU B 1 94 ? -3.996 -21.188 -1.105 1 92.06 94 GLU B N 1
ATOM 2617 C CA . GLU B 1 94 ? -3.854 -22.156 -2.191 1 92.06 94 GLU B CA 1
ATOM 2618 C C . GLU B 1 94 ? -2.924 -23.297 -1.794 1 92.06 94 GLU B C 1
ATOM 2620 O O . GLU B 1 94 ? -1.831 -23.062 -1.273 1 92.06 94 GLU B O 1
ATOM 2625 N N . TRP B 1 95 ? -3.4 -24.484 -2.129 1 90.81 95 TRP B N 1
ATOM 2626 C CA . TRP B 1 95 ? -2.615 -25.672 -1.826 1 90.81 95 TRP B CA 1
ATOM 2627 C C . TRP B 1 95 ? -2.168 -26.375 -3.107 1 90.81 95 TRP B C 1
ATOM 2629 O O . TRP B 1 95 ? -2.768 -26.172 -4.168 1 90.81 95 TRP B O 1
ATOM 2639 N N . ASN B 1 96 ? -1.16 -27.141 -2.951 1 91.06 96 ASN B N 1
ATOM 2640 C CA . ASN B 1 96 ? -0.524 -27.75 -4.113 1 91.06 96 ASN B CA 1
ATOM 2641 C C . ASN B 1 96 ? -1.44 -28.781 -4.777 1 91.06 96 ASN B C 1
ATOM 2643 O O . ASN B 1 96 ? -1.231 -29.141 -5.938 1 91.06 96 ASN B O 1
ATOM 2647 N N . ASN B 1 97 ? -2.369 -29.297 -4.074 1 88.31 97 ASN B N 1
ATOM 2648 C CA . ASN B 1 97 ? -3.283 -30.266 -4.664 1 88.31 97 ASN B CA 1
ATOM 2649 C C . ASN B 1 97 ? -4.344 -29.578 -5.523 1 88.31 97 ASN B C 1
ATOM 2651 O O . ASN B 1 97 ? -5.281 -30.234 -5.988 1 88.31 97 ASN B O 1
ATOM 2655 N N . GLY B 1 98 ? -4.242 -28.281 -5.637 1 87.12 98 GLY B N 1
ATOM 2656 C CA . GLY B 1 98 ? -5.152 -27.547 -6.496 1 87.12 98 GLY B CA 1
ATOM 2657 C C . GLY B 1 98 ? -6.316 -26.922 -5.742 1 87.12 98 GLY B C 1
ATOM 2658 O O . GLY B 1 98 ? -7.113 -26.188 -6.32 1 87.12 98 GLY B O 1
ATOM 2659 N N . THR B 1 99 ? -6.395 -27.219 -4.52 1 88.81 99 THR B N 1
ATOM 2660 C CA . THR B 1 99 ? -7.5 -26.688 -3.736 1 88.81 99 THR B CA 1
ATOM 2661 C C . THR B 1 99 ? -7.191 -25.266 -3.275 1 88.81 99 THR B C 1
ATOM 2663 O O . THR B 1 99 ? -6.082 -24.984 -2.82 1 88.81 99 THR B O 1
ATOM 2666 N N . ALA B 1 100 ? -8.172 -24.391 -3.393 1 90.12 100 ALA B N 1
ATOM 2667 C CA . ALA B 1 100 ? -8.055 -23.031 -2.898 1 90.12 100 ALA B CA 1
ATOM 2668 C C . ALA B 1 100 ? -9.242 -22.672 -2.006 1 90.12 100 ALA B C 1
ATOM 2670 O O . ALA B 1 100 ? -10.391 -22.969 -2.334 1 90.12 100 ALA B O 1
ATOM 2671 N N . PHE B 1 101 ? -8.898 -22.156 -0.858 1 91.56 101 PHE B N 1
ATOM 2672 C CA . PHE B 1 101 ? -9.906 -21.656 0.068 1 91.56 101 PHE B CA 1
ATOM 2673 C C . PHE B 1 101 ? -9.984 -20.141 0.015 1 91.56 101 PHE B C 1
ATOM 2675 O O . PHE B 1 101 ? -8.992 -19.453 0.256 1 91.56 101 PHE B O 1
ATOM 2682 N N . TYR B 1 102 ? -11.109 -19.594 -0.341 1 89.38 102 TYR B N 1
ATOM 2683 C CA . TYR B 1 102 ? -11.414 -18.172 -0.266 1 89.38 102 TYR B CA 1
ATOM 2684 C C . TYR B 1 102 ? -12.352 -17.875 0.895 1 89.38 102 TYR B C 1
ATOM 2686 O O . TYR B 1 102 ? -13.484 -18.344 0.923 1 89.38 102 TYR B O 1
ATOM 2694 N N . PHE B 1 103 ? -11.836 -17.094 1.786 1 90.62 103 PHE B N 1
ATOM 2695 C CA . PHE B 1 103 ? -12.727 -16.906 2.926 1 90.62 103 PHE B CA 1
ATOM 2696 C C . PHE B 1 103 ? -12.445 -15.57 3.617 1 90.62 103 PHE B C 1
ATOM 2698 O O . PHE B 1 103 ? -11.383 -14.977 3.422 1 90.62 103 PHE B O 1
ATOM 2705 N N . ASP B 1 104 ? -13.406 -15.055 4.23 1 89.38 104 ASP B N 1
ATOM 2706 C CA . ASP B 1 104 ? -13.32 -13.984 5.215 1 89.38 104 ASP B CA 1
ATOM 2707 C C . ASP B 1 104 ? -13.93 -14.406 6.551 1 89.38 104 ASP B C 1
ATOM 2709 O O . ASP B 1 104 ? -13.984 -15.602 6.859 1 89.38 104 ASP B O 1
ATOM 2713 N N . SER B 1 105 ? -14.328 -13.453 7.391 1 88.19 105 SER B N 1
ATOM 2714 C CA . SER B 1 105 ? -14.797 -13.805 8.727 1 88.19 105 SER B CA 1
ATOM 2715 C C . SER B 1 105 ? -16.125 -14.555 8.672 1 88.19 105 SER B C 1
ATOM 2717 O O . SER B 1 105 ? -16.484 -15.273 9.609 1 88.19 105 SER B O 1
ATOM 2719 N N . SER B 1 106 ? -16.812 -14.523 7.531 1 87.69 106 SER B N 1
ATOM 2720 C CA . SER B 1 106 ? -18.172 -15.031 7.551 1 87.69 106 SER B CA 1
ATOM 2721 C C . SER B 1 106 ? -18.438 -15.961 6.375 1 87.69 106 SER B C 1
ATOM 2723 O O . SER B 1 106 ? -19.391 -16.75 6.395 1 87.69 106 SER B O 1
ATOM 2725 N N . THR B 1 107 ? -17.656 -15.875 5.359 1 87.38 107 THR B N 1
ATOM 2726 C CA . THR B 1 107 ? -17.938 -16.641 4.152 1 87.38 107 THR B CA 1
ATOM 2727 C C . THR B 1 107 ? -16.703 -17.438 3.732 1 87.38 107 THR B C 1
ATOM 2729 O O . THR B 1 107 ? -15.578 -17.094 4.09 1 87.38 107 THR B O 1
ATOM 2732 N N . CYS B 1 108 ? -17 -18.562 3.082 1 90.81 108 CYS B N 1
ATOM 2733 C CA . CYS B 1 108 ? -15.922 -19.375 2.531 1 90.81 108 CYS B CA 1
ATOM 2734 C C . CYS B 1 108 ? -16.344 -20.031 1.221 1 90.81 108 CYS B C 1
ATOM 2736 O O . CYS B 1 108 ? -17.469 -20.516 1.098 1 90.81 108 CYS B O 1
ATOM 2738 N N . ARG B 1 109 ? -15.492 -19.953 0.33 1 87.94 109 ARG B N 1
ATOM 2739 C CA . ARG B 1 109 ? -15.633 -20.656 -0.94 1 87.94 109 ARG B CA 1
ATOM 2740 C C . ARG B 1 109 ? -14.414 -21.516 -1.229 1 87.94 109 ARG B C 1
ATOM 2742 O O . ARG B 1 109 ? -13.273 -21.047 -1.104 1 87.94 109 ARG B O 1
ATOM 2749 N N . VAL B 1 110 ? -14.711 -22.734 -1.563 1 87.12 110 VAL B N 1
ATOM 2750 C CA . VAL B 1 110 ? -13.633 -23.641 -1.92 1 87.12 110 VAL B CA 1
ATOM 2751 C C . VAL B 1 110 ? -13.633 -23.875 -3.43 1 87.12 110 VAL B C 1
ATOM 2753 O O . VAL B 1 110 ? -14.672 -24.172 -4.02 1 87.12 110 VAL B O 1
ATOM 2756 N N . VAL B 1 111 ? -12.5 -23.703 -4.02 1 84.94 111 VAL B N 1
ATOM 2757 C CA . VAL B 1 111 ? -12.367 -23.875 -5.461 1 84.94 111 VAL B CA 1
ATOM 2758 C C . VAL B 1 111 ? -11.258 -24.891 -5.766 1 84.94 111 VAL B C 1
ATOM 2760 O O . VAL B 1 111 ? -10.234 -24.906 -5.086 1 84.94 111 VAL B O 1
ATOM 2763 N N . ARG B 1 112 ? -11.492 -25.703 -6.82 1 85.88 112 ARG B N 1
ATOM 2764 C CA . ARG B 1 112 ? -10.492 -26.656 -7.273 1 85.88 112 ARG B CA 1
ATOM 2765 C C . ARG B 1 112 ? -9.914 -26.234 -8.625 1 85.88 112 ARG B C 1
ATOM 2767 O O . ARG B 1 112 ? -10.664 -25.953 -9.562 1 85.88 112 ARG B O 1
ATOM 2774 N N . PHE B 1 113 ? -8.625 -26.188 -8.672 1 81.12 113 PHE B N 1
ATOM 2775 C CA . PHE B 1 113 ? -7.906 -25.875 -9.898 1 81.12 113 PHE B CA 1
ATOM 2776 C C . PHE B 1 113 ? -7.117 -27.078 -10.383 1 81.12 113 PHE B C 1
ATOM 2778 O O . PHE B 1 113 ? -6.762 -27.953 -9.594 1 81.12 113 PHE B O 1
ATOM 2785 N N . PRO B 1 114 ? -6.84 -27.031 -11.758 1 80.19 114 PRO B N 1
ATOM 2786 C CA . PRO B 1 114 ? -6.074 -28.156 -12.297 1 80.19 114 PRO B CA 1
ATOM 2787 C C . PRO B 1 114 ? -4.59 -28.078 -11.945 1 80.19 114 PRO B C 1
ATOM 2789 O O . PRO B 1 114 ? -3.867 -29.062 -12.094 1 80.19 114 PRO B O 1
ATOM 2792 N N . VAL B 1 115 ? -4.184 -26.953 -11.508 1 78.19 115 VAL B N 1
ATOM 2793 C CA . VAL B 1 115 ? -2.77 -26.781 -11.188 1 78.19 115 VAL B CA 1
ATOM 2794 C C . VAL B 1 115 ? -2.617 -26.328 -9.742 1 78.19 115 VAL B C 1
ATOM 2796 O O . VAL B 1 115 ? -3.555 -25.781 -9.156 1 78.19 115 VAL B O 1
ATOM 2799 N N . GLY B 1 116 ? -1.413 -26.688 -9.234 1 82.56 116 GLY B N 1
ATOM 2800 C CA . GLY B 1 116 ? -1.106 -26.266 -7.875 1 82.56 116 GLY B CA 1
ATOM 2801 C C . GLY B 1 116 ? -0.33 -24.969 -7.809 1 82.56 116 GLY B C 1
ATOM 2802 O O . GLY B 1 116 ? -0.527 -24.078 -8.641 1 82.56 116 GLY B O 1
ATOM 2803 N N . VAL B 1 117 ? 0.484 -24.859 -6.801 1 88.69 117 VAL B N 1
ATOM 2804 C CA . VAL B 1 117 ? 1.28 -23.656 -6.531 1 88.69 117 VAL B CA 1
ATOM 2805 C C . VAL B 1 117 ? 2.416 -23.562 -7.543 1 88.69 117 VAL B C 1
ATOM 2807 O O . VAL B 1 117 ? 3.039 -24.562 -7.895 1 88.69 117 VAL B O 1
ATOM 2810 N N . LEU B 1 118 ? 2.668 -22.344 -7.965 1 88.5 118 LEU B N 1
ATOM 2811 C CA . LEU B 1 118 ? 3.746 -22.109 -8.922 1 88.5 118 LEU B CA 1
ATOM 2812 C C . LEU B 1 118 ? 5.094 -22.516 -8.328 1 88.5 118 LEU B C 1
ATOM 2814 O O . LEU B 1 118 ? 5.418 -22.141 -7.199 1 88.5 118 LEU B O 1
ATOM 2818 N N . PRO B 1 119 ? 5.789 -23.328 -9.125 1 90.19 119 PRO B N 1
ATOM 2819 C CA . PRO B 1 119 ? 7.152 -23.578 -8.648 1 90.19 119 PRO B CA 1
ATOM 2820 C C . PRO B 1 119 ? 8.055 -22.344 -8.773 1 90.19 119 PRO B C 1
ATOM 2822 O O . PRO B 1 119 ? 7.734 -21.406 -9.508 1 90.19 119 PRO B O 1
ATOM 2825 N N . PRO B 1 120 ? 9.172 -22.359 -8.078 1 92.81 120 PRO B N 1
ATOM 2826 C CA . PRO B 1 120 ? 10.078 -21.219 -8.125 1 92.81 120 PRO B CA 1
ATOM 2827 C C . PRO B 1 120 ? 10.523 -20.875 -9.555 1 92.81 120 PRO B C 1
ATOM 2829 O O . PRO B 1 120 ? 10.742 -19.719 -9.875 1 92.81 120 PRO B O 1
ATOM 2832 N N . TRP B 1 121 ? 10.641 -21.859 -10.438 1 91.69 121 TRP B N 1
ATOM 2833 C CA . TRP B 1 121 ? 11.156 -21.672 -11.797 1 91.69 121 TRP B CA 1
ATOM 2834 C C . TRP B 1 121 ? 10.016 -21.578 -12.805 1 91.69 121 TRP B C 1
ATOM 2836 O O . TRP B 1 121 ? 10.203 -21.859 -13.984 1 91.69 121 TRP B O 1
ATOM 2846 N N . TRP B 1 122 ? 8.906 -21.109 -12.344 1 87.88 122 TRP B N 1
ATOM 2847 C CA . TRP B 1 122 ? 7.684 -21.125 -13.141 1 87.88 122 TRP B CA 1
ATOM 2848 C C . TRP B 1 122 ? 7.855 -20.297 -14.414 1 87.88 122 TRP B C 1
ATOM 2850 O O . TRP B 1 122 ? 7.234 -20.578 -15.438 1 87.88 122 TRP B O 1
ATOM 2860 N N . LEU B 1 123 ? 8.688 -19.25 -14.336 1 88.19 123 LEU B N 1
ATOM 2861 C CA . LEU B 1 123 ? 8.844 -18.375 -15.492 1 88.19 123 LEU B CA 1
ATOM 2862 C C . LEU B 1 123 ? 9.82 -18.953 -16.5 1 88.19 123 LEU B C 1
ATOM 2864 O O . LEU B 1 123 ? 9.766 -18.625 -17.688 1 88.19 123 LEU B O 1
ATOM 2868 N N . SER B 1 124 ? 10.844 -19.688 -16.109 1 80.56 124 SER B N 1
ATOM 2869 C CA . SER B 1 124 ? 11.867 -20.25 -16.984 1 80.56 124 SER B CA 1
ATOM 2870 C C . SER B 1 124 ? 11.328 -21.453 -17.75 1 80.56 124 SER B C 1
ATOM 2872 O O . SER B 1 124 ? 11.852 -21.797 -18.812 1 80.56 124 SER B O 1
ATOM 2874 N N . GLY B 1 125 ? 10.398 -22.062 -17.312 1 65.44 125 GLY B N 1
ATOM 2875 C CA . GLY B 1 125 ? 9.93 -23.25 -18.016 1 65.44 125 GLY B CA 1
ATOM 2876 C C . GLY B 1 125 ? 9.266 -22.922 -19.344 1 65.44 125 GLY B C 1
ATOM 2877 O O . GLY B 1 125 ? 9.32 -21.781 -19.812 1 65.44 125 GLY B O 1
ATOM 2878 N N . GLY B 1 126 ? 8.773 -23.828 -20.094 1 62.19 126 GLY B N 1
ATOM 2879 C CA . GLY B 1 126 ? 8.156 -23.75 -21.406 1 62.19 126 GLY B CA 1
ATOM 2880 C C . GLY B 1 126 ? 7.195 -22.594 -21.562 1 62.19 126 GLY B C 1
ATOM 2881 O O . GLY B 1 126 ? 6.438 -22.281 -20.641 1 62.19 126 GLY B O 1
ATOM 2882 N N . GLY B 1 127 ? 7.438 -21.672 -22.484 1 66.69 127 GLY B N 1
ATOM 2883 C CA . GLY B 1 127 ? 6.465 -20.672 -22.906 1 66.69 127 GLY B CA 1
ATOM 2884 C C . GLY B 1 127 ? 6.848 -19.25 -22.516 1 66.69 127 GLY B C 1
ATOM 2885 O O . GLY B 1 127 ? 6.16 -18.297 -22.859 1 66.69 127 GLY B O 1
ATOM 2886 N N . ALA B 1 128 ? 7.938 -19.125 -21.703 1 78.81 128 ALA B N 1
ATOM 2887 C CA . ALA B 1 128 ? 8.32 -17.75 -21.422 1 78.81 128 ALA B CA 1
ATOM 2888 C C . ALA B 1 128 ? 9.102 -17.141 -22.578 1 78.81 128 ALA B C 1
ATOM 2890 O O . ALA B 1 128 ? 9.953 -17.812 -23.172 1 78.81 128 ALA B O 1
ATOM 2891 N N . GLU B 1 129 ? 8.711 -16.031 -22.938 1 88.06 129 GLU B N 1
ATOM 2892 C CA . GLU B 1 129 ? 9.375 -15.273 -24 1 88.06 129 GLU B CA 1
ATOM 2893 C C . GLU B 1 129 ? 9.984 -13.984 -23.453 1 88.06 129 GLU B C 1
ATOM 2895 O O . GLU B 1 129 ? 9.289 -13.18 -22.828 1 88.06 129 GLU B O 1
ATOM 2900 N N . TYR B 1 130 ? 11.242 -13.898 -23.656 1 92.94 130 TYR B N 1
ATOM 2901 C CA . TYR B 1 130 ? 11.922 -12.664 -23.266 1 92.94 130 TYR B CA 1
ATOM 2902 C C . TYR B 1 130 ? 11.484 -11.5 -24.141 1 92.94 130 TYR B C 1
ATOM 2904 O O . TYR B 1 130 ? 11.57 -11.57 -25.375 1 92.94 130 TYR B O 1
ATOM 2912 N N . ALA B 1 131 ? 11.008 -10.438 -23.562 1 93.88 131 ALA B N 1
ATOM 2913 C CA . ALA B 1 131 ? 10.445 -9.32 -24.312 1 93.88 131 ALA B CA 1
ATOM 2914 C C . ALA B 1 131 ? 11.383 -8.117 -24.281 1 93.88 131 ALA B C 1
ATOM 2916 O O . ALA B 1 131 ? 11.039 -7.039 -24.766 1 93.88 131 ALA B O 1
ATOM 2917 N N . GLY B 1 132 ? 12.57 -8.242 -23.578 1 94.94 132 GLY B N 1
ATOM 2918 C CA . GLY B 1 132 ? 13.547 -7.16 -23.562 1 94.94 132 GLY B CA 1
ATOM 2919 C C . GLY B 1 132 ? 13.609 -6.43 -22.234 1 94.94 132 GLY B C 1
ATOM 2920 O O . GLY B 1 132 ? 13.375 -7.027 -21.172 1 94.94 132 GLY B O 1
ATOM 2921 N N . ARG B 1 133 ? 14.133 -5.219 -22.328 1 96.06 133 ARG B N 1
ATOM 2922 C CA . ARG B 1 133 ? 14.289 -4.363 -21.172 1 96.06 133 ARG B CA 1
ATOM 2923 C C . ARG B 1 133 ? 13.266 -3.238 -21.172 1 96.06 133 ARG B C 1
ATOM 2925 O O . ARG B 1 133 ? 12.859 -2.758 -22.234 1 96.06 133 ARG B O 1
ATOM 2932 N N . ALA B 1 134 ? 12.805 -2.9 -20.031 1 96.06 134 ALA B N 1
ATOM 2933 C CA . ALA B 1 134 ? 11.906 -1.767 -19.844 1 96.06 134 ALA B CA 1
ATOM 2934 C C . ALA B 1 134 ? 12.078 -1.146 -18.469 1 96.06 134 ALA B C 1
ATOM 2936 O O . ALA B 1 134 ? 12.617 -1.785 -17.562 1 96.06 134 ALA B O 1
ATOM 2937 N N . VAL B 1 135 ? 11.703 0.143 -18.391 1 92.38 135 VAL B N 1
ATOM 2938 C CA . VAL B 1 135 ? 11.688 0.811 -17.094 1 92.38 135 VAL B CA 1
ATOM 2939 C C . VAL B 1 135 ? 10.266 0.858 -16.547 1 92.38 135 VAL B C 1
ATOM 2941 O O . VAL B 1 135 ? 9.344 1.294 -17.234 1 92.38 135 VAL B O 1
ATOM 2944 N N . SER B 1 136 ? 10.094 0.291 -15.406 1 91.44 136 SER B N 1
ATOM 2945 C CA . SER B 1 136 ? 8.836 0.392 -14.672 1 91.44 136 SER B CA 1
ATOM 2946 C C . SER B 1 136 ? 9.016 1.169 -13.375 1 91.44 136 SER B C 1
ATOM 2948 O O . SER B 1 136 ? 9.719 0.717 -12.469 1 91.44 136 SER B O 1
ATOM 2950 N N . GLY B 1 137 ? 8.328 2.299 -13.297 1 85.69 137 GLY B N 1
ATOM 2951 C CA . GLY B 1 137 ? 8.445 3.102 -12.094 1 85.69 137 GLY B CA 1
ATOM 2952 C C . GLY B 1 137 ? 9.875 3.461 -11.75 1 85.69 137 GLY B C 1
ATOM 2953 O O . GLY B 1 137 ? 10.305 3.318 -10.602 1 85.69 137 GLY B O 1
ATOM 2954 N N . GLY B 1 138 ? 10.695 3.686 -12.703 1 85.38 138 GLY B N 1
ATOM 2955 C CA . GLY B 1 138 ? 12.078 4.07 -12.484 1 85.38 138 GLY B CA 1
ATOM 2956 C C . GLY B 1 138 ? 13.008 2.885 -12.273 1 85.38 138 GLY B C 1
ATOM 2957 O O . GLY B 1 138 ? 14.211 3.057 -12.062 1 85.38 138 GLY B O 1
ATOM 2958 N N . ILE B 1 139 ? 12.453 1.73 -12.289 1 91.75 139 ILE B N 1
ATOM 2959 C CA . ILE B 1 139 ? 13.25 0.524 -12.086 1 91.75 139 ILE B CA 1
ATOM 2960 C C . ILE B 1 139 ? 13.539 -0.136 -13.438 1 91.75 139 ILE B C 1
ATOM 2962 O O . ILE B 1 139 ? 12.609 -0.442 -14.195 1 91.75 139 ILE B O 1
ATOM 2966 N N . ASP B 1 140 ? 14.812 -0.34 -13.695 1 95.62 140 ASP B N 1
ATOM 2967 C CA . ASP B 1 140 ? 15.227 -1.048 -14.906 1 95.62 140 ASP B CA 1
ATOM 2968 C C . ASP B 1 140 ? 14.914 -2.537 -14.805 1 95.62 140 ASP B C 1
ATOM 2970 O O . ASP B 1 140 ? 15.336 -3.207 -13.859 1 95.62 140 ASP B O 1
ATOM 2974 N N . CYS B 1 141 ? 14.125 -2.994 -15.859 1 97.25 141 CYS B N 1
ATOM 2975 C CA . CYS B 1 141 ? 13.617 -4.352 -15.727 1 97.25 141 CYS B CA 1
ATOM 2976 C C . CYS B 1 141 ? 13.922 -5.176 -16.969 1 97.25 141 CYS B C 1
ATOM 2978 O O . CYS B 1 141 ? 13.945 -4.645 -18.078 1 97.25 141 CYS B O 1
ATOM 2980 N N . HIS B 1 142 ? 14.188 -6.461 -16.672 1 96.94 142 HIS B N 1
ATOM 2981 C CA . HIS B 1 142 ? 13.938 -7.457 -17.703 1 96.94 142 HIS B CA 1
ATOM 2982 C C . HIS B 1 142 ? 12.453 -7.812 -17.781 1 96.94 142 HIS B C 1
ATOM 2984 O O . HIS B 1 142 ? 11.789 -7.941 -16.75 1 96.94 142 HIS B O 1
ATOM 2990 N N . VAL B 1 143 ? 11.992 -8.055 -19.062 1 96.62 143 VAL B N 1
ATOM 2991 C CA . VAL B 1 143 ? 10.562 -8.312 -19.219 1 96.62 143 VAL B CA 1
ATOM 2992 C C . VAL B 1 143 ? 10.359 -9.648 -19.938 1 96.62 143 VAL B C 1
ATOM 2994 O O . VAL B 1 143 ? 11.062 -9.961 -20.906 1 96.62 143 VAL B O 1
ATOM 2997 N N . TRP B 1 144 ? 9.422 -10.461 -19.375 1 94.38 144 TRP B N 1
ATOM 2998 C CA . TRP B 1 144 ? 9.039 -11.734 -19.984 1 94.38 144 TRP B CA 1
ATOM 2999 C C . TRP B 1 144 ? 7.527 -11.812 -20.172 1 94.38 144 TRP B C 1
ATOM 3001 O O . TRP B 1 144 ? 6.762 -11.359 -19.328 1 94.38 144 TRP B O 1
ATOM 3011 N N . GLY B 1 145 ? 7.203 -12.305 -21.297 1 90.5 145 GLY B N 1
ATOM 3012 C CA . GLY B 1 145 ? 5.832 -12.758 -21.469 1 90.5 145 GLY B CA 1
ATOM 3013 C C . GLY B 1 145 ? 5.684 -14.266 -21.328 1 90.5 145 GLY B C 1
ATOM 3014 O O . GLY B 1 145 ? 6.582 -15.016 -21.719 1 90.5 145 GLY B O 1
ATOM 3015 N N . LYS B 1 146 ? 4.586 -14.672 -20.797 1 86.62 146 LYS B N 1
ATOM 3016 C CA . LYS B 1 146 ? 4.352 -16.109 -20.719 1 86.62 146 LYS B CA 1
ATOM 3017 C C . LYS B 1 146 ? 2.926 -16.469 -21.125 1 86.62 146 LYS B C 1
ATOM 3019 O O . LYS B 1 146 ? 1.965 -15.938 -20.562 1 86.62 146 LYS B O 1
ATOM 3024 N N . ALA B 1 147 ? 2.781 -17.375 -22.094 1 78.88 147 ALA B N 1
ATOM 3025 C CA . ALA B 1 147 ? 1.568 -18.047 -22.547 1 78.88 147 ALA B CA 1
ATOM 3026 C C . ALA B 1 147 ? 0.489 -17.031 -22.922 1 78.88 147 ALA B C 1
ATOM 3028 O O . ALA B 1 147 ? -0.706 -17.328 -22.812 1 78.88 147 ALA B O 1
ATOM 3029 N N . GLY B 1 148 ? 0.899 -15.82 -23.203 1 79.5 148 GLY B N 1
ATOM 3030 C CA . GLY B 1 148 ? -0.081 -14.812 -23.562 1 79.5 148 GLY B CA 1
ATOM 3031 C C . GLY B 1 148 ? -0.97 -14.398 -22.406 1 79.5 148 GLY B C 1
ATOM 3032 O O . GLY B 1 148 ? -2.025 -13.797 -22.609 1 79.5 148 GLY B O 1
ATOM 3033 N N . LEU B 1 149 ? -0.534 -14.688 -21.203 1 80.19 149 LEU B N 1
ATOM 3034 C CA . LEU B 1 149 ? -1.383 -14.461 -20.047 1 80.19 149 LEU B CA 1
ATOM 3035 C C . LEU B 1 149 ? -0.792 -13.383 -19.141 1 80.19 149 LEU B C 1
ATOM 3037 O O . LEU B 1 149 ? -1.529 -12.625 -18.516 1 80.19 149 LEU B O 1
ATOM 3041 N N . ILE B 1 150 ? 0.541 -13.352 -19.109 1 88.06 150 ILE B N 1
ATOM 3042 C CA . ILE B 1 150 ? 1.165 -12.477 -18.125 1 88.06 150 ILE B CA 1
ATOM 3043 C C . ILE B 1 150 ? 2.404 -11.82 -18.734 1 88.06 150 ILE B C 1
ATOM 3045 O O . ILE B 1 150 ? 3.084 -12.414 -19.578 1 88.06 150 ILE B O 1
ATOM 3049 N N . VAL B 1 151 ? 2.588 -10.586 -18.391 1 91.62 151 VAL B N 1
ATOM 3050 C CA . VAL B 1 151 ? 3.857 -9.898 -18.594 1 91.62 151 VAL B CA 1
ATOM 3051 C C . VAL B 1 151 ? 4.543 -9.672 -17.25 1 91.62 151 VAL B C 1
ATOM 3053 O O . VAL B 1 151 ? 3.951 -9.102 -16.328 1 91.62 151 VAL B O 1
ATOM 3056 N N . TYR B 1 152 ? 5.742 -10.18 -17.156 1 94.38 152 TYR B N 1
ATOM 3057 C CA . TYR B 1 152 ? 6.484 -10.203 -15.906 1 94.38 152 TYR B CA 1
ATOM 3058 C C . TYR B 1 152 ? 7.695 -9.281 -15.969 1 94.38 152 TYR B C 1
ATOM 3060 O O . TYR B 1 152 ? 8.492 -9.359 -16.906 1 94.38 152 TYR B O 1
ATOM 3068 N N . TYR B 1 153 ? 7.812 -8.352 -14.977 1 96.38 153 TYR B N 1
ATOM 3069 C CA . TYR B 1 153 ? 8.922 -7.414 -14.859 1 96.38 153 TYR B CA 1
ATOM 3070 C C . TYR B 1 153 ? 9.836 -7.793 -13.695 1 96.38 153 TYR B C 1
ATOM 3072 O O . TYR B 1 153 ? 9.391 -7.902 -12.555 1 96.38 153 TYR B O 1
ATOM 3080 N N . GLU B 1 154 ? 11.039 -8.039 -14.055 1 97.12 154 GLU B N 1
ATOM 3081 C CA . GLU B 1 154 ? 12.078 -8.375 -13.078 1 97.12 154 GLU B CA 1
ATOM 3082 C C . GLU B 1 154 ? 13.172 -7.305 -13.055 1 97.12 154 GLU B C 1
ATOM 3084 O O . GLU B 1 154 ? 13.664 -6.895 -14.102 1 97.12 154 GLU B O 1
ATOM 3089 N N . GLU B 1 155 ? 13.477 -6.871 -11.828 1 97.25 155 GLU B N 1
ATOM 3090 C CA . GLU B 1 155 ? 14.57 -5.91 -11.75 1 97.25 155 GLU B CA 1
ATOM 3091 C C . GLU B 1 155 ? 15.859 -6.496 -12.336 1 97.25 155 GLU B C 1
ATOM 3093 O O . GLU B 1 155 ? 16.328 -7.547 -11.898 1 97.25 155 GLU B O 1
ATOM 3098 N N . ALA B 1 156 ? 16.422 -5.742 -13.188 1 96.69 156 ALA B N 1
ATOM 3099 C CA . ALA B 1 156 ? 17.562 -6.266 -13.93 1 96.69 156 ALA B CA 1
ATOM 3100 C C . ALA B 1 156 ? 18.781 -6.445 -13.023 1 96.69 156 ALA B C 1
ATOM 3102 O O . ALA B 1 156 ? 19.531 -7.41 -13.164 1 96.69 156 ALA B O 1
ATOM 3103 N N . ALA B 1 157 ? 18.938 -5.578 -12.133 1 95.06 157 ALA B N 1
ATOM 3104 C CA . ALA B 1 157 ? 20.141 -5.562 -11.312 1 95.06 157 ALA B CA 1
ATOM 3105 C C . ALA B 1 157 ? 20.109 -6.668 -10.266 1 95.06 157 ALA B C 1
ATOM 3107 O O . ALA B 1 157 ? 21.141 -7.266 -9.945 1 95.06 157 ALA B O 1
ATOM 3108 N N . THR B 1 158 ? 18.953 -7 -9.727 1 95.94 158 THR B N 1
ATOM 3109 C CA . THR B 1 158 ? 18.922 -7.848 -8.539 1 95.94 158 THR B CA 1
ATOM 3110 C C . THR B 1 158 ? 18.141 -9.125 -8.812 1 95.94 158 THR B C 1
ATOM 3112 O O . THR B 1 158 ? 18.234 -10.094 -8.055 1 95.94 158 THR B O 1
ATOM 3115 N N . GLY B 1 159 ? 17.266 -9.086 -9.836 1 96.5 159 GLY B N 1
ATOM 3116 C CA . GLY B 1 159 ? 16.453 -10.25 -10.133 1 96.5 159 GLY B CA 1
ATOM 3117 C C . GLY B 1 159 ? 15.156 -10.281 -9.344 1 96.5 159 GLY B C 1
ATOM 3118 O O . GLY B 1 159 ? 14.375 -11.227 -9.461 1 96.5 159 GLY B O 1
ATOM 3119 N N . ARG B 1 160 ? 14.82 -9.328 -8.555 1 97.31 160 ARG B N 1
ATOM 3120 C CA . ARG B 1 160 ? 13.586 -9.336 -7.777 1 97.31 160 ARG B CA 1
ATOM 3121 C C . ARG B 1 160 ? 12.398 -8.9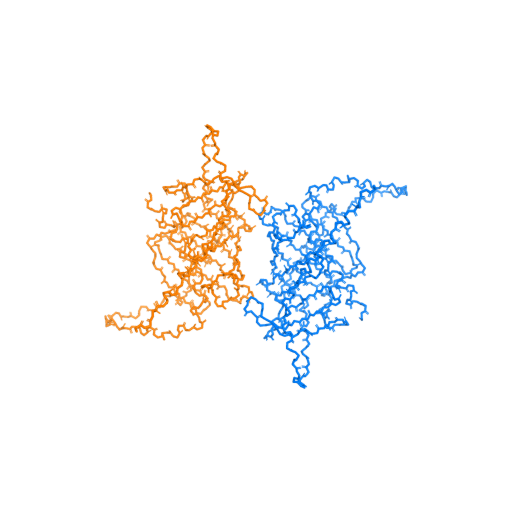38 -8.648 1 97.31 160 ARG B C 1
ATOM 3123 O O . ARG B 1 160 ? 12.539 -8.164 -9.594 1 97.31 160 ARG B O 1
ATOM 3130 N N . PRO B 1 161 ? 11.227 -9.5 -8.297 1 97.62 161 PRO B N 1
ATOM 3131 C CA . PRO B 1 161 ? 10.031 -9.094 -9.039 1 97.62 161 PRO B CA 1
ATOM 3132 C C . PRO B 1 161 ? 9.656 -7.633 -8.805 1 97.62 161 PRO B C 1
ATOM 3134 O O . PRO B 1 161 ? 9.797 -7.125 -7.691 1 97.62 161 PRO B O 1
ATOM 3137 N N . VAL B 1 162 ? 9.172 -7.023 -9.875 1 97.31 162 VAL B N 1
ATOM 3138 C CA . VAL B 1 162 ? 8.82 -5.609 -9.797 1 97.31 162 VAL B CA 1
ATOM 3139 C C . VAL B 1 162 ? 7.324 -5.438 -10.039 1 97.31 162 VAL B C 1
ATOM 3141 O O . VAL B 1 162 ? 6.668 -4.648 -9.352 1 97.31 162 VAL B O 1
ATOM 3144 N N . ARG B 1 163 ? 6.844 -6.195 -10.945 1 95.69 163 ARG B N 1
ATOM 3145 C CA . ARG B 1 163 ? 5.484 -6.016 -11.438 1 95.69 163 ARG B CA 1
ATOM 3146 C C . ARG B 1 163 ? 5.062 -7.184 -12.328 1 95.69 163 ARG B C 1
ATOM 3148 O O . ARG B 1 163 ? 5.902 -7.809 -12.977 1 95.69 163 ARG B O 1
ATOM 3155 N N . TRP B 1 164 ? 3.834 -7.418 -12.344 1 92.69 164 TRP B N 1
ATOM 3156 C CA . TRP B 1 164 ? 3.322 -8.273 -13.406 1 92.69 164 TRP B CA 1
ATOM 3157 C C . TRP B 1 164 ? 1.934 -7.828 -13.844 1 92.69 164 TRP B C 1
ATOM 3159 O O . TRP B 1 164 ? 1.159 -7.305 -13.039 1 92.69 164 TRP B O 1
ATOM 3169 N N . ASP B 1 165 ? 1.729 -7.941 -15.156 1 90.25 165 ASP B N 1
ATOM 3170 C CA . ASP B 1 165 ? 0.497 -7.57 -15.844 1 90.25 165 ASP B CA 1
ATOM 3171 C C . ASP B 1 165 ? -0.246 -8.812 -16.344 1 90.25 165 ASP B C 1
ATOM 3173 O O . ASP B 1 165 ? 0.317 -9.625 -17.078 1 90.25 165 ASP B O 1
ATOM 3177 N N . PHE B 1 166 ? -1.434 -8.836 -15.898 1 85.25 166 PHE B N 1
ATOM 3178 C CA . PHE B 1 166 ? -2.27 -9.867 -16.5 1 85.25 166 PHE B CA 1
ATOM 3179 C C . PHE B 1 166 ? -2.881 -9.367 -17.812 1 85.25 166 PHE B C 1
ATOM 3181 O O . PHE B 1 166 ? -3.369 -8.242 -17.891 1 85.25 166 PHE B O 1
ATOM 3188 N N . LEU B 1 167 ? -2.777 -10.148 -18.875 1 78.88 167 LEU B N 1
ATOM 3189 C CA . LEU B 1 167 ? -3.211 -9.734 -20.203 1 78.88 167 LEU B CA 1
ATOM 3190 C C . LEU B 1 167 ? -4.664 -10.133 -20.438 1 78.88 167 LEU B C 1
ATOM 3192 O O . LEU B 1 167 ? -5.242 -9.773 -21.469 1 78.88 167 LEU B O 1
ATOM 3196 N N . ASP B 1 168 ? -5.266 -10.609 -19.578 1 72.31 168 ASP B N 1
ATOM 3197 C CA . ASP B 1 168 ? -6.668 -10.953 -19.797 1 72.31 168 ASP B CA 1
ATOM 3198 C C . ASP B 1 168 ? -7.535 -9.695 -19.859 1 72.31 168 ASP B C 1
ATOM 3200 O O . ASP B 1 168 ? -7.016 -8.578 -19.922 1 72.31 168 ASP B O 1
ATOM 3204 N N . ASP B 1 169 ? -8.789 -9.898 -20.047 1 58.38 169 ASP B N 1
ATOM 3205 C CA . ASP B 1 169 ? -9.766 -8.844 -20.312 1 58.38 169 ASP B CA 1
ATOM 3206 C C . ASP B 1 169 ? -9.688 -7.738 -19.266 1 58.38 169 ASP B C 1
ATOM 3208 O O . ASP B 1 169 ? -9.938 -6.57 -19.562 1 58.38 169 ASP B O 1
ATOM 3212 N N . ASP B 1 170 ? -9.203 -8.086 -18.125 1 63.59 170 ASP B N 1
ATOM 3213 C CA . ASP B 1 170 ? -9.258 -7.078 -17.078 1 63.59 170 ASP B CA 1
ATOM 3214 C C . ASP B 1 170 ? -7.969 -6.262 -17.031 1 63.59 170 ASP B C 1
ATOM 3216 O O . ASP B 1 170 ? -7.961 -5.125 -16.562 1 63.59 170 ASP B O 1
ATOM 3220 N N . GLY B 1 171 ? -6.938 -6.855 -17.547 1 76 171 GLY B N 1
ATOM 3221 C CA . GLY B 1 171 ? -5.68 -6.129 -17.641 1 76 171 GLY B CA 1
ATOM 3222 C C . GLY B 1 171 ? -5.156 -5.66 -16.297 1 76 171 GLY B C 1
ATOM 3223 O O . GLY B 1 171 ? -4.602 -4.562 -16.188 1 76 171 GLY B O 1
ATOM 3224 N N . ILE B 1 172 ? -5.289 -6.43 -15.172 1 81.81 172 ILE B N 1
ATOM 3225 C CA . ILE B 1 172 ? -4.883 -6.082 -13.812 1 81.81 172 ILE B CA 1
ATOM 3226 C C . ILE B 1 172 ? -3.359 -6.051 -13.727 1 81.81 172 ILE B C 1
ATOM 3228 O O . ILE B 1 172 ? -2.684 -6.953 -14.227 1 81.81 172 ILE B O 1
ATOM 3232 N N . LYS B 1 173 ? -2.912 -4.949 -13.211 1 88.75 173 LYS B N 1
ATOM 3233 C CA . LYS B 1 173 ? -1.486 -4.809 -12.922 1 88.75 173 LYS B CA 1
ATOM 3234 C C . LYS B 1 173 ? -1.217 -4.859 -11.422 1 88.75 173 LYS B C 1
ATOM 3236 O O . LYS B 1 173 ? -1.933 -4.238 -10.633 1 88.75 173 LYS B O 1
ATOM 3241 N N . GLN B 1 174 ? -0.241 -5.668 -11.078 1 92.44 174 GLN B N 1
ATOM 3242 C CA . GLN B 1 174 ? 0.174 -5.742 -9.688 1 92.44 174 GLN B CA 1
ATOM 3243 C C . GLN B 1 174 ? 1.623 -5.293 -9.516 1 92.44 174 GLN B C 1
ATOM 3245 O O . GLN B 1 174 ? 2.506 -5.734 -10.25 1 92.44 174 GLN B O 1
ATOM 3250 N N . TYR B 1 175 ? 1.794 -4.391 -8.578 1 94.5 175 TYR B N 1
ATOM 3251 C CA . TYR B 1 175 ? 3.113 -3.844 -8.289 1 94.5 175 TYR B CA 1
ATOM 3252 C C . TYR B 1 175 ? 3.66 -4.402 -6.98 1 94.5 175 TYR B C 1
ATOM 3254 O O . TYR B 1 175 ? 2.969 -4.398 -5.957 1 94.5 175 TYR B O 1
ATOM 3262 N N . VAL B 1 176 ? 4.902 -4.844 -7.078 1 96.94 176 VAL B N 1
ATOM 3263 C CA . VAL B 1 176 ? 5.555 -5.324 -5.867 1 96.94 176 VAL B CA 1
ATOM 3264 C C . VAL B 1 176 ? 6.148 -4.145 -5.098 1 96.94 176 VAL B C 1
ATOM 3266 O O . VAL B 1 176 ? 7.16 -3.572 -5.512 1 96.94 176 VAL B O 1
ATOM 3269 N N . ILE B 1 177 ? 5.57 -3.906 -4.008 1 95.5 177 ILE B N 1
ATOM 3270 C CA . ILE B 1 177 ? 6.004 -2.762 -3.215 1 95.5 177 ILE B CA 1
ATOM 3271 C C . ILE B 1 177 ? 7.172 -3.172 -2.318 1 95.5 177 ILE B C 1
ATOM 3273 O O . ILE B 1 177 ? 8.148 -2.428 -2.178 1 95.5 177 ILE B O 1
ATOM 3277 N N . ARG B 1 178 ? 7.023 -4.281 -1.746 1 95.19 178 ARG B N 1
ATOM 3278 C CA . ARG B 1 178 ? 8.039 -4.875 -0.887 1 95.19 178 ARG B CA 1
ATOM 3279 C C . ARG B 1 178 ? 8.242 -6.352 -1.208 1 95.19 178 ARG B C 1
ATOM 3281 O O . ARG B 1 178 ? 7.277 -7.062 -1.503 1 95.19 178 ARG B O 1
ATOM 3288 N N . PHE B 1 179 ? 9.453 -6.73 -1.211 1 97.62 179 PHE B N 1
ATOM 3289 C CA . PHE B 1 179 ? 9.836 -8.117 -1.472 1 97.62 179 PHE B CA 1
ATOM 3290 C C . PHE B 1 179 ? 10.805 -8.617 -0.413 1 97.62 179 PHE B C 1
ATOM 3292 O O . PHE B 1 179 ? 11.922 -8.102 -0.291 1 97.62 179 PHE B O 1
ATOM 3299 N N . GLU B 1 180 ? 10.367 -9.648 0.327 1 97.12 180 GLU B N 1
ATOM 3300 C CA . GLU B 1 180 ? 11.117 -10.094 1.494 1 97.12 180 GLU B CA 1
ATOM 3301 C C . GLU B 1 180 ? 11.383 -11.602 1.432 1 97.12 180 GLU B C 1
ATOM 3303 O O . GLU B 1 180 ? 10.648 -12.391 2.025 1 97.12 180 GLU B O 1
ATOM 3308 N N . PRO B 1 181 ? 12.516 -11.953 0.778 1 97.88 181 PRO B N 1
ATOM 3309 C CA . PRO B 1 181 ? 12.883 -13.367 0.743 1 97.88 181 PRO B CA 1
ATOM 3310 C C . PRO B 1 181 ? 13.109 -13.953 2.135 1 97.88 181 PRO B C 1
ATOM 3312 O O . PRO B 1 181 ? 13.648 -13.273 3.014 1 97.88 181 PRO B O 1
ATOM 3315 N N . GLY B 1 182 ? 12.695 -15.141 2.357 1 97.94 182 GLY B N 1
ATOM 3316 C CA . GLY B 1 182 ? 12.961 -15.867 3.592 1 97.94 182 GLY B CA 1
ATOM 3317 C C . GLY B 1 182 ? 11.875 -15.688 4.633 1 97.94 182 GLY B C 1
ATOM 3318 O O . GLY B 1 182 ? 11.805 -16.453 5.602 1 97.94 182 GLY B O 1
ATOM 3319 N N . VAL B 1 183 ? 11.047 -14.711 4.453 1 97.31 183 VAL B N 1
ATOM 3320 C CA . VAL B 1 183 ? 9.969 -14.469 5.41 1 97.31 183 VAL B CA 1
ATOM 3321 C C . VAL B 1 183 ? 8.852 -15.492 5.199 1 97.31 183 VAL B C 1
ATOM 3323 O O . VAL B 1 183 ? 8.43 -15.734 4.066 1 97.31 183 VAL B O 1
ATOM 3326 N N . ALA B 1 184 ? 8.453 -16.078 6.332 1 95.69 184 ALA B N 1
ATOM 3327 C CA . ALA B 1 184 ? 7.402 -17.094 6.293 1 95.69 184 ALA B CA 1
ATOM 3328 C C . ALA B 1 184 ? 6.348 -16.828 7.363 1 95.69 184 ALA B C 1
ATOM 3330 O O . ALA B 1 184 ? 6.637 -16.234 8.398 1 95.69 184 ALA B O 1
ATOM 3331 N N . LEU B 1 185 ? 5.188 -17.328 7.031 1 95.94 185 LEU B N 1
ATOM 3332 C CA . LEU B 1 185 ? 4.125 -17.312 8.031 1 95.94 1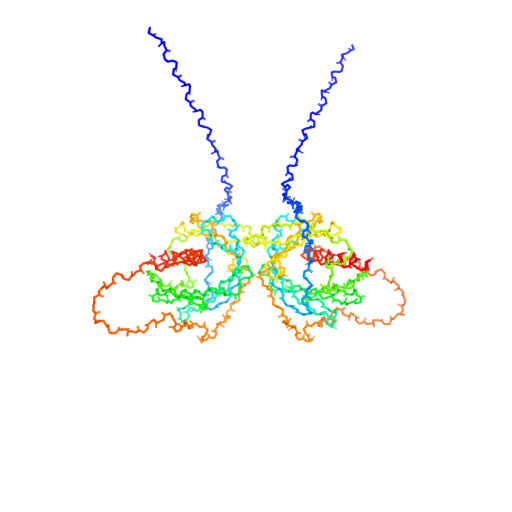85 LEU B CA 1
ATOM 3333 C C . LEU B 1 185 ? 4.207 -18.547 8.93 1 95.94 185 LEU B C 1
ATOM 3335 O O . LEU B 1 185 ? 4.652 -19.609 8.492 1 95.94 185 LEU B O 1
ATOM 3339 N N . GLU B 1 186 ? 3.727 -18.25 10.109 1 94.88 186 GLU B N 1
ATOM 3340 C CA . GLU B 1 186 ? 3.594 -19.422 10.984 1 94.88 186 GLU B CA 1
ATOM 3341 C C . GLU B 1 186 ? 2.529 -20.375 10.469 1 94.88 186 GLU B C 1
ATOM 3343 O O . GLU B 1 186 ? 1.521 -19.953 9.898 1 94.88 186 GLU B O 1
ATOM 3348 N N . ASP B 1 187 ? 2.703 -21.672 10.758 1 94.69 187 ASP B N 1
ATOM 3349 C CA . ASP B 1 187 ? 1.866 -22.719 10.195 1 94.69 187 ASP B CA 1
ATOM 3350 C C . ASP B 1 187 ? 0.394 -22.5 10.531 1 94.69 187 ASP B C 1
ATOM 3352 O O . ASP B 1 187 ? -0.48 -22.703 9.688 1 94.69 187 ASP B O 1
ATOM 3356 N N . ALA B 1 188 ? 0.074 -22.016 11.672 1 92.31 188 ALA B N 1
ATOM 3357 C CA . ALA B 1 188 ? -1.303 -21.859 12.133 1 92.31 188 ALA B CA 1
ATOM 3358 C C . ALA B 1 188 ? -2.051 -20.828 11.297 1 92.31 188 ALA B C 1
ATOM 3360 O O . ALA B 1 188 ? -3.281 -20.859 11.219 1 92.31 188 ALA B O 1
ATOM 3361 N N . GLN B 1 189 ? -1.336 -19.984 10.633 1 92.25 189 GLN B N 1
ATOM 3362 C CA . GLN B 1 189 ? -1.954 -18.875 9.914 1 92.25 189 GLN B CA 1
ATOM 3363 C C . GLN B 1 189 ? -2.424 -19.297 8.531 1 92.25 189 GLN B C 1
ATOM 3365 O O . GLN B 1 189 ? -3.104 -18.547 7.836 1 92.25 189 GLN B O 1
ATOM 3370 N N . TRP B 1 190 ? -2.133 -20.547 8.211 1 94.44 190 TRP B N 1
ATOM 3371 C CA . TRP B 1 190 ? -2.514 -21.062 6.895 1 94.44 190 TRP B CA 1
ATOM 3372 C C . TRP B 1 190 ? -3.865 -21.766 6.957 1 94.44 190 TRP B C 1
ATOM 3374 O O . TRP B 1 190 ? -4.469 -22.062 5.922 1 94.44 190 TRP B O 1
ATOM 3384 N N . GLN B 1 191 ? -4.32 -22.047 8.078 1 92.19 191 GLN B N 1
ATOM 3385 C CA . GLN B 1 191 ? -5.496 -22.891 8.258 1 92.19 191 GLN B CA 1
ATOM 3386 C C . GLN B 1 191 ? -6.777 -22.125 7.949 1 92.19 191 GLN B C 1
ATOM 3388 O O . GLN B 1 191 ? -7.023 -21.062 8.523 1 92.19 191 GLN B O 1
ATOM 3393 N N . ALA B 1 192 ? -7.559 -22.688 7.043 1 93 192 ALA B N 1
ATOM 3394 C CA . ALA B 1 192 ? -8.891 -22.141 6.801 1 93 192 ALA B CA 1
ATOM 3395 C C . ALA B 1 192 ? -9.789 -22.344 8.016 1 93 192 ALA B C 1
ATOM 3397 O O . ALA B 1 192 ? -9.656 -23.328 8.742 1 93 192 ALA B O 1
ATOM 3398 N N . PRO B 1 193 ? -10.688 -21.453 8.156 1 92.94 193 PRO B N 1
ATOM 3399 C CA . PRO B 1 193 ? -11.57 -21.578 9.328 1 92.94 193 PRO B CA 1
ATOM 3400 C C . PRO B 1 193 ? -12.539 -22.734 9.211 1 92.94 193 PRO B C 1
ATOM 3402 O O . PRO B 1 193 ? -12.672 -23.344 8.133 1 92.94 193 PRO B O 1
ATOM 3405 N N . ALA B 1 194 ? -13.164 -23.016 10.328 1 90.81 194 ALA B N 1
ATOM 3406 C CA . ALA B 1 194 ? -14.031 -24.188 10.453 1 90.81 194 ALA B CA 1
ATOM 3407 C C . ALA B 1 194 ? -15.195 -24.109 9.469 1 90.81 194 ALA B C 1
ATOM 3409 O O . ALA B 1 194 ? -15.633 -25.125 8.938 1 90.81 194 ALA B O 1
ATOM 3410 N N . HIS B 1 195 ? -15.617 -22.938 9.195 1 91.19 195 HIS B N 1
ATOM 3411 C CA . HIS B 1 195 ? -16.812 -22.781 8.367 1 91.19 195 HIS B CA 1
ATOM 3412 C C . HIS B 1 195 ? -16.531 -23.109 6.91 1 91.19 195 HIS B C 1
ATOM 3414 O O . HIS B 1 195 ? -17.438 -23.188 6.09 1 91.19 195 HIS B O 1
ATOM 3420 N N . CYS B 1 196 ? -15.305 -23.297 6.66 1 91.75 196 CYS B N 1
ATOM 3421 C CA . CYS B 1 196 ? -14.961 -23.719 5.309 1 91.75 196 CYS B CA 1
ATOM 3422 C C . CYS B 1 196 ? -15.141 -25.234 5.148 1 91.75 196 CYS B C 1
ATOM 3424 O O . CYS B 1 196 ? -15.07 -25.75 4.035 1 91.75 196 CYS B O 1
ATOM 3426 N N . PHE B 1 197 ? -15.406 -25.875 6.301 1 88.88 197 PHE B N 1
ATOM 3427 C CA . PHE B 1 197 ? -15.516 -27.328 6.293 1 88.88 197 PHE B CA 1
ATOM 3428 C C . PHE B 1 197 ? -16.891 -27.781 6.781 1 88.88 197 PHE B C 1
ATOM 3430 O O . PHE B 1 197 ? -17.047 -28.156 7.945 1 88.88 197 PHE B O 1
ATOM 3437 N N . PRO B 1 198 ? -17.891 -27.625 6.059 1 73.69 198 PRO B N 1
ATOM 3438 C CA . PRO B 1 198 ? -19.219 -28.031 6.543 1 73.69 198 PRO B CA 1
ATOM 3439 C C . PRO B 1 198 ? -19.266 -29.484 7.004 1 73.69 198 PRO B C 1
ATOM 3441 O O . PRO B 1 198 ? -18.516 -30.328 6.492 1 73.69 198 PRO B O 1
ATOM 3444 N N . PRO B 1 199 ? -19.969 -29.609 8.18 1 70.75 199 PRO B N 1
ATOM 3445 C CA . PRO B 1 199 ? -20.078 -30.953 8.758 1 70.75 199 PRO B CA 1
ATOM 3446 C C . PRO B 1 199 ? -20.5 -32 7.734 1 70.75 199 PRO B C 1
ATOM 3448 O O . PRO B 1 199 ? -21.156 -31.672 6.746 1 70.75 199 PRO B O 1
ATOM 3451 N N . ASP B 1 200 ? -19.797 -33.062 7.668 1 55.44 200 ASP B N 1
ATOM 3452 C CA . ASP B 1 200 ? -20.219 -34.219 6.887 1 55.44 200 ASP B CA 1
ATOM 3453 C C . ASP B 1 200 ? -21.703 -34.531 7.109 1 55.44 200 ASP B C 1
ATOM 3455 O O . ASP B 1 200 ? -22.109 -34.969 8.195 1 55.44 200 ASP B O 1
ATOM 3459 N N . ASP B 1 201 ? -22.781 -33.938 6.961 1 48.06 201 ASP B N 1
ATOM 3460 C CA . ASP B 1 201 ? -24 -34.719 6.934 1 48.06 201 ASP B CA 1
ATOM 3461 C C . ASP B 1 201 ? -23.766 -36.062 6.242 1 48.06 201 ASP B C 1
ATOM 3463 O O . ASP B 1 201 ? -22.922 -36.156 5.344 1 48.06 201 ASP B O 1
ATOM 3467 N N . ASP B 1 202 ? -24.188 -37.281 6.859 1 44 202 ASP B N 1
ATOM 3468 C CA . ASP B 1 202 ? -24.469 -38.562 6.23 1 44 202 ASP B CA 1
ATOM 3469 C C . ASP B 1 202 ? -25 -38.375 4.812 1 44 202 ASP B C 1
ATOM 3471 O O . ASP B 1 202 ? -25.953 -37.625 4.594 1 44 202 ASP B O 1
ATOM 3475 N N . ASP B 1 203 ? -24.344 -38.812 3.85 1 37.56 203 ASP B N 1
ATOM 3476 C CA . ASP B 1 203 ? -24.703 -39.031 2.447 1 37.56 203 ASP B CA 1
ATOM 3477 C C . ASP B 1 203 ? -26.016 -39.781 2.318 1 37.56 203 ASP B C 1
ATOM 3479 O O . ASP B 1 203 ? -26.047 -41 2.289 1 37.56 203 ASP B O 1
ATOM 3483 N N . ASP B 1 204 ? -27.156 -39.844 3.008 1 35.84 204 ASP B N 1
ATOM 3484 C CA . ASP B 1 204 ? -28.172 -40.188 2.012 1 35.84 204 ASP B CA 1
ATOM 3485 C C . ASP B 1 204 ? -28.078 -39.25 0.797 1 35.84 204 ASP B C 1
ATOM 3487 O O . ASP B 1 204 ? -28.047 -38.031 0.94 1 35.84 204 ASP B O 1
ATOM 3491 N N . ALA B 1 205 ? -27.609 -39.812 -0.393 1 32.25 205 ALA B N 1
ATOM 3492 C CA . ALA B 1 205 ? -27.297 -39.375 -1.755 1 32.25 205 ALA B CA 1
ATOM 3493 C C . ALA B 1 205 ? -28.312 -38.406 -2.289 1 32.25 205 ALA B C 1
ATOM 3495 O O . ALA B 1 205 ? -28.375 -38.156 -3.494 1 32.25 205 ALA B O 1
ATOM 3496 N N . GLU B 1 206 ? -29.484 -38.188 -1.642 1 31.11 206 GLU B N 1
ATOM 3497 C CA . GLU B 1 206 ? -30.219 -37.406 -2.633 1 31.11 206 GLU B CA 1
ATOM 3498 C C . GLU B 1 206 ? -29.5 -36.125 -2.994 1 31.11 206 GLU B C 1
ATOM 3500 O O . GLU B 1 206 ? -29.062 -35.375 -2.111 1 31.11 206 GLU B O 1
ATOM 3505 N N . GLN B 1 207 ? -28.828 -36.094 -4.164 1 30.61 207 GLN B N 1
ATOM 3506 C CA . GLN B 1 207 ? -28.297 -34.969 -4.93 1 30.61 207 GLN B CA 1
ATOM 3507 C C . GLN B 1 207 ? -29.156 -33.75 -4.738 1 30.61 207 GLN B C 1
ATOM 3509 O O . GLN B 1 207 ? -30.156 -33.531 -5.449 1 30.61 207 GLN B O 1
ATOM 3514 N N . GLY B 1 208 ? -29.719 -33.562 -3.566 1 25.81 208 GLY B N 1
ATOM 3515 C CA . GLY B 1 208 ? -30.5 -32.312 -3.592 1 25.81 208 GLY B CA 1
ATOM 3516 C C . GLY B 1 208 ? -29.75 -31.156 -4.18 1 25.81 208 GLY B C 1
ATOM 3517 O O . GLY B 1 208 ? -28.531 -31.031 -3.996 1 25.81 208 GLY B O 1
ATOM 3518 N N . LYS B 1 209 ? -30.328 -30.641 -5.332 1 29.25 209 LYS B N 1
ATOM 3519 C CA . LYS B 1 209 ? -30.141 -29.344 -6 1 29.25 209 LYS B CA 1
ATOM 3520 C C . LYS B 1 209 ? -29.844 -28.25 -4.992 1 29.25 209 LYS B C 1
ATOM 3522 O O . LYS B 1 209 ? -30.734 -27.766 -4.297 1 29.25 209 LYS B O 1
ATOM 3527 N N . GLY B 1 210 ? -28.922 -28.406 -4.23 1 28.28 210 GLY B N 1
ATOM 3528 C CA . GLY B 1 210 ? -28.516 -27.312 -3.369 1 28.28 210 GLY B CA 1
ATOM 3529 C C . GLY B 1 210 ? -28.75 -25.953 -3.99 1 28.28 210 GLY B C 1
ATOM 3530 O O . GLY B 1 210 ? -28.484 -25.75 -5.176 1 28.28 210 GLY B O 1
ATOM 3531 N N . ASN B 1 211 ? -29.906 -25.344 -3.453 1 26.75 211 ASN B N 1
ATOM 3532 C CA . ASN B 1 211 ? -30.406 -24.016 -3.758 1 26.75 211 ASN B CA 1
ATOM 3533 C C . ASN B 1 211 ? -29.266 -23.031 -4.008 1 26.75 211 ASN B C 1
ATOM 3535 O O . ASN B 1 211 ? -28.453 -22.781 -3.115 1 26.75 211 ASN B O 1
ATOM 3539 N N . ASP B 1 212 ? -28.875 -23 -5.25 1 29.17 212 ASP B N 1
ATOM 3540 C CA . ASP B 1 212 ? -28.156 -21.922 -5.918 1 29.17 212 ASP B CA 1
ATOM 3541 C C . ASP B 1 212 ? -28.547 -20.547 -5.352 1 29.17 212 ASP B C 1
ATOM 3543 O O . ASP B 1 212 ? -28.141 -19.516 -5.879 1 29.17 212 ASP B O 1
ATOM 3547 N N . ASP B 1 213 ? -29.734 -20.562 -4.66 1 27.72 213 ASP B N 1
ATOM 3548 C CA . ASP B 1 213 ? -30.219 -19.234 -4.324 1 27.72 213 ASP B CA 1
ATOM 3549 C C . ASP B 1 213 ? -29.375 -18.609 -3.217 1 27.72 213 ASP B C 1
ATOM 3551 O O . ASP B 1 213 ? -29.891 -18.328 -2.127 1 27.72 213 ASP B O 1
ATOM 3555 N N . VAL B 1 214 ? -28.422 -19.234 -2.785 1 28.27 214 VAL B N 1
ATOM 3556 C CA . VAL B 1 214 ? -27.734 -18.328 -1.869 1 28.27 214 VAL B CA 1
ATOM 3557 C C . VAL B 1 214 ? -27.688 -16.922 -2.457 1 28.27 214 VAL B C 1
ATOM 3559 O O . VAL B 1 214 ? -27.391 -16.75 -3.643 1 28.27 214 VAL B O 1
ATOM 3562 N N . ALA B 1 215 ? -28.359 -15.992 -1.782 1 27.31 215 ALA B N 1
ATOM 3563 C CA . ALA B 1 215 ? -28.453 -14.555 -2.045 1 27.31 215 ALA B CA 1
ATOM 3564 C C . ALA B 1 215 ? -27.125 -14.008 -2.559 1 27.31 215 ALA B C 1
ATOM 3566 O O . ALA B 1 215 ? -26.172 -13.859 -1.792 1 27.31 215 ALA B O 1
ATOM 3567 N N . SER B 1 216 ? -26.656 -14.273 -3.736 1 30.11 216 SER B N 1
ATOM 3568 C CA . SER B 1 216 ? -25.625 -13.938 -4.707 1 30.11 216 SER B CA 1
ATOM 3569 C C . SER B 1 216 ? -25.328 -12.445 -4.703 1 30.11 216 SER B C 1
ATOM 3571 O O . SER B 1 216 ? -24.547 -11.961 -5.523 1 30.11 216 SER B O 1
ATOM 3573 N N . SER B 1 217 ? -26.25 -11.648 -4.18 1 28.92 217 SER B N 1
ATOM 3574 C CA . SER B 1 217 ? -26.203 -10.289 -4.719 1 28.92 217 SER B CA 1
ATOM 3575 C C . SER B 1 217 ? -24.953 -9.555 -4.242 1 28.92 217 SER B C 1
ATOM 3577 O O . SER B 1 217 ? -24.234 -8.938 -5.043 1 28.92 217 SER B O 1
ATOM 3579 N N . SER B 1 218 ? -25.078 -9.008 -2.904 1 34.06 218 SER B N 1
ATOM 3580 C CA . SER B 1 218 ? -24.203 -7.91 -2.508 1 34.06 218 SER B CA 1
ATOM 3581 C C . SER B 1 218 ? -22.781 -8.406 -2.236 1 34.06 218 SER B C 1
ATOM 3583 O O . SER B 1 218 ? -21.828 -7.645 -2.338 1 34.06 218 SER B O 1
ATOM 3585 N N . LYS B 1 219 ? -22.516 -9.641 -1.675 1 36.34 219 LYS B N 1
ATOM 3586 C CA . LYS B 1 219 ? -21.359 -10.422 -1.294 1 36.34 219 LYS B CA 1
ATOM 3587 C C . LYS B 1 219 ? -20.641 -10.984 -2.523 1 36.34 219 LYS B C 1
ATOM 3589 O O . LYS B 1 219 ? -19.594 -11.625 -2.404 1 36.34 219 LYS B O 1
ATOM 3594 N N . GLU B 1 220 ? -21.219 -11.211 -3.701 1 38.44 220 GLU B N 1
ATOM 3595 C CA . GLU B 1 220 ? -20.734 -11.734 -4.973 1 38.44 220 GLU B CA 1
ATOM 3596 C C . GLU B 1 220 ? -19.547 -10.914 -5.484 1 38.44 220 GLU B C 1
ATOM 3598 O O . GLU B 1 220 ? -18.641 -11.453 -6.137 1 38.44 220 GLU B O 1
ATOM 3603 N N . GLU B 1 221 ? -19.594 -9.656 -5.223 1 41.53 221 GLU B N 1
ATOM 3604 C CA . GLU B 1 221 ? -18.703 -8.742 -5.934 1 41.53 221 GLU B CA 1
ATOM 3605 C C . GLU B 1 221 ? -17.297 -8.781 -5.359 1 41.53 221 GLU B C 1
ATOM 3607 O O . GLU B 1 221 ? -16.312 -8.688 -6.102 1 41.53 221 GLU B O 1
ATOM 3612 N N . VAL B 1 222 ? -17.188 -8.734 -4.02 1 42.59 222 VAL B N 1
ATOM 3613 C CA . VAL B 1 222 ? -15.867 -8.727 -3.408 1 42.59 222 VAL B CA 1
ATOM 3614 C C . VAL B 1 222 ? -15.086 -9.969 -3.848 1 42.59 222 VAL B C 1
ATOM 3616 O O . VAL B 1 222 ? -13.883 -9.891 -4.113 1 42.59 222 VAL B O 1
ATOM 3619 N N . GLY B 1 223 ? -15.734 -11.117 -3.988 1 45.62 223 GLY B N 1
ATOM 3620 C CA . GLY B 1 223 ? -15.219 -12.422 -4.363 1 45.62 223 GLY B CA 1
ATOM 3621 C C . GLY B 1 223 ? -14.68 -12.469 -5.781 1 45.62 223 GLY B C 1
ATOM 3622 O O . GLY B 1 223 ? -13.719 -13.18 -6.066 1 45.62 223 GLY B O 1
ATOM 3623 N N . VAL B 1 224 ? -15.203 -11.594 -6.57 1 48.66 224 VAL B N 1
ATOM 3624 C CA . VAL B 1 224 ? -14.984 -11.797 -7.996 1 48.66 224 VAL B CA 1
ATOM 3625 C C . VAL B 1 224 ? -13.594 -11.312 -8.383 1 48.66 224 VAL B C 1
ATOM 3627 O O . VAL B 1 224 ? -12.852 -12.008 -9.078 1 48.66 224 VAL B O 1
ATOM 3630 N N . ALA B 1 225 ? -13.188 -10.117 -7.91 1 49.06 225 ALA B N 1
ATOM 3631 C CA . ALA B 1 225 ? -11.898 -9.625 -8.383 1 49.06 225 ALA B CA 1
ATOM 3632 C C . ALA B 1 225 ? -10.758 -10.508 -7.895 1 49.06 225 ALA B C 1
ATOM 3634 O O . ALA B 1 225 ? -9.836 -10.812 -8.648 1 49.06 225 ALA B O 1
ATOM 3635 N N . MET B 1 226 ? -10.805 -10.859 -6.609 1 51.34 226 MET B N 1
ATOM 3636 C CA . MET B 1 226 ? -9.797 -11.75 -6.051 1 51.34 226 MET B CA 1
ATOM 3637 C C . MET B 1 226 ? -9.797 -13.094 -6.77 1 51.34 226 MET B C 1
ATOM 3639 O O . MET B 1 226 ? -8.742 -13.648 -7.066 1 51.34 226 MET B O 1
ATOM 3643 N N . LEU B 1 227 ? -11.023 -13.438 -6.953 1 57.09 227 LEU B N 1
ATOM 3644 C CA . LEU B 1 227 ? -11.125 -14.688 -7.695 1 57.09 227 LEU B CA 1
ATOM 3645 C C . LEU B 1 227 ? -10.484 -14.555 -9.07 1 57.09 227 LEU B C 1
ATOM 3647 O O . LEU B 1 227 ? -9.844 -15.492 -9.555 1 57.09 227 LEU B O 1
ATOM 3651 N N . GLU B 1 228 ? -10.562 -13.297 -9.422 1 57.59 228 GLU B N 1
ATOM 3652 C CA . GLU B 1 228 ? -10.023 -13.109 -10.766 1 57.59 228 GLU B CA 1
ATOM 3653 C C . GLU B 1 228 ? -8.5 -13.125 -10.75 1 57.59 228 GLU B C 1
ATOM 3655 O O . GLU B 1 228 ? -7.871 -13.773 -11.594 1 57.59 228 GLU B O 1
ATOM 3660 N N . ALA B 1 229 ? -7.922 -12.398 -9.781 1 56.78 229 ALA B N 1
ATOM 3661 C CA . ALA B 1 229 ? -6.465 -12.422 -9.727 1 56.78 229 ALA B CA 1
ATOM 3662 C C . ALA B 1 229 ? -5.949 -13.836 -9.445 1 56.78 229 ALA B C 1
ATOM 3664 O O . ALA B 1 229 ? -4.988 -14.289 -10.07 1 56.78 229 ALA B O 1
ATOM 3665 N N . ALA B 1 230 ? -6.566 -14.406 -8.492 1 58.28 230 ALA B N 1
ATOM 3666 C CA . ALA B 1 230 ? -6.203 -15.789 -8.188 1 58.28 230 ALA B CA 1
ATOM 3667 C C . ALA B 1 230 ? -6.402 -16.688 -9.414 1 58.28 230 ALA B C 1
ATOM 3669 O O . ALA B 1 230 ? -5.559 -17.531 -9.711 1 58.28 230 ALA B O 1
ATOM 3670 N N . ARG B 1 231 ? -7.512 -16.438 -10.008 1 60.78 231 ARG B N 1
ATOM 3671 C CA . ARG B 1 231 ? -7.781 -17.203 -11.219 1 60.78 231 ARG B CA 1
ATOM 3672 C C . ARG B 1 231 ? -6.691 -16.969 -12.266 1 60.78 231 ARG B C 1
ATOM 3674 O O . ARG B 1 231 ? -6.25 -17.906 -12.93 1 60.78 231 ARG B O 1
ATOM 3681 N N . LEU B 1 232 ? -6.246 -15.781 -12.148 1 59.91 232 LEU B N 1
ATOM 3682 C CA . LEU B 1 232 ? -5.254 -15.438 -13.156 1 59.91 232 LEU B CA 1
ATOM 3683 C C . LEU B 1 232 ? -3.908 -16.078 -12.836 1 59.91 232 LEU B C 1
ATOM 3685 O O . LEU B 1 232 ? -3.244 -16.609 -13.727 1 59.91 232 LEU B O 1
ATOM 3689 N N . LEU B 1 233 ? -3.537 -15.984 -11.609 1 61.03 233 LEU B N 1
ATOM 3690 C CA . LEU B 1 233 ? -2.285 -16.641 -11.242 1 61.03 233 LEU B CA 1
ATOM 3691 C C . LEU B 1 233 ? -2.375 -18.141 -11.477 1 61.03 233 LEU B C 1
ATOM 3693 O O . LEU B 1 233 ? -1.4 -18.766 -11.898 1 61.03 233 LEU B O 1
ATOM 3697 N N . ARG B 1 234 ? -3.559 -18.609 -11.297 1 60.97 234 ARG B N 1
ATOM 3698 C CA . ARG B 1 234 ? -3.758 -20.047 -11.508 1 60.97 234 ARG B CA 1
ATOM 3699 C C . ARG B 1 234 ? -3.703 -20.391 -12.992 1 60.97 234 ARG B C 1
ATOM 3701 O O . ARG B 1 234 ? -3.191 -21.438 -13.375 1 60.97 234 ARG B O 1
ATOM 3708 N N . LYS B 1 235 ? -4.332 -19.547 -13.641 1 58.22 235 LYS B N 1
ATOM 3709 C CA . LYS B 1 235 ? -4.141 -19.75 -15.078 1 58.22 235 LYS B CA 1
ATOM 3710 C C . LYS B 1 235 ? -2.658 -19.797 -15.438 1 58.22 235 LYS B C 1
ATOM 3712 O O . LYS B 1 235 ? -2.24 -20.578 -16.281 1 58.22 235 LYS B O 1
ATOM 3717 N N . LEU B 1 236 ? -1.945 -19.062 -14.719 1 58.88 236 LEU B N 1
ATOM 3718 C CA . LEU B 1 236 ? -0.5 -19.062 -14.922 1 58.88 236 LEU B CA 1
ATOM 3719 C C . LEU B 1 236 ? 0.11 -20.391 -14.508 1 58.88 236 LEU B C 1
ATOM 3721 O O . LEU B 1 236 ? 1.004 -20.906 -15.18 1 58.88 236 LEU B O 1
ATOM 3725 N N . ALA B 1 237 ? -0.27 -20.828 -13.422 1 60.47 237 ALA B N 1
ATOM 3726 C CA . ALA B 1 237 ? 0.225 -22.125 -12.969 1 60.47 237 ALA B CA 1
ATOM 3727 C C . ALA B 1 237 ? -0.097 -23.219 -13.984 1 60.47 237 ALA B C 1
ATOM 3729 O O . ALA B 1 237 ? 0.718 -24.109 -14.227 1 60.47 237 ALA B O 1
ATOM 3730 N N . GLY B 1 238 ? -1.306 -23.078 -14.492 1 57.19 238 GLY B N 1
ATOM 3731 C CA . GLY B 1 238 ? -1.646 -24.016 -15.547 1 57.19 238 GLY B CA 1
ATOM 3732 C C . GLY B 1 238 ? -0.725 -23.922 -16.75 1 57.19 238 GLY B C 1
ATOM 3733 O O . GLY B 1 238 ? -0.298 -24.953 -17.297 1 57.19 238 GLY B O 1
ATOM 3734 N N . ALA B 1 239 ? -0.439 -22.734 -17.047 1 52.22 239 ALA B N 1
ATOM 3735 C CA . ALA B 1 239 ? 0.465 -22.562 -18.172 1 52.22 239 ALA B CA 1
ATOM 3736 C C . ALA B 1 239 ? 1.868 -23.062 -17.844 1 52.22 239 ALA B C 1
ATOM 3738 O O . ALA B 1 239 ? 2.592 -23.531 -18.719 1 52.22 239 ALA B O 1
ATOM 3739 N N . ALA B 1 240 ? 2.24 -22.938 -16.688 1 52.25 240 ALA B N 1
ATOM 3740 C CA . ALA B 1 240 ? 3.557 -23.406 -16.25 1 52.25 240 ALA B CA 1
ATOM 3741 C C . ALA B 1 240 ? 3.623 -24.938 -16.266 1 52.25 240 ALA B C 1
ATOM 3743 O O . ALA B 1 240 ? 4.688 -25.516 -16.484 1 52.25 240 ALA B O 1
ATOM 3744 N N . ALA B 1 241 ? 2.547 -25.609 -15.922 1 49.06 241 ALA B N 1
ATOM 3745 C CA . ALA B 1 241 ? 2.508 -27.062 -15.883 1 49.06 241 ALA B CA 1
ATOM 3746 C C . ALA B 1 241 ? 2.562 -27.656 -17.281 1 49.06 241 ALA B C 1
ATOM 3748 O O . ALA B 1 241 ? 2.912 -28.828 -17.469 1 49.06 241 ALA B O 1
ATOM 3749 N N . THR B 1 242 ? 2.092 -26.969 -18.172 1 42.53 242 THR B N 1
ATOM 3750 C CA . THR B 1 242 ? 2.127 -27.578 -19.5 1 42.53 242 THR B CA 1
ATOM 3751 C C . THR B 1 242 ? 3.566 -27.734 -19.984 1 42.53 242 THR B C 1
ATOM 3753 O O . THR B 1 242 ? 3.805 -28.234 -21.078 1 42.53 242 THR B O 1
ATOM 3756 N N . PHE B 1 243 ? 4.496 -27.359 -19.328 1 37.44 243 PHE B N 1
ATOM 3757 C CA . PHE B 1 243 ? 5.789 -27.75 -19.875 1 37.44 243 PHE B CA 1
ATOM 3758 C C . PHE B 1 243 ? 6.453 -28.812 -19 1 37.44 243 PHE B C 1
ATOM 3760 O O . PHE B 1 243 ? 6.332 -28.766 -17.766 1 37.44 243 PHE B O 1
#

Nearest PDB structures (foldseek):
  2zf3-assembly1_B  TM=7.132E-01  e=7.701E-08  Chromobacterium violaceum
  2zf4-assembly2_D  TM=6.809E-01  e=7.295E-08  Chromobacter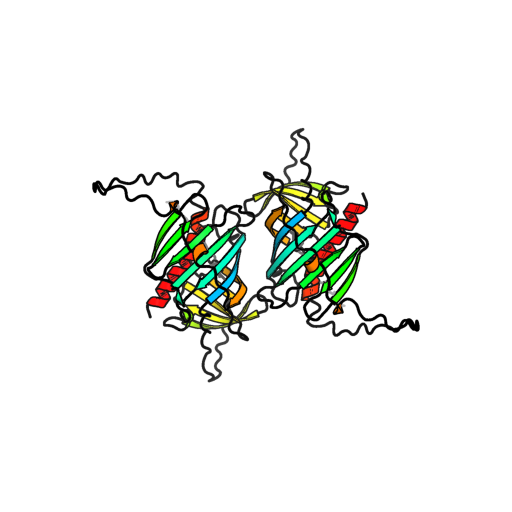ium violaceum
  8glo-assembly1_A  TM=4.174E-01  e=8.992E-02  Haemophilus haemolyticus
  2lfu-assembly1_A  TM=3.891E-01  e=7.643E-02  Neisseria meningitidis
  8j07-assembly1_d2  TM=2.251E-01  e=2.138E-01  Homo sapiens

Solvent-accessible surface area (backbone atoms only — not comparable to full-atom values): 27386 Å² total; per-residue (Å²): 133,79,83,77,77,74,76,78,77,80,79,77,75,77,77,76,76,78,71,81,68,75,69,47,62,77,73,77,62,88,62,78,76,86,73,73,58,56,50,66,59,28,21,33,32,36,32,40,33,70,35,76,85,28,79,81,34,29,75,41,36,29,42,33,42,28,44,35,40,40,32,51,91,77,32,33,38,34,38,42,35,32,39,42,59,51,89,65,52,39,36,39,37,36,32,45,87,11,42,30,43,36,31,47,98,84,50,58,46,77,46,81,43,98,33,34,56,66,54,48,51,44,65,64,36,60,59,48,39,80,51,34,62,48,71,57,58,76,36,54,19,36,30,32,35,33,80,81,42,36,39,40,31,24,29,60,88,78,46,46,73,42,33,37,33,36,59,52,96,65,51,53,47,39,35,38,37,38,77,38,73,70,39,74,78,62,75,77,77,67,61,77,60,70,81,66,54,70,78,78,70,79,75,76,68,75,78,63,77,69,73,77,68,56,89,59,68,80,76,46,29,47,57,39,39,54,46,43,50,52,47,46,54,37,52,45,25,42,53,28,64,74,84,132,80,81,77,76,74,76,78,77,78,80,76,76,76,75,77,76,78,70,82,68,75,70,46,61,76,72,75,64,89,60,79,77,84,73,71,60,58,50,65,59,28,21,32,31,36,32,38,32,69,32,75,86,27,78,82,36,33,80,44,38,29,42,34,40,30,45,35,40,39,33,50,92,78,31,34,37,34,39,41,35,33,40,41,59,50,89,65,52,39,37,39,37,35,32,47,87,10,42,29,44,36,31,47,97,84,48,59,46,77,45,82,44,97,33,36,57,68,55,48,52,44,65,64,42,59,58,47,37,79,51,34,63,46,70,57,58,77,38,56,19,37,30,32,34,34,78,81,42,36,39,39,31,25,29,60,88,80,45,46,74,41,34,39,33,35,58,52,95,66,52,54,49,38,35,37,37,37,77,38,74,70,39,74,78,62,75,79,78,68,62,76,60,70,82,65,54,70,76,78,70,80,74,73,71,74,77,65,79,69,72,78,68,56,86,56,68,86,72,46,30,62,52,41,34,54,47,43,53,51,46,46,55,42,51,44,23,42,50,33,61,73,82

InterPro domains:
  IPR038941 At4g14100-like [PTHR33880] (11-209)
  IPR059439 Domain of unknown function DUF8395 [PF28435] (38-196)

Foldseek 3Di:
DDPPPDPPPPPPPPPPPPPPPPPLPPPPPPDDDDAAAFAFQWKWWKKWWAQPPFPLAAPDARTKIWIWTHHNVQQKIWTFIDHVVDPWTWIWIFHQQQWIWTDIPPDIDIDGDPGGHQGRRLQRAPFKDWSHWDDDPNAIWTWIDGPQFKIWTARPPPSHTAKMWGRPPRGIIMGTPDMGHPDHDDPVVNDDDPVNPDDPDPPPPPPPPPPPPPVCPRRVRNCVVVVVVVVSVSVSRVRSVVD/DDPPPDPPPPPPPPPPPPPPPPPQPPPPPPDDDDAAAFAFQWKWWKKWWAQPVFPLAFPDARIKIWIWTHHNVQQKIWTFIDHVVDPWTWIWIFHQQQWIWTDIPPDIDIDGAPGGHQGRRLQRAPFKDWSHWDDDPNAIWTWIDGPQFKIWTARPPPSHTAKMWGRPPRGIIMGTPDMGHPDHDDPVVNDDDPVNPPPPDPPPPPPPPPPPPPVCPNVVRNCRVVCVVVVSVSVSRVRSVVD

Organism: Setaria italica (NCBI:txid4555)

Secondary structure (DSSP, 8-state):
------PPP-------------------SSSPPPPPPPPPSEEEEEEEEE-TT-SSS-SS-SEEEEEEEEETTTTEEEEEEEETT-SSPEEEEEETTSEEEEE-SS-EEEEE-SS-SPPTTTTTSTTEEEEEEEEETTEEEEEEEETTTEEEEEETTT--EEEEEE-STT--EEEEEEEEET----GGGGPPPGGGS--------------S-S--SSSHHHHHHHHHHHHHHHHHHHHHHT-/------PPP-------------------SSSPPPPPPPPPSEEEEEEEEE-TT-SSS-SS-SEEEEEEEEETTTTEEEEEEEETT-SSPEEEEEETTSEEEEE-SS-EEEEE-SS-SPPTTTTTSTTEEEEEEEEETTEEEEEEEETTTEEEEEETTT--EEEEEE-STT--EEEEEEEEET----GGGGPPPGGGS--------------S-S--SSSHHHHHHHHHHHHHHHHHHHHHHT-